Protein AF-0000000080325899 (afdb_homodimer)

Nearest PDB structures (foldseek):
  5c8d-assembly2_E  TM=5.849E-01  e=6.378E-15  Thermus thermophilus HB27
  8jbt-assembly1_A  TM=7.729E-01  e=2.783E-10  Chloracidobacterium thermophilum
  8c36-assembly1_C  TM=8.184E-01  e=1.290E-09  Thermus thermophilus HB27
  8j2w-assembly1_B  TM=7.536E-01  e=4.574E-07  Saccharothrix syringae
  2i2x-assembly4_P  TM=4.315E-01  e=1.506E-07  Methanosarcina barkeri

Sequence (584 aa):
MKRFSISDIEGLIGIKAHTIRAWEARYNLVPPKRTPTNIRYYEEEDLKHLLNIVTLNEKGYKISRIARMSKTQINDLVIQLQSDFKNDTVQVLRLSDATLKYDEIAFAEILSGCIEEMGLIKTMDLVLFPFMKKVGMLWQTGAIDPSQEHFASNLIRDRMIVEIDRVPKPDRKDPKRFLLFLPEAEMHETGLLFARYLLKRCGMDTLYLGQEIPYSDLKKVILHYQPDYAFIVLTSLNLGKDINKILTKVLDHMDVPLLVAGSLISEFDILLDDRLTPLKKVCEIVEFLDDLMKRFSISDIEGLIGIKAHTIRAWEARYNLVPPKRTPTNIRYYEEEDLKHLLNIVTLNEKGYKISRIARMSKTQINDLVIQLQSDFKNDTVQVLRLSDATLKYDEIAFAEILSGCIEEMGLIKTMDLVLFPFMKKVGMLWQTGAIDPSQEHFASNLIRDRMIVEIDRVPKPDRKDPKRFLLFLPEAEMHETGLLFARYLLKRCGMDTLYLGQEIPYSDLKKVILHYQPDYAFIVLTSLNLGKDINKILTKVLDHMDVPLLVAGSLISEFDILLDDRLTPLKKVCEIVEFLDDL

pLDDT: mean 87.86, std 10.42, range [42.91, 98.62]

Foldseek 3Di:
DDKAALVLLCLLLVDDSVVVVVLCVVQVQLFFDQDPVGGTIHDPVSSVLVNLLSLVVVVPDDSNRVSVDDSVRSVVVLVVCLVVLVRQSSLLNQCSNCLQVLPLPSNVVSLVSNCVVPNDVCCVVRHVVVSLVSVVSSCVVVVDDPVSNVSSLVSLVVVLVVLLVPQAADDDPDAFEEEQEEAAPAQRFNLSSVLSSLSRNPNHHYDHDHYHDYLQCALVCCVVRVGQEYEYEDEDPPPPDDPQVRVVSNVVSDPHQYEYEYCVLCVDDHDDDPSYDYDDGSNCVNVVVVVD/DDKAALLLLCLQQVDDSVVVVVLCVVLVQLFFDQDPVGGTIHDPVSSVLVNLLSLVVVVPDDSNRVSPDDSVRSVVVLVVCLVVLPRQSSLLNQCVNCLQVLPLVSNVVSLVVNCVVPNDVCCVVRHVVVSLSSVVSSCVVVVDDPVSNVSSLVSLVVVLVVLLVPQAADDDPDAFEEEQEEAAPAQRFNLSSVLSSLSRNPNHHYDHDHYHDYLQCALVCCVVRVGQEYEYEDEDPPPDDDPQVRVVSNVVSDPHQYEYEYCVLCVDDHDDDPSYDYDDGSNCVNVVVVVD

Solvent-accessible surface area (backbone atoms only — not comparable to full-atom values): 31489 Å² total; per-residue (Å²): 130,72,73,32,41,58,69,40,45,19,47,72,67,70,50,56,53,69,56,51,51,47,39,23,73,77,53,58,45,79,67,66,45,65,45,97,86,66,46,66,29,33,40,64,68,48,51,52,50,48,44,47,51,49,42,44,39,74,72,65,45,50,65,75,59,56,54,71,46,50,73,65,55,47,50,51,51,41,54,63,46,58,70,35,62,81,41,36,70,47,50,29,51,50,43,51,52,21,33,77,61,68,33,61,66,60,36,51,50,53,52,50,47,26,31,74,71,62,31,60,70,52,31,40,66,54,25,49,49,56,34,50,53,37,52,52,51,23,42,75,72,59,70,36,52,71,54,37,53,32,34,48,49,49,52,52,46,45,51,50,46,40,50,45,71,65,50,64,59,50,89,51,96,77,51,55,31,34,37,35,39,18,52,68,86,32,71,73,48,62,60,47,53,50,43,52,35,54,39,30,55,72,19,35,43,72,47,68,38,48,53,45,37,58,61,84,46,41,46,58,49,41,70,70,67,56,44,62,29,34,40,35,42,44,69,68,64,64,94,74,66,55,67,51,56,53,51,49,52,52,52,74,34,43,95,51,38,33,38,38,20,24,68,47,53,67,73,43,86,70,74,90,48,95,48,54,44,82,29,69,42,61,74,47,53,58,58,53,59,73,72,104,130,71,73,34,41,58,67,40,46,20,44,72,67,70,48,56,54,69,57,51,50,45,39,24,73,77,52,58,44,78,66,68,45,63,44,99,87,66,46,67,30,34,41,64,67,46,52,52,51,49,44,46,50,50,42,43,39,74,72,65,44,50,65,74,58,56,55,70,46,50,73,66,54,48,50,52,54,41,52,63,46,59,71,35,63,81,40,36,68,46,51,30,49,50,42,50,53,21,32,77,59,69,33,61,66,59,36,50,50,53,52,50,48,27,31,72,72,62,30,60,69,51,31,40,66,53,26,48,50,55,34,49,53,36,50,52,50,22,40,76,72,60,69,35,52,70,54,36,53,30,34,48,51,49,54,52,46,46,52,50,46,41,51,45,72,65,50,64,60,50,89,51,96,78,52,55,31,32,37,35,41,18,53,69,86,33,71,72,49,61,61,48,53,51,42,51,36,53,38,30,55,71,20,35,43,72,47,67,39,46,53,45,38,58,62,83,46,43,48,58,49,40,70,70,66,58,44,61,29,34,38,37,44,44,69,68,68,62,94,77,65,56,68,51,57,53,51,49,54,53,52,72,36,43,94,51,38,33,37,38,21,24,66,49,52,67,73,45,86,70,73,91,47,96,48,55,43,82,29,68,42,60,73,48,52,59,60,53,56,72,71,105

Organism: NCBI:txid1503925

Secondary structure (DSSP, 8-state):
---B-HHHHHHHH---HHHHHHHHHHH--SPPEE-TT--EEB-HHHHHHHHHHHHHHHTT--HHHHTTS-HHHHHHHHHHHHT-TT-HHHHHHHHHHHHHTT-HHHHHHHHHHHHHHH-HHHHIIIIIHHHHHHHHHHHHHTSS-HHHHHHHHHHHHHHHHHHHHHS-----SSPPEEEEE--TT----HHHHHHHHHHHHTT-EEEEEES---HHHHHHHHHHH--SEEEEE-----TT--HHHHHHHHHHT--S-EEEESHHHHHSPPP--TTEEE-SSTTHHHHHHHT-/---B-HHHHHHHH---HHHHHHHHHHH--SPPEE-TT--EEB-HHHHHHHHHHHHHHHTT--HHHHTTS-HHHHHHHHHHHHT-TT-HHHHHHHHHHHHHTT-HHHHHHHHHHHHHHH-HHHHIIIIIHHHHHHHHHHHHHTSS-HHHHHHHHHHHHHHHHHHHHHS-----SSPPEEEEE--TT----HHHHHHHHHHHHTT-EEEEEES---GGGHHHHHHHH--SEEEEE-----TT--HHHHHHHHHHT--S-EEEESHHHHHSPPP--TTEEE-SSTTHHHHHHHT-

Radius of gyration: 26.81 Å; Cα contacts (8 Å, |Δi|>4): 875; chains: 2; bounding box: 64×88×63 Å

Structure (mmCIF, N/CA/C/O backbone):
data_AF-0000000080325899-model_v1
#
loop_
_entity.id
_entity.type
_entity.pdbx_description
1 polymer 'Contig58, whole genome shotgun sequence'
#
loop_
_atom_site.group_PDB
_atom_site.id
_atom_site.type_symbol
_atom_site.label_atom_id
_atom_site.label_alt_id
_atom_site.label_comp_id
_atom_site.label_asym_id
_atom_site.label_entity_id
_atom_site.label_seq_id
_atom_site.pdbx_PDB_ins_code
_atom_site.Cartn_x
_atom_site.Cartn_y
_atom_site.Cartn_z
_atom_site.occupancy
_atom_site.B_iso_or_equiv
_atom_site.auth_seq_id
_atom_site.auth_comp_id
_atom_site.auth_asym_id
_atom_site.auth_atom_id
_atom_site.pdbx_PDB_model_num
ATOM 1 N N . MET A 1 1 ? 12.727 28.703 2.545 1 54.66 1 MET A N 1
ATOM 2 C CA . MET A 1 1 ? 11.688 28.406 3.527 1 54.66 1 MET A CA 1
ATOM 3 C C . MET A 1 1 ? 10.305 28.5 2.9 1 54.66 1 MET A C 1
ATOM 5 O O . MET A 1 1 ? 10.062 29.359 2.047 1 54.66 1 MET A O 1
ATOM 9 N N . LYS A 1 2 ? 9.453 27.453 3.16 1 63.88 2 LYS A N 1
ATOM 10 C CA . LYS A 1 2 ? 8.148 27.438 2.514 1 63.88 2 LYS A CA 1
ATOM 11 C C . LYS A 1 2 ? 7.277 28.594 3.002 1 63.88 2 LYS A C 1
ATOM 13 O O . LYS A 1 2 ? 7.219 28.875 4.203 1 63.88 2 LYS A O 1
ATOM 18 N N . ARG A 1 3 ? 6.82 29.484 2.033 1 80.12 3 ARG A N 1
ATOM 19 C CA . ARG A 1 3 ? 5.902 30.578 2.318 1 80.12 3 ARG A CA 1
ATOM 20 C C . ARG A 1 3 ? 4.457 30.156 2.094 1 80.12 3 ARG A C 1
ATOM 22 O O . ARG A 1 3 ? 4.156 29.422 1.149 1 80.12 3 ARG A O 1
ATOM 29 N N . PHE A 1 4 ? 3.645 30.484 3.076 1 82.81 4 PHE A N 1
ATOM 30 C CA . PHE A 1 4 ? 2.223 30.156 3.018 1 82.81 4 PHE A CA 1
ATOM 31 C C . PHE A 1 4 ? 1.392 31.422 2.811 1 82.81 4 PHE A C 1
ATOM 33 O O . PHE A 1 4 ? 1.646 32.438 3.441 1 82.81 4 PHE A O 1
ATOM 40 N N . SER A 1 5 ? 0.462 31.328 1.89 1 86.06 5 SER A N 1
ATOM 41 C CA . SER A 1 5 ? -0.534 32.375 1.759 1 86.06 5 SER A CA 1
ATOM 42 C C . SER A 1 5 ? -1.622 32.25 2.82 1 86.06 5 SER A C 1
ATOM 44 O O . SER A 1 5 ? -1.672 31.266 3.547 1 86.06 5 SER A O 1
ATOM 46 N N . ILE A 1 6 ? -2.363 33.25 2.922 1 85.94 6 ILE A N 1
ATOM 47 C CA . ILE A 1 6 ? -3.455 33.219 3.889 1 85.94 6 ILE A CA 1
ATOM 48 C C . ILE A 1 6 ? -4.426 32.094 3.52 1 85.94 6 ILE A C 1
ATOM 50 O O . ILE A 1 6 ? -5.02 31.469 4.398 1 85.94 6 ILE A O 1
ATOM 54 N N . SER A 1 7 ? -4.562 31.844 2.227 1 80.38 7 SER A N 1
ATOM 55 C CA . SER A 1 7 ? -5.422 30.75 1.771 1 80.38 7 SER A CA 1
ATOM 56 C C . SER A 1 7 ? -4.855 29.391 2.184 1 80.38 7 SER A C 1
ATOM 58 O O . SER A 1 7 ? -5.605 28.5 2.59 1 80.38 7 SER A O 1
ATOM 60 N N . ASP A 1 8 ? -3.559 29.391 2.117 1 75.69 8 ASP A N 1
ATOM 61 C CA . ASP A 1 8 ? -2.896 28.172 2.58 1 75.69 8 ASP A CA 1
ATOM 62 C C . ASP A 1 8 ? -3.16 27.938 4.066 1 75.69 8 ASP A C 1
ATOM 64 O O . ASP A 1 8 ? -3.48 26.828 4.477 1 75.69 8 ASP A O 1
ATOM 68 N N . ILE A 1 9 ? -2.975 28.984 4.73 1 80.44 9 ILE A N 1
ATOM 69 C CA . ILE A 1 9 ? -3.127 28.922 6.18 1 80.44 9 ILE A CA 1
ATOM 70 C C . ILE A 1 9 ? -4.551 28.484 6.531 1 80.44 9 ILE A C 1
ATOM 72 O O . ILE A 1 9 ? -4.75 27.625 7.391 1 80.44 9 ILE A O 1
ATOM 76 N N . GLU A 1 10 ? -5.484 29.047 5.895 1 80.44 10 GLU A N 1
ATOM 77 C CA . GLU A 1 10 ? -6.883 28.672 6.109 1 80.44 10 GLU A CA 1
ATOM 78 C C . GLU A 1 10 ? -7.098 27.172 5.906 1 80.44 10 GLU A C 1
ATOM 80 O O . GLU A 1 10 ? -7.754 26.531 6.723 1 80.44 10 GLU A O 1
ATOM 85 N N . GLY A 1 11 ? -6.547 26.719 4.965 1 70 11 GLY A N 1
ATOM 86 C CA . GLY A 1 11 ? -6.672 25.312 4.66 1 70 11 GLY A CA 1
ATOM 87 C C . GLY A 1 11 ? -6.004 24.406 5.684 1 70 11 GLY A C 1
ATOM 88 O O . GLY A 1 11 ? -6.523 23.344 6.016 1 70 11 GLY A O 1
ATOM 89 N N . LEU A 1 12 ? -4.926 24.906 6.184 1 72 12 LEU A N 1
ATOM 90 C CA . LEU A 1 12 ? -4.121 24.078 7.086 1 72 12 LEU A CA 1
ATOM 91 C C . LEU A 1 12 ? -4.699 24.094 8.5 1 72 12 LEU A C 1
ATOM 93 O O . LEU A 1 12 ? -4.707 23.062 9.18 1 72 12 LEU A O 1
ATOM 97 N N . ILE A 1 13 ? -5.242 25.234 8.922 1 73.31 13 ILE A N 1
ATOM 98 C CA . ILE A 1 13 ? -5.609 25.328 10.328 1 73.31 13 ILE A CA 1
ATOM 99 C C . ILE A 1 13 ? -7.129 25.328 10.469 1 73.31 13 ILE A C 1
ATOM 101 O O . ILE A 1 13 ? -7.656 25.156 11.57 1 73.31 13 ILE A O 1
ATOM 105 N N . GLY A 1 14 ? -7.859 25.531 9.258 1 71.5 14 GLY A N 1
ATOM 106 C CA . GLY A 1 14 ? -9.312 25.438 9.258 1 71.5 14 GLY A CA 1
ATOM 107 C C . GLY A 1 14 ? -9.977 26.703 9.797 1 71.5 14 GLY A C 1
ATOM 108 O O . GLY A 1 14 ? -11.117 26.641 10.258 1 71.5 14 GLY A O 1
ATOM 109 N N . ILE A 1 15 ? -9.242 27.781 9.93 1 78.75 15 ILE A N 1
ATOM 110 C CA . ILE A 1 15 ? -9.781 29.078 10.336 1 78.75 15 ILE A CA 1
ATOM 111 C C . ILE A 1 15 ? -9.867 30 9.117 1 78.75 15 ILE A C 1
ATOM 113 O O . ILE A 1 15 ? -8.93 30.078 8.32 1 78.75 15 ILE A O 1
ATOM 117 N N . LYS A 1 16 ? -11.008 30.578 8.945 1 85.25 16 LYS A N 1
ATOM 118 C CA . LYS A 1 16 ? -11.242 31.438 7.793 1 85.25 16 LYS A CA 1
ATOM 119 C C . LYS A 1 16 ? -10.242 32.594 7.762 1 85.25 16 LYS A C 1
ATOM 121 O O . LYS A 1 16 ? -9.883 33.156 8.812 1 85.25 16 LYS A O 1
ATOM 126 N N . ALA A 1 17 ? -9.93 33 6.512 1 88.19 17 ALA A N 1
ATOM 127 C CA . ALA A 1 17 ? -8.953 34.062 6.297 1 88.19 17 ALA A CA 1
ATOM 128 C C . ALA A 1 17 ? -9.383 35.344 7 1 88.19 17 ALA A C 1
ATOM 130 O O . ALA A 1 17 ? -8.555 36.031 7.625 1 88.19 17 ALA A O 1
ATOM 131 N N . HIS A 1 18 ? -10.648 35.625 6.883 1 90.81 18 HIS A N 1
ATOM 132 C CA . HIS A 1 18 ? -11.141 36.844 7.477 1 90.81 18 HIS A CA 1
ATOM 133 C C . HIS A 1 18 ? -10.969 36.844 8.992 1 90.81 18 HIS A C 1
ATOM 135 O O . HIS A 1 18 ? -10.672 37.875 9.594 1 90.81 18 HIS A O 1
ATOM 141 N N . THR A 1 19 ? -11.141 35.719 9.586 1 90.81 19 THR A N 1
ATOM 142 C CA . THR A 1 19 ? -10.953 35.594 11.031 1 90.81 19 THR A CA 1
ATOM 143 C C . THR A 1 19 ? -9.492 35.781 11.406 1 90.81 19 THR A C 1
ATOM 145 O O . THR A 1 19 ? -9.188 36.469 12.391 1 90.81 19 THR A O 1
ATOM 148 N N . ILE A 1 20 ? -8.602 35.25 10.617 1 90.06 20 ILE A N 1
ATOM 149 C CA . ILE A 1 20 ? -7.172 35.375 10.859 1 90.06 20 ILE A CA 1
ATOM 150 C C . ILE A 1 20 ? -6.758 36.844 10.75 1 90.06 20 ILE A C 1
ATOM 152 O O . ILE A 1 20 ? -5.992 37.344 11.578 1 90.06 20 ILE A O 1
ATOM 156 N N . ARG A 1 21 ? -7.34 37.5 9.797 1 90.19 21 ARG A N 1
ATOM 157 C CA . ARG A 1 21 ? -7.059 38.938 9.609 1 90.19 21 ARG A CA 1
ATOM 158 C C . ARG A 1 21 ? -7.594 39.75 10.773 1 90.19 21 ARG A C 1
ATOM 160 O O . ARG A 1 21 ? -6.953 40.719 11.211 1 90.19 21 ARG A O 1
ATOM 167 N N . ALA A 1 22 ? -8.734 39.344 11.203 1 92.44 22 ALA A N 1
ATOM 168 C CA . ALA A 1 22 ? -9.312 40.031 12.352 1 92.44 22 ALA A CA 1
ATOM 169 C C . ALA A 1 22 ? -8.445 39.875 13.594 1 92.44 22 ALA A C 1
ATOM 171 O O . ALA A 1 22 ? -8.25 40.812 14.359 1 92.44 22 ALA A O 1
ATOM 172 N N . TRP A 1 23 ? -7.945 38.656 13.742 1 92.12 23 TRP A N 1
ATOM 173 C CA . TRP A 1 23 ? -7.055 38.375 14.867 1 92.12 23 TRP A CA 1
ATOM 174 C C . TRP A 1 23 ? -5.805 39.25 14.789 1 92.12 23 TRP A C 1
ATOM 176 O O . TRP A 1 23 ? -5.332 39.75 15.805 1 92.12 23 TRP A O 1
ATOM 186 N N . GLU A 1 24 ? -5.293 39.375 13.609 1 91.19 24 GLU A N 1
ATOM 187 C CA . GLU A 1 24 ? -4.145 40.25 13.383 1 91.19 24 GLU A CA 1
ATOM 188 C C . GLU A 1 24 ? -4.469 41.688 13.719 1 91.19 24 GLU A C 1
ATOM 190 O O . GLU A 1 24 ? -3.727 42.344 14.453 1 91.19 24 GLU A O 1
ATOM 195 N N . ALA A 1 25 ? -5.539 42.188 13.18 1 91.94 25 ALA A N 1
ATOM 196 C CA . ALA A 1 25 ? -5.926 43.594 13.32 1 91.94 25 ALA A CA 1
ATOM 197 C C . ALA A 1 25 ? -6.227 43.938 14.781 1 91.94 25 ALA A C 1
ATOM 199 O O . ALA A 1 25 ? -5.805 44.969 15.281 1 91.94 25 ALA A O 1
ATOM 200 N N . ARG A 1 26 ? -6.922 43.031 15.461 1 92.38 26 ARG A N 1
ATOM 201 C CA . ARG A 1 26 ? -7.422 43.312 16.797 1 92.38 26 ARG A CA 1
ATOM 202 C C . ARG A 1 26 ? -6.348 43.062 17.859 1 92.38 26 ARG A C 1
ATOM 204 O O . ARG A 1 26 ? -6.27 43.75 18.859 1 92.38 26 ARG A O 1
ATOM 211 N N . TYR A 1 27 ? -5.555 41.969 17.594 1 92.56 27 TYR A N 1
ATOM 212 C CA . TYR A 1 27 ? -4.688 41.5 18.656 1 92.56 27 TYR A CA 1
ATOM 213 C C . TYR A 1 27 ? -3.242 41.406 18.188 1 92.56 27 TYR A C 1
ATOM 215 O O . TYR A 1 27 ? -2.361 41 18.953 1 92.56 27 TYR A O 1
ATOM 223 N N . ASN A 1 28 ? -2.953 41.719 17 1 90.38 28 ASN A N 1
ATOM 224 C CA . ASN A 1 28 ? -1.639 41.531 16.391 1 90.38 28 ASN A CA 1
ATOM 225 C C . ASN A 1 28 ? -1.158 40.094 16.516 1 90.38 28 ASN A C 1
ATOM 227 O O . ASN A 1 28 ? 0.025 39.844 16.75 1 90.38 28 ASN A O 1
ATOM 231 N N . LEU A 1 29 ? -2.104 39.219 16.406 1 89.12 29 LEU A N 1
ATOM 232 C CA . LEU A 1 29 ? -1.786 37.781 16.484 1 89.12 29 LEU A CA 1
ATOM 233 C C . LEU A 1 29 ? -1.192 37.281 15.18 1 89.12 29 LEU A C 1
ATOM 235 O O . LEU A 1 29 ? -1.834 37.375 14.125 1 89.12 29 LEU A O 1
ATOM 239 N N . VAL A 1 30 ? 0.023 36.812 15.156 1 86.75 30 VAL A N 1
ATOM 240 C CA . VAL A 1 30 ? 0.798 36.25 14.062 1 86.75 30 VAL A CA 1
ATOM 241 C C . VAL A 1 30 ? 0.736 37.156 12.844 1 86.75 30 VAL A C 1
ATOM 243 O O . VAL A 1 30 ? 0.238 36.781 11.789 1 86.75 30 VAL A O 1
ATOM 246 N N . PRO A 1 31 ? 1.287 38.344 12.953 1 90.62 31 PRO A N 1
ATOM 247 C CA . PRO A 1 31 ? 1.305 39.25 11.805 1 90.62 31 PRO A CA 1
ATOM 248 C C . PRO A 1 31 ? 2.045 38.688 10.602 1 90.62 31 PRO A C 1
ATOM 250 O O . PRO A 1 31 ? 3.113 38.094 10.758 1 90.62 31 PRO A O 1
ATOM 253 N N . PRO A 1 32 ? 1.424 38.781 9.43 1 90.75 32 PRO A N 1
ATOM 254 C CA . PRO A 1 32 ? 2.061 38.25 8.227 1 90.75 32 PRO A CA 1
ATOM 255 C C . PRO A 1 32 ? 3.334 39 7.848 1 90.75 32 PRO A C 1
ATOM 257 O O . PRO A 1 32 ? 3.521 40.156 8.25 1 90.75 32 PRO A O 1
ATOM 260 N N . LYS A 1 33 ? 4.211 38.312 7.199 1 90.69 33 LYS A N 1
ATOM 261 C CA . LYS A 1 33 ? 5.336 38.938 6.512 1 90.69 33 LYS A CA 1
ATOM 262 C C . LYS A 1 33 ? 4.926 39.438 5.129 1 90.69 33 LYS A C 1
ATOM 264 O O . LYS A 1 33 ? 3.836 39.125 4.648 1 90.69 33 LYS A O 1
ATOM 269 N N . ARG A 1 34 ? 5.746 40.375 4.523 1 90.38 34 ARG A N 1
ATOM 270 C CA . ARG A 1 34 ? 5.383 40.938 3.225 1 90.38 34 ARG A CA 1
ATOM 271 C C . ARG A 1 34 ? 6.551 40.844 2.248 1 90.38 34 ARG A C 1
ATOM 273 O O . ARG A 1 34 ? 7.707 41.031 2.633 1 90.38 34 ARG A O 1
ATOM 280 N N . THR A 1 35 ? 6.223 40.438 1.034 1 88.44 35 THR A N 1
ATOM 281 C CA . THR A 1 35 ? 7.215 40.5 -0.035 1 88.44 35 THR A CA 1
ATOM 282 C C . THR A 1 35 ? 7.516 41.969 -0.416 1 88.44 35 THR A C 1
ATOM 284 O O . THR A 1 35 ? 6.812 42.875 0.01 1 88.44 35 THR A O 1
ATOM 287 N N . PRO A 1 36 ? 8.625 42.125 -1.195 1 88.81 36 PRO A N 1
ATOM 288 C CA . PRO A 1 36 ? 8.906 43.469 -1.659 1 88.81 36 PRO A CA 1
ATOM 289 C C . PRO A 1 36 ? 7.734 44.094 -2.416 1 88.81 36 PRO A C 1
ATOM 291 O O . PRO A 1 36 ? 7.578 45.312 -2.432 1 88.81 36 PRO A O 1
ATOM 294 N N . THR A 1 37 ? 6.93 43.25 -3.039 1 90.62 37 THR A N 1
ATOM 295 C CA . THR A 1 37 ? 5.758 43.719 -3.771 1 90.62 37 THR A CA 1
ATOM 296 C C . THR A 1 37 ? 4.551 43.844 -2.846 1 90.62 37 THR A C 1
ATOM 298 O O . THR A 1 37 ? 3.414 43.969 -3.309 1 90.62 37 THR A O 1
ATOM 301 N N . ASN A 1 38 ? 4.715 43.688 -1.576 1 88.62 38 ASN A N 1
ATOM 302 C CA . ASN A 1 38 ? 3.738 43.906 -0.515 1 88.62 38 ASN A CA 1
ATOM 303 C C . ASN A 1 38 ? 2.709 42.781 -0.444 1 88.62 38 ASN A C 1
ATOM 305 O O . ASN A 1 38 ? 1.559 43 -0.069 1 88.62 38 ASN A O 1
ATOM 309 N N . ILE A 1 39 ? 3.078 41.594 -0.79 1 88.56 39 ILE A N 1
ATOM 310 C CA . ILE A 1 39 ? 2.189 40.438 -0.694 1 88.56 39 ILE A CA 1
ATOM 311 C C . ILE A 1 39 ? 2.389 39.75 0.652 1 88.56 39 ILE A C 1
ATOM 313 O O . ILE A 1 39 ? 3.516 39.406 1.028 1 88.56 39 ILE A O 1
ATOM 317 N N . ARG A 1 40 ? 1.267 39.562 1.372 1 88.62 40 ARG A N 1
ATOM 318 C CA . ARG A 1 40 ? 1.319 38.906 2.68 1 88.62 40 ARG A CA 1
ATOM 319 C C . ARG A 1 40 ? 1.696 37.438 2.547 1 88.62 40 ARG A C 1
ATOM 321 O O . ARG A 1 40 ? 1.261 36.75 1.611 1 88.62 40 ARG A O 1
ATOM 328 N N . TYR A 1 41 ? 2.623 36.969 3.389 1 90.69 41 TYR A N 1
ATOM 329 C CA . TYR A 1 41 ? 2.924 35.562 3.451 1 90.69 41 TYR A CA 1
ATOM 330 C C . TYR A 1 41 ? 3.281 35.125 4.871 1 90.69 41 TYR A C 1
ATOM 332 O O . TYR A 1 41 ? 3.535 35.969 5.73 1 90.69 41 TYR A O 1
ATOM 340 N N . TYR A 1 42 ? 3.17 33.844 5.184 1 88.12 42 TYR A N 1
ATOM 341 C CA . TYR A 1 42 ? 3.48 33.219 6.469 1 88.12 42 TYR A CA 1
ATOM 342 C C . TYR A 1 42 ? 4.566 32.156 6.316 1 88.12 42 TYR A C 1
ATOM 344 O O . TYR A 1 42 ? 4.711 31.562 5.246 1 88.12 42 TYR A O 1
ATOM 352 N N . GLU A 1 43 ? 5.293 32.062 7.32 1 84.56 43 GLU A N 1
ATOM 353 C CA . GLU A 1 43 ? 6.324 31.016 7.32 1 84.56 43 GLU A CA 1
ATOM 354 C C . GLU A 1 43 ? 5.949 29.859 8.234 1 84.56 43 GLU A C 1
ATOM 356 O O . GLU A 1 43 ? 4.887 29.875 8.859 1 84.56 43 GLU A O 1
ATOM 361 N N . GLU A 1 44 ? 6.762 28.844 8.203 1 74.62 44 GLU A N 1
ATOM 362 C CA . GLU A 1 44 ? 6.5 27.625 8.961 1 74.62 44 GLU A CA 1
ATOM 363 C C . GLU A 1 44 ? 6.289 27.938 10.445 1 74.62 44 GLU A C 1
ATOM 365 O O . GLU A 1 44 ? 5.414 27.344 11.086 1 74.62 44 GLU A O 1
ATOM 370 N N . GLU A 1 45 ? 7.082 28.828 10.891 1 78.56 45 GLU A N 1
ATOM 371 C CA . GLU A 1 45 ? 6.961 29.172 12.305 1 78.56 45 GLU A CA 1
ATOM 372 C C . GLU A 1 45 ? 5.625 29.859 12.586 1 78.56 45 GLU A C 1
ATOM 374 O O . GLU A 1 45 ? 5.039 29.672 13.656 1 78.56 45 GLU A O 1
ATOM 379 N N . ASP A 1 46 ? 5.172 30.641 11.609 1 84.88 46 ASP A N 1
ATOM 380 C CA . ASP A 1 46 ? 3.877 31.297 11.742 1 84.88 46 ASP A CA 1
ATOM 381 C C . ASP A 1 46 ? 2.74 30.281 11.75 1 84.88 46 ASP A C 1
ATOM 383 O O . ASP A 1 46 ? 1.813 30.375 12.555 1 84.88 46 ASP A O 1
ATOM 387 N N . LEU A 1 47 ? 2.902 29.328 10.883 1 80.25 47 LEU A N 1
ATOM 388 C CA . LEU A 1 47 ? 1.91 28.25 10.82 1 80.25 47 LEU A CA 1
ATOM 389 C C . LEU A 1 47 ? 1.836 27.5 12.141 1 80.25 47 LEU A C 1
ATOM 391 O O . LEU A 1 47 ? 0.744 27.234 12.648 1 80.25 47 LEU A O 1
ATOM 395 N N . LYS A 1 48 ? 2.984 27.188 12.625 1 76.31 48 LYS A N 1
ATOM 396 C CA . LYS A 1 48 ? 3.043 26.469 13.891 1 76.31 48 LYS A CA 1
ATOM 397 C C . L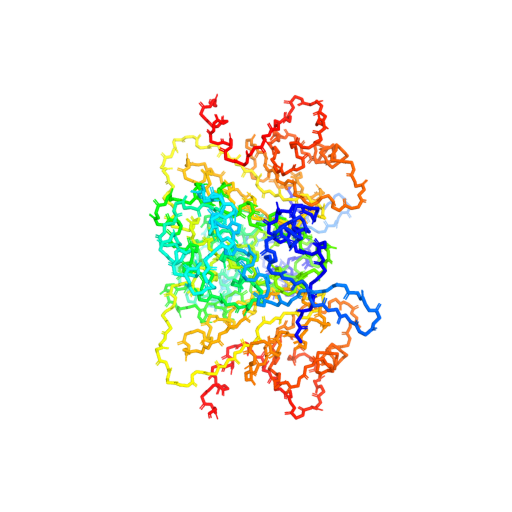YS A 1 48 ? 2.381 27.266 15.008 1 76.31 48 LYS A C 1
ATOM 399 O O . LYS A 1 48 ? 1.622 26.719 15.812 1 76.31 48 LYS A O 1
ATOM 404 N N . HIS A 1 49 ? 2.74 28.531 14.984 1 85.12 49 HIS A N 1
ATOM 405 C CA . HIS A 1 49 ? 2.186 29.406 16 1 85.12 49 HIS A CA 1
ATOM 406 C C . HIS A 1 49 ? 0.67 29.531 15.875 1 85.12 49 HIS A C 1
ATOM 408 O O . HIS A 1 49 ? -0.051 29.453 16.875 1 85.12 49 HIS A O 1
ATOM 414 N N . LEU A 1 50 ? 0.198 29.641 14.695 1 85.19 50 LEU A N 1
ATOM 415 C CA . LEU A 1 50 ? -1.236 29.719 14.438 1 85.19 50 LEU A CA 1
ATOM 416 C C . LEU A 1 50 ? -1.935 28.422 14.859 1 85.19 50 LEU A C 1
ATOM 418 O O . LEU A 1 50 ? -3.029 28.469 15.43 1 85.19 50 LEU A O 1
ATOM 422 N N . LEU A 1 51 ? -1.274 27.406 14.602 1 78.56 51 LEU A N 1
ATOM 423 C CA . LEU A 1 51 ? -1.814 26.094 14.984 1 78.56 51 LEU A CA 1
ATOM 424 C C . LEU A 1 51 ? -1.971 25.984 16.5 1 78.56 51 LEU A C 1
ATOM 426 O O . LEU A 1 51 ? -2.975 25.469 16.984 1 78.56 51 LEU A O 1
ATOM 430 N N . ASN A 1 52 ? -1.013 26.469 17.188 1 81.31 52 ASN A N 1
ATOM 431 C CA . ASN A 1 52 ? -1.071 26.469 18.656 1 81.31 52 ASN A CA 1
ATOM 432 C C . ASN A 1 52 ? -2.219 27.328 19.172 1 81.31 52 ASN A C 1
ATOM 434 O O . ASN A 1 52 ? -2.922 26.938 20.094 1 81.31 52 ASN A O 1
ATOM 438 N N . ILE A 1 53 ? -2.389 28.422 18.516 1 86.88 53 ILE A N 1
ATOM 439 C CA . ILE A 1 53 ? -3.447 29.359 18.891 1 86.88 53 ILE A CA 1
ATOM 440 C C . ILE A 1 53 ? -4.812 28.703 18.656 1 86.88 53 ILE A C 1
ATOM 442 O O . ILE A 1 53 ? -5.676 28.734 19.547 1 86.88 53 ILE A O 1
ATOM 446 N N . VAL A 1 54 ? -4.949 28.062 17.516 1 82.38 54 VAL A N 1
ATOM 447 C CA . VAL A 1 54 ? -6.215 27.422 17.172 1 82.38 54 VAL A CA 1
ATOM 448 C C . VAL A 1 54 ? -6.5 26.281 18.141 1 82.38 54 VAL A C 1
ATOM 450 O O . VAL A 1 54 ? -7.648 26.078 18.547 1 82.38 54 VAL A O 1
ATOM 453 N N . THR A 1 55 ? -5.504 25.609 18.438 1 76.31 55 THR A N 1
ATOM 454 C CA . THR A 1 55 ? -5.637 24.5 19.375 1 76.31 55 THR A CA 1
ATOM 455 C C . THR A 1 55 ? -6.18 25 20.719 1 76.31 55 THR A C 1
ATOM 457 O O . THR A 1 55 ? -7.117 24.422 21.266 1 76.31 55 THR A O 1
ATOM 460 N N . LEU A 1 56 ? -5.594 26.047 21.188 1 82.75 56 LEU A N 1
ATOM 461 C CA . LEU A 1 56 ? -6.043 26.609 22.469 1 82.75 56 LEU A CA 1
ATOM 462 C C . LEU A 1 56 ? -7.465 27.156 22.344 1 82.75 56 LEU A C 1
ATOM 464 O O . LEU A 1 56 ? -8.289 26.953 23.25 1 82.75 56 LEU A O 1
ATOM 468 N N . ASN A 1 57 ? -7.746 27.781 21.25 1 85.12 57 ASN A N 1
ATOM 469 C CA . ASN A 1 57 ? -9.078 28.344 21.031 1 85.12 57 ASN A CA 1
ATOM 470 C C . ASN A 1 57 ? -10.141 27.25 20.984 1 85.12 57 ASN A C 1
ATOM 472 O O . ASN A 1 57 ? -11.234 27.422 21.531 1 85.12 57 ASN A O 1
ATOM 476 N N . GLU A 1 58 ? -9.828 26.188 20.391 1 74.88 58 GLU A N 1
ATOM 477 C CA . GLU A 1 58 ? -10.75 25.047 20.281 1 74.88 58 GLU A CA 1
ATOM 478 C C . GLU A 1 58 ? -10.984 24.422 21.656 1 74.88 58 GLU A C 1
ATOM 480 O O . GLU A 1 58 ? -12.023 23.797 21.875 1 74.88 58 GLU A O 1
ATOM 485 N N . LYS A 1 59 ? -10.016 24.594 22.5 1 76 59 LYS A N 1
ATOM 486 C CA . LYS A 1 59 ? -10.141 24.031 23.859 1 76 59 LYS A CA 1
ATOM 487 C C . LYS A 1 59 ? -10.844 25.016 24.781 1 76 59 LYS A C 1
ATOM 489 O O . LYS A 1 59 ? -10.883 24.812 26 1 76 59 LYS A O 1
ATOM 494 N N . GLY A 1 60 ? -11.242 26.125 24.203 1 83.12 60 GLY A N 1
ATOM 495 C CA . GLY A 1 60 ? -12.102 27.016 24.969 1 83.12 60 GLY A CA 1
ATOM 496 C C . GLY A 1 60 ? -11.414 28.297 25.391 1 83.12 60 GLY A C 1
ATOM 497 O O . GLY A 1 60 ? -12.031 29.156 26.016 1 83.12 60 GLY A O 1
ATOM 498 N N . TYR A 1 61 ? -10.195 28.406 25.109 1 88 61 TYR A N 1
ATOM 499 C CA . TYR A 1 61 ? -9.516 29.656 25.438 1 88 61 TYR A CA 1
ATOM 500 C C . TYR A 1 61 ? -9.969 30.781 24.516 1 88 61 TYR A C 1
ATOM 502 O O . TYR A 1 61 ? -9.969 30.625 23.297 1 88 61 TYR A O 1
ATOM 510 N N . LYS A 1 62 ? -10.375 31.844 25.094 1 91.69 62 LYS A N 1
ATOM 511 C CA . LYS A 1 62 ? -10.758 33 24.297 1 91.69 62 LYS A CA 1
ATOM 512 C C . LYS A 1 62 ? -9.555 33.594 23.562 1 91.69 62 LYS A C 1
ATOM 514 O O . LYS A 1 62 ? -8.461 33.656 24.125 1 91.69 62 LYS A O 1
ATOM 519 N N . ILE A 1 63 ? -9.766 34.031 22.375 1 92.75 63 ILE A N 1
ATOM 520 C CA . ILE A 1 63 ? -8.695 34.562 21.547 1 92.75 63 ILE A CA 1
ATOM 521 C C . ILE A 1 63 ? -8.055 35.781 22.234 1 92.75 63 ILE A C 1
ATOM 523 O O . ILE A 1 63 ? -6.844 35.969 22.141 1 92.75 63 ILE A O 1
ATOM 527 N N . SER A 1 64 ? -8.852 36.562 22.891 1 92.69 64 SER A N 1
ATOM 528 C CA . SER A 1 64 ? -8.359 37.719 23.594 1 92.69 64 SER A CA 1
ATOM 529 C C . SER A 1 64 ? -7.375 37.344 24.703 1 92.69 64 SER A C 1
ATOM 531 O O . SER A 1 64 ? -6.398 38.062 24.953 1 92.69 64 SER A O 1
ATOM 533 N N . ARG A 1 65 ? -7.664 36.219 25.297 1 93.06 65 ARG A N 1
ATOM 534 C CA . ARG A 1 65 ? -6.77 35.688 26.312 1 93.06 65 ARG A CA 1
ATOM 535 C C . ARG A 1 65 ? -5.48 35.156 25.703 1 93.06 65 ARG A C 1
ATOM 537 O O . ARG A 1 65 ? -4.391 35.406 26.219 1 93.06 65 ARG A O 1
ATOM 544 N N . ILE A 1 66 ? -5.609 34.375 24.641 1 94.31 66 ILE A N 1
ATOM 545 C CA . ILE A 1 66 ? -4.461 33.812 23.953 1 94.31 66 ILE A CA 1
ATOM 546 C C . ILE A 1 66 ? -3.52 34.906 23.484 1 94.31 66 ILE A C 1
ATOM 548 O O . ILE A 1 66 ? -2.297 34.781 23.562 1 94.31 66 ILE A O 1
ATOM 552 N N . ALA A 1 67 ? -4.129 36 23.062 1 92.62 67 ALA A N 1
ATOM 553 C CA . ALA A 1 67 ? -3.363 37.125 22.5 1 92.62 67 ALA A CA 1
ATOM 554 C C . ALA A 1 67 ? -2.471 37.781 23.547 1 92.62 67 ALA A C 1
ATOM 556 O O . ALA A 1 67 ? -1.483 38.438 23.203 1 92.62 67 ALA A O 1
ATOM 557 N N . ARG A 1 68 ? -2.818 37.531 24.75 1 92.75 68 ARG A N 1
ATOM 558 C CA . ARG A 1 68 ? -2.062 38.156 25.844 1 92.75 68 ARG A CA 1
ATOM 559 C C . ARG A 1 68 ? -0.938 37.219 26.297 1 92.75 68 ARG A C 1
ATOM 561 O O . ARG A 1 68 ? -0.06 37.625 27.062 1 92.75 68 ARG A O 1
ATOM 568 N N . MET A 1 69 ? -0.941 36.031 25.812 1 92.81 69 MET A N 1
ATOM 569 C CA . MET A 1 69 ? 0.072 35.031 26.203 1 92.81 69 MET A CA 1
ATOM 570 C C . MET A 1 69 ? 1.312 35.156 25.312 1 92.81 69 MET A C 1
ATOM 572 O O . MET A 1 69 ? 1.215 35.562 24.156 1 92.81 69 MET A O 1
ATOM 576 N N . SER A 1 70 ? 2.441 34.844 25.953 1 91.12 70 SER A N 1
ATOM 577 C CA . SER A 1 70 ? 3.662 34.75 25.156 1 91.12 70 SER A CA 1
ATOM 578 C C . SER A 1 70 ? 3.68 33.5 24.312 1 91.12 70 SER A C 1
ATOM 580 O O . SER A 1 70 ? 2.943 32.531 24.594 1 91.12 70 SER A O 1
ATOM 582 N N . LYS A 1 71 ? 4.504 33.5 23.25 1 87.88 71 LYS A N 1
ATOM 583 C CA . LYS A 1 71 ? 4.66 32.312 22.422 1 87.88 71 LYS A CA 1
ATOM 584 C C . LYS A 1 71 ? 5.039 31.094 23.266 1 87.88 71 LYS A C 1
ATOM 586 O O . LYS A 1 71 ? 4.559 29.984 23.016 1 87.88 71 LYS A O 1
ATOM 591 N N . THR A 1 72 ? 5.848 31.344 24.25 1 86.69 72 THR A N 1
ATOM 592 C CA . THR A 1 72 ? 6.301 30.266 25.125 1 86.69 72 THR A CA 1
ATOM 593 C C . THR A 1 72 ? 5.145 29.734 25.969 1 86.69 72 THR A C 1
ATOM 595 O O . THR A 1 72 ? 5.004 28.531 26.156 1 86.69 72 THR A O 1
ATOM 598 N N . GLN A 1 73 ? 4.359 30.656 26.469 1 89.19 73 GLN A N 1
ATOM 599 C CA . GLN A 1 73 ? 3.205 30.266 27.266 1 89.19 73 GLN A CA 1
ATOM 600 C C . GLN A 1 73 ? 2.219 29.438 26.438 1 89.19 73 GLN A C 1
ATOM 602 O O . GLN A 1 73 ? 1.697 28.422 26.922 1 89.19 73 GLN A O 1
ATOM 607 N N . ILE A 1 74 ? 2.023 29.891 25.234 1 87.94 74 ILE A N 1
ATOM 608 C CA . ILE A 1 74 ? 1.117 29.188 24.328 1 87.94 74 ILE A CA 1
ATOM 609 C C . ILE A 1 74 ? 1.641 27.781 24.078 1 87.94 74 ILE A C 1
ATOM 611 O O . ILE A 1 74 ? 0.899 26.797 24.188 1 87.94 74 ILE A O 1
ATOM 615 N N . ASN A 1 75 ? 2.895 27.719 23.75 1 79.94 75 ASN A N 1
ATOM 616 C CA . ASN A 1 75 ? 3.514 26.422 23.484 1 79.94 75 ASN A CA 1
ATOM 617 C C . ASN A 1 75 ? 3.414 25.484 24.688 1 79.94 75 ASN A C 1
ATOM 619 O O . ASN A 1 75 ? 3.104 24.312 24.531 1 79.94 75 ASN A O 1
ATOM 623 N N . ASP A 1 76 ? 3.646 26.031 25.812 1 81.25 76 ASP A N 1
ATOM 624 C CA . ASP A 1 76 ? 3.607 25.234 27.031 1 81.25 76 ASP A CA 1
ATOM 625 C C . ASP A 1 76 ? 2.203 24.703 27.297 1 81.25 76 ASP A C 1
ATOM 627 O O . ASP A 1 76 ? 2.037 23.547 27.688 1 81.25 76 ASP A O 1
ATOM 631 N N . LEU A 1 77 ? 1.238 25.531 27.125 1 81.62 77 LEU A N 1
ATOM 632 C CA . LEU A 1 77 ? -0.146 25.125 27.344 1 81.62 77 LEU A CA 1
ATOM 633 C C . LEU A 1 77 ? -0.567 24.062 26.344 1 81.62 77 LEU A C 1
ATOM 635 O O . LEU A 1 77 ? -1.268 23.109 26.703 1 81.62 77 LEU A O 1
ATOM 639 N N . VAL A 1 78 ? -0.122 24.25 25.125 1 78.56 78 VAL A N 1
ATOM 640 C CA . VAL A 1 78 ? -0.454 23.281 24.078 1 78.56 78 VAL A CA 1
ATOM 641 C C . VAL A 1 78 ? 0.185 21.922 24.406 1 78.56 78 VAL A C 1
ATOM 643 O O . VAL A 1 78 ? -0.442 20.875 24.234 1 78.56 78 VAL A O 1
ATOM 646 N N . ILE A 1 79 ? 1.423 21.969 24.797 1 72.12 79 ILE A N 1
ATOM 647 C CA . ILE A 1 79 ? 2.131 20.75 25.172 1 72.12 79 ILE A CA 1
ATOM 648 C C . ILE A 1 79 ? 1.368 20.047 26.281 1 72.12 79 ILE A C 1
ATOM 650 O O . ILE A 1 79 ? 1.222 18.812 26.266 1 72.12 79 ILE A O 1
ATOM 654 N N . GLN A 1 80 ? 0.855 20.812 27.172 1 72 80 GLN A N 1
ATOM 655 C CA . GLN A 1 80 ? 0.078 20.266 28.266 1 72 80 GLN A CA 1
ATOM 656 C C . GLN A 1 80 ? -1.21 19.609 27.766 1 72 80 GLN A C 1
ATOM 658 O O . GLN A 1 80 ? -1.625 18.562 28.266 1 72 80 GLN A O 1
ATOM 663 N N . LEU A 1 81 ? -1.687 20.281 26.75 1 69.25 81 LEU A N 1
ATOM 664 C CA . LEU A 1 81 ? -2.932 19.781 26.188 1 69.25 81 LEU A CA 1
ATOM 665 C C . LEU A 1 81 ? -2.67 18.594 25.266 1 69.25 81 LEU A C 1
ATOM 667 O O . LEU A 1 81 ? -3.512 17.688 25.141 1 69.25 81 LEU A O 1
ATOM 671 N N . GLN A 1 82 ? -1.565 18.688 24.438 1 61.19 82 GLN A N 1
ATOM 672 C CA . GLN A 1 82 ? -1.187 17.656 23.484 1 61.19 82 GLN A CA 1
ATOM 673 C C . GLN A 1 82 ? -0.985 16.297 24.172 1 61.19 82 GLN A C 1
ATOM 675 O O . GLN A 1 82 ? -1.131 15.25 23.531 1 61.19 82 GLN A O 1
ATOM 680 N N . SER A 1 83 ? -0.67 16.453 25.375 1 60.41 83 SER A N 1
ATOM 681 C CA . SER A 1 83 ? -0.542 15.195 26.109 1 60.41 83 SER A CA 1
ATOM 682 C C . SER A 1 83 ? -1.894 14.5 26.266 1 60.41 83 SER A C 1
ATOM 684 O O . SER A 1 83 ? -1.956 13.305 26.531 1 60.41 83 SER A O 1
ATOM 686 N N . ASP A 1 84 ? -2.875 15.344 25.828 1 64.69 84 ASP A N 1
ATOM 687 C CA . ASP A 1 84 ? -4.219 14.773 25.844 1 64.69 84 ASP A CA 1
ATOM 688 C C . ASP A 1 84 ? -4.574 14.164 24.5 1 64.69 84 ASP A C 1
ATOM 690 O O . ASP A 1 84 ? -5.105 14.852 23.625 1 64.69 84 ASP A O 1
ATOM 694 N N . PHE A 1 85 ? -4.316 12.961 24.266 1 62.34 85 PHE A N 1
ATOM 695 C CA . PHE A 1 85 ? -4.562 12.25 23.016 1 62.34 85 PHE A CA 1
ATOM 696 C C . PHE A 1 85 ? -6.047 12.25 22.672 1 62.34 85 PHE A C 1
ATOM 698 O O . PHE A 1 85 ? -6.434 11.898 21.562 1 62.34 85 PHE A O 1
ATOM 705 N N . LYS A 1 86 ? -6.816 12.844 23.578 1 68.5 86 LYS A N 1
ATOM 706 C CA . LYS A 1 86 ? -8.266 12.875 23.375 1 68.5 86 LYS A CA 1
ATOM 707 C C . LYS A 1 86 ? -8.688 14.164 22.656 1 68.5 86 LYS A C 1
ATOM 709 O O . LYS A 1 86 ? -9.836 14.289 22.234 1 68.5 86 LYS A O 1
ATOM 714 N N . ASN A 1 87 ? -7.66 14.914 22.5 1 72.62 87 ASN A N 1
ATOM 715 C CA . ASN A 1 87 ? -7.969 16.156 21.781 1 72.62 87 ASN A CA 1
ATOM 716 C C . ASN A 1 87 ? -7.758 16 20.281 1 72.62 87 ASN A C 1
ATOM 718 O O . ASN A 1 87 ? -6.629 16.109 19.797 1 72.62 87 ASN A O 1
ATOM 722 N N . ASP A 1 88 ? -8.742 15.844 19.5 1 77.94 88 ASP A N 1
ATOM 723 C CA . ASP A 1 88 ? -8.695 15.461 18.094 1 77.94 88 ASP A CA 1
ATOM 724 C C . ASP A 1 88 ? -8.125 16.594 17.234 1 77.94 88 ASP A C 1
ATOM 726 O O . ASP A 1 88 ? -7.324 16.344 16.328 1 77.94 88 ASP A O 1
ATOM 730 N N . THR A 1 89 ? -8.477 17.781 17.594 1 75.56 89 THR A N 1
ATOM 731 C CA . THR A 1 89 ? -8 18.922 16.812 1 75.56 89 THR A CA 1
ATOM 732 C C . THR A 1 89 ? -6.488 19.062 16.922 1 75.56 89 THR A C 1
ATOM 734 O O . THR A 1 89 ? -5.801 19.297 15.93 1 75.56 89 THR A O 1
ATOM 737 N N . VAL A 1 90 ? -6.016 18.891 18.109 1 78.31 90 VAL A N 1
ATOM 738 C CA . VAL A 1 90 ? -4.586 19.031 18.359 1 78.31 90 VAL A CA 1
ATOM 739 C C . VAL A 1 90 ? -3.818 17.922 17.641 1 78.31 90 VAL A C 1
ATOM 741 O O . VAL A 1 90 ? -2.764 18.188 17.047 1 78.31 90 VAL A O 1
ATOM 744 N N . GLN A 1 91 ? -4.324 16.734 17.688 1 86.75 91 GLN A N 1
ATOM 745 C CA . GLN A 1 91 ? -3.643 15.609 17.047 1 86.75 91 GLN A CA 1
ATOM 746 C C . GLN A 1 91 ? -3.594 15.781 15.539 1 86.75 91 GLN A C 1
ATOM 748 O O . GLN A 1 91 ? -2.592 15.453 14.898 1 86.75 91 GLN A O 1
ATOM 753 N N . VAL A 1 92 ? -4.684 16.297 14.953 1 86.06 92 VAL A N 1
ATOM 754 C CA . VAL A 1 92 ? -4.719 16.562 13.523 1 86.06 92 VAL A CA 1
ATOM 755 C C . VAL A 1 92 ? -3.637 17.578 13.164 1 86.06 92 VAL A C 1
ATOM 757 O O . VAL A 1 92 ? -2.936 17.422 12.164 1 86.06 92 VAL A O 1
ATOM 760 N N . LEU A 1 93 ? -3.455 18.547 13.969 1 80.81 93 LEU A N 1
ATOM 761 C CA . LEU A 1 93 ? -2.455 19.594 13.727 1 80.81 93 LEU A CA 1
ATOM 762 C C . LEU A 1 93 ? -1.045 19.031 13.883 1 80.81 93 LEU A C 1
ATOM 764 O O . LEU A 1 93 ? -0.151 19.359 13.102 1 80.81 93 LEU A O 1
ATOM 768 N N . ARG A 1 94 ? -0.876 18.234 14.891 1 86.56 94 ARG A N 1
ATOM 769 C CA . ARG A 1 94 ? 0.427 17.625 15.117 1 86.56 94 ARG A CA 1
ATOM 770 C C . ARG A 1 94 ? 0.807 16.703 13.961 1 86.56 94 ARG A C 1
ATOM 772 O O . ARG A 1 94 ? 1.958 16.703 13.523 1 86.56 94 ARG A O 1
ATOM 779 N N . LEU A 1 95 ? -0.159 15.953 13.469 1 92.44 95 LEU A N 1
ATOM 780 C CA . LEU A 1 95 ? 0.08 15.109 12.305 1 92.44 95 LEU A CA 1
ATOM 781 C C . LEU A 1 95 ? 0.436 15.953 11.086 1 92.44 95 LEU A C 1
ATOM 783 O O . LEU A 1 95 ? 1.309 15.578 10.297 1 92.44 95 LEU A O 1
ATOM 787 N N . SER A 1 96 ? -0.273 17.078 10.922 1 86.06 96 SER A N 1
ATOM 788 C CA . SER A 1 96 ? 0.014 17.984 9.812 1 86.06 96 SER A CA 1
ATOM 789 C C . SER A 1 96 ? 1.441 18.516 9.891 1 86.06 96 SER A C 1
ATOM 791 O O . SER A 1 96 ? 2.146 18.562 8.883 1 86.06 96 SER A O 1
ATOM 793 N N . ASP A 1 97 ? 1.826 18.891 11.055 1 84.44 97 ASP A N 1
ATOM 794 C CA . ASP A 1 97 ? 3.182 19.391 11.266 1 84.44 97 ASP A CA 1
ATOM 795 C C . ASP A 1 97 ? 4.219 18.312 10.961 1 84.44 97 ASP A C 1
ATOM 797 O O . ASP A 1 97 ? 5.219 18.578 10.289 1 84.44 97 ASP A O 1
ATOM 801 N N . ALA A 1 98 ? 3.982 17.125 11.508 1 92.06 98 ALA A N 1
ATOM 802 C CA . ALA A 1 98 ? 4.879 16 11.242 1 92.06 98 ALA A CA 1
ATOM 803 C C . ALA A 1 98 ? 4.98 15.727 9.742 1 92.06 98 ALA A C 1
ATOM 805 O O . ALA A 1 98 ? 6.055 15.391 9.234 1 92.06 98 ALA A O 1
ATOM 806 N N . THR A 1 99 ? 3.873 15.867 9.016 1 92.5 99 THR A N 1
ATOM 807 C CA . THR A 1 99 ? 3.818 15.648 7.574 1 92.5 99 THR A CA 1
ATOM 808 C C . THR A 1 99 ? 4.645 16.688 6.836 1 92.5 99 THR A C 1
ATOM 810 O O . THR A 1 99 ? 5.43 16.359 5.949 1 92.5 99 THR A O 1
ATOM 813 N N . LEU A 1 100 ? 4.512 17.938 7.223 1 84.25 100 LEU A N 1
ATOM 814 C CA . LEU A 1 100 ? 5.23 19.047 6.586 1 84.25 100 LEU A CA 1
ATOM 815 C C . LEU A 1 100 ? 6.738 18.875 6.746 1 84.25 100 LEU A C 1
ATOM 817 O O . LEU A 1 100 ? 7.508 19.25 5.859 1 84.25 100 LEU A O 1
ATOM 821 N N . LYS A 1 101 ? 7.133 18.25 7.789 1 89.62 101 LYS A N 1
ATOM 822 C CA . LYS A 1 101 ? 8.555 18.141 8.125 1 89.62 101 LYS A CA 1
ATOM 823 C C . LYS A 1 101 ? 9.094 16.75 7.754 1 89.62 101 LYS A C 1
ATOM 825 O O . LYS A 1 101 ? 10.25 16.438 8.055 1 89.62 101 LYS A O 1
ATOM 830 N N . TYR A 1 102 ? 8.297 15.914 7.215 1 94.56 102 TYR A N 1
ATOM 831 C CA . TYR A 1 102 ? 8.664 14.531 6.93 1 94.56 102 TYR A CA 1
ATOM 832 C C . TYR A 1 102 ? 9.172 13.828 8.188 1 94.56 102 TYR A C 1
ATOM 834 O O . TYR A 1 102 ? 10.172 13.109 8.141 1 94.56 102 TYR A O 1
ATOM 842 N N . ASP A 1 103 ? 8.508 14.125 9.312 1 94.56 103 ASP A N 1
ATOM 843 C CA . ASP A 1 103 ? 8.938 13.562 10.594 1 94.56 103 ASP A CA 1
ATOM 844 C C . ASP A 1 103 ? 8.195 12.266 10.898 1 94.56 103 ASP A C 1
ATOM 846 O O . ASP A 1 103 ? 7.145 12.281 11.539 1 94.56 103 ASP A O 1
ATOM 850 N N . GLU A 1 104 ? 8.773 11.164 10.516 1 95.62 104 GLU A N 1
ATOM 851 C CA . GLU A 1 104 ? 8.141 9.859 10.648 1 95.62 104 GLU A CA 1
ATOM 852 C C . GLU A 1 104 ? 7.977 9.477 12.117 1 95.62 104 GLU A C 1
ATOM 854 O O . GLU A 1 104 ? 6.949 8.914 12.508 1 95.62 104 GLU A O 1
ATOM 859 N N . ILE A 1 105 ? 8.977 9.742 12.867 1 94.38 105 ILE A N 1
ATOM 860 C CA . ILE A 1 105 ? 8.961 9.367 14.281 1 94.38 105 ILE A CA 1
ATOM 861 C C . ILE A 1 105 ? 7.812 10.07 14.992 1 94.38 105 ILE A C 1
ATOM 863 O O . ILE A 1 105 ? 7.004 9.43 15.672 1 94.38 105 ILE A O 1
ATOM 867 N N . ALA A 1 106 ? 7.727 11.359 14.836 1 94.56 106 ALA A N 1
ATOM 868 C CA . ALA A 1 106 ? 6.645 12.125 15.453 1 94.56 106 ALA A CA 1
ATOM 869 C C . ALA A 1 106 ? 5.281 11.625 14.977 1 94.56 106 ALA A C 1
ATOM 871 O O . ALA A 1 106 ? 4.367 11.43 15.781 1 94.56 106 ALA A O 1
ATOM 872 N N . PHE A 1 107 ? 5.148 11.398 13.68 1 96.44 107 PHE A N 1
ATOM 873 C CA . PHE A 1 107 ? 3.893 10.93 13.109 1 96.44 107 PHE A CA 1
ATOM 874 C C . PHE A 1 107 ? 3.465 9.617 13.75 1 96.44 107 PHE A C 1
ATOM 876 O O . PHE A 1 107 ? 2.324 9.477 14.195 1 96.44 107 PHE A O 1
ATOM 883 N N . ALA A 1 108 ? 4.402 8.711 13.805 1 95.69 108 ALA A N 1
ATOM 884 C CA . ALA A 1 108 ? 4.133 7.383 14.344 1 95.69 108 ALA A CA 1
ATOM 885 C C . ALA A 1 108 ? 3.756 7.453 15.82 1 95.69 108 ALA A C 1
ATOM 887 O O . ALA A 1 108 ? 2.863 6.73 16.281 1 95.69 108 ALA A O 1
ATOM 888 N N . GLU A 1 109 ? 4.434 8.289 16.516 1 95.06 109 GLU A N 1
ATOM 889 C CA . GLU A 1 109 ? 4.172 8.43 17.938 1 95.06 109 GLU A CA 1
ATOM 890 C C . GLU A 1 109 ? 2.77 8.977 18.203 1 95.06 109 GLU A C 1
ATOM 892 O O . GLU A 1 109 ? 2.057 8.492 19.078 1 95.06 109 GLU A O 1
ATOM 897 N N . ILE A 1 110 ? 2.428 9.969 17.453 1 94.44 110 ILE A N 1
ATOM 898 C CA . ILE A 1 110 ? 1.104 10.562 17.578 1 94.44 110 ILE A CA 1
ATOM 899 C C . ILE A 1 110 ? 0.035 9.516 17.266 1 94.44 110 ILE A C 1
ATOM 901 O O . ILE A 1 110 ? -0.903 9.328 18.047 1 94.44 110 ILE A O 1
ATOM 905 N N . LEU A 1 111 ? 0.191 8.828 16.172 1 95.94 111 LEU A N 1
ATOM 906 C CA . LEU A 1 111 ? -0.774 7.828 15.727 1 95.94 111 LEU A CA 1
ATOM 907 C C . LEU A 1 111 ? -0.886 6.699 16.75 1 95.94 111 LEU A C 1
ATOM 909 O O . LEU A 1 111 ? -1.991 6.312 17.141 1 95.94 111 LEU A O 1
ATOM 913 N N . SER A 1 112 ? 0.225 6.211 17.203 1 95.31 112 SER A N 1
ATOM 914 C CA . SER A 1 112 ? 0.238 5.148 18.203 1 95.31 112 SER A CA 1
ATOM 915 C C . SER A 1 112 ? -0.427 5.598 19.5 1 95.31 112 SER A C 1
ATOM 917 O O . SER A 1 112 ? -1.188 4.844 20.109 1 95.31 112 SER A O 1
ATOM 919 N N . GLY A 1 113 ? -0.074 6.781 19.906 1 94.31 113 GLY A N 1
ATOM 920 C CA . GLY A 1 113 ? -0.682 7.324 21.109 1 94.31 113 GLY A CA 1
ATOM 921 C C . GLY A 1 113 ? -2.193 7.426 21.016 1 94.31 113 GLY A C 1
ATOM 922 O O . GLY A 1 113 ? -2.9 7.07 21.953 1 94.31 113 GLY A O 1
ATOM 923 N N . CYS A 1 114 ? -2.699 7.867 19.859 1 95 114 CYS A N 1
ATOM 924 C CA . CYS A 1 114 ? -4.137 7.965 19.656 1 95 114 CYS A CA 1
ATOM 925 C C . CYS A 1 114 ? -4.793 6.59 19.719 1 95 114 CYS A C 1
ATOM 927 O O . CYS A 1 114 ? -5.809 6.41 20.391 1 95 114 CYS A O 1
ATOM 929 N N . ILE A 1 115 ? -4.242 5.641 19.078 1 95.88 115 ILE A N 1
ATOM 930 C CA . ILE A 1 115 ? -4.812 4.301 19.016 1 95.88 115 ILE A CA 1
ATOM 931 C C . ILE A 1 115 ? -4.797 3.652 20.391 1 95.88 115 ILE A C 1
ATOM 933 O O . ILE A 1 115 ? -5.762 2.99 20.781 1 95.88 115 ILE A O 1
ATOM 937 N N . GLU A 1 116 ? -3.713 3.826 21.109 1 94.81 116 GLU A N 1
ATOM 938 C CA . GLU A 1 116 ? -3.602 3.26 22.453 1 94.81 116 GLU A CA 1
ATOM 939 C C . GLU A 1 116 ? -4.641 3.863 23.391 1 94.81 116 GLU A C 1
ATOM 941 O O . GLU A 1 116 ? -5.207 3.158 24.234 1 94.81 116 GLU A O 1
ATOM 946 N N . GLU A 1 117 ? -4.891 5.078 23.234 1 92.69 117 GLU A N 1
ATOM 947 C CA . GLU A 1 117 ? -5.758 5.805 24.156 1 92.69 117 GLU A CA 1
ATOM 948 C C . GLU A 1 117 ? -7.23 5.602 23.812 1 92.69 117 GLU A C 1
ATOM 950 O O . GLU A 1 117 ? -8.062 5.406 24.688 1 92.69 117 GLU A O 1
ATOM 955 N N . MET A 1 118 ? -7.586 5.645 22.562 1 92.88 118 MET A N 1
ATOM 956 C CA . MET A 1 118 ? -9.016 5.691 22.25 1 92.88 118 MET A CA 1
ATOM 957 C C . MET A 1 118 ? -9.414 4.543 21.328 1 92.88 118 MET A C 1
ATOM 959 O O . MET A 1 118 ? -10.594 4.367 21.031 1 92.88 118 MET A O 1
ATOM 963 N N . GLY A 1 119 ? -8.453 3.756 20.906 1 94.69 119 GLY A N 1
ATOM 964 C CA . GLY A 1 119 ? -8.727 2.682 19.953 1 94.69 119 GLY A CA 1
ATOM 965 C C . GLY A 1 119 ? -8.68 3.127 18.516 1 94.69 119 GLY A C 1
ATOM 966 O O . GLY A 1 119 ? -8.758 4.32 18.219 1 94.69 119 GLY A O 1
ATOM 967 N N . LEU A 1 120 ? -8.578 2.174 17.594 1 96.38 120 LEU A N 1
ATOM 968 C CA . LEU A 1 120 ? -8.383 2.48 16.188 1 96.38 120 LEU A CA 1
ATOM 969 C C . LEU A 1 120 ? -9.625 3.131 15.594 1 96.38 120 LEU A C 1
ATOM 971 O O . LEU A 1 120 ? -9.523 4.078 14.812 1 96.38 120 LEU A O 1
ATOM 975 N N . ILE A 1 121 ? -10.82 2.66 15.922 1 95.44 121 ILE A N 1
ATOM 976 C CA . ILE A 1 121 ? -12.062 3.127 15.32 1 95.44 121 ILE A CA 1
ATOM 977 C C . ILE A 1 121 ? -12.25 4.617 15.609 1 95.44 121 ILE A C 1
ATOM 979 O O . ILE A 1 121 ? -12.484 5.406 14.695 1 95.44 121 ILE A O 1
ATOM 983 N N . LYS A 1 122 ? -12.102 5.031 16.812 1 94.69 122 LYS A N 1
ATOM 984 C CA . LYS A 1 122 ? -12.234 6.441 17.172 1 94.69 122 LYS A CA 1
ATOM 985 C C . LYS A 1 122 ? -11.102 7.27 16.578 1 94.69 122 LYS A C 1
ATOM 987 O O . LYS A 1 122 ? -11.305 8.406 16.156 1 94.69 122 LYS A O 1
ATOM 992 N N . THR A 1 123 ? -9.906 6.691 16.578 1 96.38 123 THR A N 1
ATOM 993 C CA . THR A 1 123 ? -8.773 7.375 15.961 1 96.38 123 THR A CA 1
ATOM 994 C C . THR A 1 123 ? -9.055 7.676 14.492 1 96.38 123 THR A C 1
ATOM 996 O O . THR A 1 123 ? -8.758 8.773 14.016 1 96.38 123 THR A O 1
ATOM 999 N N . MET A 1 124 ? -9.625 6.668 13.805 1 95.31 124 MET A N 1
ATOM 1000 C CA . MET A 1 124 ? -9.961 6.867 12.398 1 95.31 124 MET A CA 1
ATOM 1001 C C . MET A 1 124 ? -10.969 8 12.234 1 95.31 124 MET A C 1
ATOM 1003 O O . MET A 1 124 ? -10.75 8.922 11.453 1 95.31 124 MET A O 1
ATOM 1007 N N . ASP A 1 125 ? -11.953 7.996 12.977 1 90.75 125 ASP A N 1
ATOM 1008 C CA . ASP A 1 125 ? -13.078 8.914 12.844 1 90.75 125 ASP A CA 1
ATOM 1009 C C . ASP A 1 125 ? -12.695 10.328 13.273 1 90.75 125 ASP A C 1
ATOM 1011 O O . ASP A 1 125 ? -13.008 11.297 12.57 1 90.75 125 ASP A O 1
ATOM 1015 N N . LEU A 1 126 ? -11.945 10.445 14.352 1 90.06 126 LEU A N 1
ATOM 1016 C CA . LEU A 1 126 ? -11.758 11.742 14.984 1 90.06 126 LEU A CA 1
ATOM 1017 C C . LEU A 1 126 ? -10.438 12.367 14.555 1 90.06 126 LEU A C 1
ATOM 1019 O O . LEU A 1 126 ? -10.258 13.586 14.641 1 90.06 126 LEU A O 1
ATOM 1023 N N . VAL A 1 127 ? -9.547 11.531 14.086 1 93.69 127 VAL A N 1
ATOM 1024 C CA . VAL A 1 127 ? -8.211 12.078 13.859 1 93.69 127 VAL A CA 1
ATOM 1025 C C . VAL A 1 127 ? -7.801 11.836 12.406 1 93.69 127 VAL A C 1
ATOM 1027 O O . VAL A 1 127 ? -7.59 12.789 11.648 1 93.69 127 VAL A O 1
ATOM 1030 N N . LEU A 1 128 ? -7.848 10.625 11.953 1 94.75 128 LEU A N 1
ATOM 1031 C CA . LEU A 1 128 ? -7.211 10.281 10.68 1 94.75 128 LEU A CA 1
ATOM 1032 C C . LEU A 1 128 ? -8.055 10.773 9.508 1 94.75 128 LEU A C 1
ATOM 1034 O O . LEU A 1 128 ? -7.52 11.336 8.547 1 94.75 128 LEU A O 1
ATOM 1038 N N . PHE A 1 129 ? -9.352 10.555 9.57 1 89.69 129 PHE A N 1
ATOM 1039 C CA . PHE A 1 129 ? -10.164 11 8.453 1 89.69 129 PHE A CA 1
ATOM 1040 C C . PHE A 1 129 ? -10.156 12.523 8.352 1 89.69 129 PHE A C 1
ATOM 1042 O O . PHE A 1 129 ? -9.922 13.078 7.273 1 89.69 129 PHE A O 1
ATOM 1049 N N . PRO A 1 130 ? -10.336 13.242 9.43 1 86.25 130 PRO A N 1
ATOM 1050 C CA . PRO A 1 130 ? -10.195 14.695 9.359 1 86.25 130 PRO A CA 1
ATOM 1051 C C . PRO A 1 130 ? -8.812 15.141 8.883 1 86.25 130 PRO A C 1
ATOM 1053 O O . PRO A 1 130 ? -8.703 16.078 8.094 1 86.25 130 PRO A O 1
ATOM 1056 N N . PHE A 1 131 ? -7.793 14.492 9.32 1 91.31 131 PHE A N 1
ATOM 1057 C CA . PHE A 1 131 ? -6.426 14.789 8.906 1 91.31 131 PHE A CA 1
ATOM 1058 C C . PHE A 1 131 ? -6.254 14.586 7.406 1 91.31 131 PHE A C 1
ATOM 1060 O O . PHE A 1 131 ? -5.703 15.453 6.719 1 91.31 131 PHE A O 1
ATOM 1067 N N . MET A 1 132 ? -6.75 13.461 6.922 1 88 132 MET A N 1
ATOM 1068 C CA . MET A 1 132 ? -6.609 13.148 5.504 1 88 132 MET A CA 1
ATOM 1069 C C . MET A 1 132 ? -7.383 14.141 4.645 1 88 132 MET A C 1
ATOM 1071 O O . MET A 1 132 ? -6.934 14.516 3.559 1 88 132 MET A O 1
ATOM 1075 N N . LYS A 1 133 ? -8.539 14.492 5.074 1 79.94 133 LYS A N 1
ATOM 1076 C CA . LYS A 1 133 ? -9.297 15.539 4.387 1 79.94 133 LYS A CA 1
ATOM 1077 C C . LYS A 1 133 ? -8.5 16.844 4.324 1 79.94 133 LYS A C 1
ATOM 1079 O O . LYS A 1 133 ? -8.445 17.484 3.275 1 79.94 133 LYS A O 1
ATOM 1084 N N . LYS A 1 134 ? -7.914 17.141 5.344 1 78.62 134 LYS A N 1
ATOM 1085 C CA . LYS A 1 134 ? -7.098 18.344 5.414 1 78.62 134 LYS A CA 1
ATOM 1086 C C . LYS A 1 134 ? -5.902 18.266 4.469 1 78.62 134 LYS A C 1
ATOM 1088 O O . LYS A 1 134 ? -5.613 19.219 3.738 1 78.62 134 LYS A O 1
ATOM 1093 N N . VAL A 1 135 ? -5.199 17.156 4.516 1 81.75 135 VAL A N 1
ATOM 1094 C CA . VAL A 1 135 ? -4.051 16.922 3.645 1 81.75 135 VAL A CA 1
ATOM 1095 C C . VAL A 1 135 ? -4.48 17.047 2.184 1 81.75 135 VAL A C 1
ATOM 1097 O O . VAL A 1 135 ? -3.773 17.641 1.367 1 81.75 135 VAL A O 1
ATOM 1100 N N . GLY A 1 136 ? -5.633 16.453 1.892 1 74.06 136 GLY A N 1
ATOM 1101 C CA . GLY A 1 136 ? -6.164 16.562 0.542 1 74.06 136 GLY A CA 1
ATOM 1102 C C . GLY A 1 136 ? -6.414 18 0.112 1 74.06 136 GLY A C 1
ATOM 1103 O O . GLY A 1 136 ? -6.082 18.375 -1.011 1 74.06 136 GLY A O 1
ATOM 1104 N N . MET A 1 137 ? -6.969 18.781 0.962 1 68.62 137 MET A N 1
ATOM 1105 C CA . MET A 1 137 ? -7.234 20.188 0.684 1 68.62 137 MET A CA 1
ATOM 1106 C C . MET A 1 137 ? -5.934 20.953 0.494 1 68.62 137 MET A C 1
ATOM 1108 O O . MET A 1 137 ? -5.816 21.766 -0.432 1 68.62 137 MET A O 1
ATOM 1112 N N . LEU A 1 138 ? -4.957 20.672 1.282 1 69.94 138 LEU A N 1
ATOM 1113 C CA . LEU A 1 138 ? -3.664 21.344 1.226 1 69.94 138 LEU A CA 1
ATOM 1114 C C . LEU A 1 138 ? -2.914 20.969 -0.049 1 69.94 138 LEU A C 1
ATOM 1116 O O . LEU A 1 138 ? -2.223 21.812 -0.634 1 69.94 138 LEU A O 1
ATOM 1120 N N . TRP A 1 139 ? -3.061 19.719 -0.396 1 70.25 139 TRP A N 1
ATOM 1121 C CA . TRP A 1 139 ? -2.457 19.25 -1.643 1 70.25 139 TRP A CA 1
ATOM 1122 C C . TRP A 1 139 ? -3.057 19.984 -2.84 1 70.25 139 TRP A C 1
ATOM 1124 O O . TRP A 1 139 ? -2.33 20.422 -3.738 1 70.25 139 TRP A O 1
ATOM 1134 N N . GLN A 1 140 ? -4.414 20.266 -2.855 1 61.28 140 GLN A N 1
ATOM 1135 C CA . GLN A 1 140 ? -5.117 20.938 -3.943 1 61.28 140 GLN A CA 1
ATOM 1136 C C . GLN A 1 140 ? -4.715 22.406 -4.031 1 61.28 140 GLN A C 1
ATOM 1138 O O . GLN A 1 140 ? -4.637 22.969 -5.125 1 61.28 140 GLN A O 1
ATOM 1143 N N . THR A 1 141 ? -4.379 23 -2.852 1 59.94 141 THR A N 1
ATOM 1144 C CA . THR A 1 141 ? -4.016 24.406 -2.812 1 59.94 141 THR A CA 1
ATOM 1145 C C . THR A 1 141 ? -2.52 24.594 -3.059 1 59.94 141 THR A C 1
ATOM 1147 O O . THR A 1 141 ? -2.041 25.719 -3.217 1 59.94 141 THR A O 1
ATOM 1150 N N . GLY A 1 142 ? -1.826 23.453 -3.057 1 67.25 142 GLY A N 1
ATOM 1151 C CA . GLY A 1 142 ? -0.391 23.516 -3.283 1 67.25 142 GLY A CA 1
ATOM 1152 C C . GLY A 1 142 ? 0.405 23.766 -2.018 1 67.25 142 GLY A C 1
ATOM 1153 O O . GLY A 1 142 ? 1.626 23.922 -2.066 1 67.25 142 GLY A O 1
ATOM 1154 N N . ALA A 1 143 ? -0.237 23.828 -0.896 1 66.94 143 ALA A N 1
ATOM 1155 C CA . ALA A 1 143 ? 0.429 24.047 0.386 1 66.94 143 ALA A CA 1
ATOM 1156 C C . ALA A 1 143 ? 1.238 22.812 0.8 1 66.94 143 ALA A C 1
ATOM 1158 O O . ALA A 1 143 ? 2.215 22.938 1.544 1 66.94 143 ALA A O 1
ATOM 1159 N N . ILE A 1 144 ? 0.851 21.672 0.378 1 79.12 144 ILE A N 1
ATOM 1160 C CA . ILE A 1 144 ? 1.61 20.453 0.58 1 79.12 144 ILE A CA 1
ATOM 1161 C C . ILE A 1 144 ? 1.958 19.828 -0.772 1 79.12 144 ILE A C 1
ATOM 1163 O O . ILE A 1 144 ? 1.149 19.859 -1.703 1 79.12 144 ILE A O 1
ATOM 1167 N N . ASP A 1 145 ? 3.127 19.344 -0.845 1 86.19 145 ASP A N 1
ATOM 1168 C CA . ASP A 1 145 ? 3.58 18.688 -2.062 1 86.19 145 ASP A CA 1
ATOM 1169 C C . ASP A 1 145 ? 3.088 17.234 -2.111 1 86.19 145 ASP A C 1
ATOM 1171 O O . ASP A 1 145 ? 2.773 16.641 -1.076 1 86.19 145 ASP A O 1
ATOM 1175 N N . PRO A 1 146 ? 3.043 16.688 -3.311 1 89.44 146 PRO A N 1
ATOM 1176 C CA . PRO A 1 146 ? 2.67 15.273 -3.451 1 89.44 146 PRO A CA 1
ATOM 1177 C C . PRO A 1 146 ? 3.521 14.352 -2.586 1 89.44 146 PRO A C 1
ATOM 1179 O O . PRO A 1 146 ? 3.008 13.383 -2.018 1 89.44 146 PRO A O 1
ATOM 1182 N N . SER A 1 147 ? 4.777 14.648 -2.414 1 94.5 147 SER A N 1
ATOM 1183 C CA . SER A 1 147 ? 5.656 13.805 -1.612 1 94.5 147 SER A CA 1
ATOM 1184 C C . SER A 1 147 ? 5.234 13.797 -0.147 1 94.5 147 SER A C 1
ATOM 1186 O O . SER A 1 147 ? 5.34 12.773 0.531 1 94.5 147 SER A O 1
ATOM 1188 N N . GLN A 1 148 ? 4.746 14.906 0.322 1 93 148 GLN A N 1
ATOM 1189 C CA . GLN A 1 148 ? 4.258 14.992 1.695 1 93 148 GLN A CA 1
ATOM 1190 C C . GLN A 1 148 ? 2.959 14.203 1.866 1 93 148 GLN A C 1
ATOM 1192 O O . GLN A 1 148 ? 2.762 13.531 2.881 1 93 148 GLN A O 1
ATOM 1197 N N . GLU A 1 149 ? 2.121 14.352 0.878 1 90.25 149 GLU A N 1
ATOM 1198 C CA . GLU A 1 149 ? 0.901 13.547 0.886 1 90.25 149 GLU A CA 1
ATOM 1199 C C . GLU A 1 149 ? 1.223 12.055 0.892 1 90.25 149 GLU A C 1
ATOM 1201 O O . GLU A 1 149 ? 0.625 11.289 1.651 1 90.25 149 GLU A O 1
ATOM 1206 N N . HIS A 1 150 ? 2.146 11.672 0.063 1 94.06 150 HIS A N 1
ATOM 1207 C CA . HIS A 1 150 ? 2.586 10.281 0.013 1 94.06 150 HIS A CA 1
ATOM 1208 C C . HIS A 1 150 ? 3.16 9.836 1.354 1 94.06 150 HIS A C 1
ATOM 1210 O O . HIS A 1 150 ? 2.855 8.742 1.831 1 94.06 150 HIS A O 1
ATOM 1216 N N . PHE A 1 151 ? 3.939 10.719 1.909 1 96.5 151 PHE A N 1
ATOM 1217 C CA . PHE A 1 151 ? 4.535 10.438 3.211 1 96.5 151 PHE A CA 1
ATOM 1218 C C . PHE A 1 151 ? 3.465 10.062 4.227 1 96.5 151 PHE A C 1
ATOM 1220 O O . PHE A 1 151 ? 3.527 8.992 4.832 1 96.5 151 PHE A O 1
ATOM 1227 N N . ALA A 1 152 ? 2.508 10.867 4.371 1 95.25 152 ALA A N 1
ATOM 1228 C CA . ALA A 1 152 ? 1.439 10.664 5.344 1 95.25 152 ALA A CA 1
ATOM 1229 C C . ALA A 1 152 ? 0.594 9.445 4.984 1 95.25 152 ALA A C 1
ATOM 1231 O O . ALA A 1 152 ? 0.308 8.609 5.844 1 95.25 152 ALA A O 1
ATOM 1232 N N . SER A 1 153 ? 0.213 9.289 3.725 1 94.12 153 SER A N 1
ATOM 1233 C CA . SER A 1 153 ? -0.654 8.211 3.26 1 94.12 153 SER A CA 1
ATOM 1234 C C . SER A 1 153 ? 0 6.848 3.461 1 94.12 153 SER A C 1
ATOM 1236 O O . SER A 1 153 ? -0.658 5.895 3.877 1 94.12 153 SER A O 1
ATOM 1238 N N . ASN A 1 154 ? 1.275 6.801 3.189 1 96.56 154 ASN A N 1
ATOM 1239 C CA . ASN A 1 154 ? 1.995 5.543 3.361 1 96.56 154 ASN A CA 1
ATOM 1240 C C . ASN A 1 154 ? 2.059 5.129 4.828 1 96.56 154 ASN A C 1
ATOM 1242 O O . ASN A 1 154 ? 1.905 3.949 5.152 1 96.56 154 ASN A O 1
ATOM 1246 N N . LEU A 1 155 ? 2.295 6.086 5.707 1 97.56 155 LEU A N 1
ATOM 1247 C CA . LEU A 1 155 ? 2.391 5.777 7.129 1 97.56 155 LEU A CA 1
ATOM 1248 C C . LEU A 1 155 ? 1.046 5.312 7.676 1 97.56 155 LEU A C 1
ATOM 1250 O O . LEU A 1 155 ? 0.986 4.375 8.477 1 97.56 155 LEU A O 1
ATOM 1254 N N . ILE A 1 156 ? 0.023 5.961 7.242 1 97.69 156 ILE A N 1
ATOM 1255 C CA . ILE A 1 156 ? -1.316 5.574 7.672 1 97.69 156 ILE A CA 1
ATOM 1256 C C . ILE A 1 156 ? -1.639 4.176 7.152 1 97.69 156 ILE A C 1
ATOM 1258 O O . ILE A 1 156 ? -2.111 3.32 7.906 1 97.69 156 ILE A O 1
ATOM 1262 N N . ARG A 1 157 ? -1.397 3.975 5.879 1 97.38 157 ARG A N 1
ATOM 1263 C CA . ARG A 1 157 ? -1.613 2.666 5.27 1 97.38 157 ARG A CA 1
ATOM 1264 C C . ARG A 1 157 ? -0.856 1.58 6.027 1 97.38 157 ARG A C 1
ATOM 1266 O O . ARG A 1 157 ? -1.423 0.536 6.359 1 97.38 157 ARG A O 1
ATOM 1273 N N . ASP A 1 158 ? 0.431 1.849 6.281 1 98.06 158 ASP A N 1
ATOM 1274 C CA . ASP A 1 158 ? 1.261 0.87 6.977 1 98.06 158 ASP A CA 1
ATOM 1275 C C . ASP A 1 158 ? 0.679 0.533 8.352 1 98.06 158 ASP A C 1
ATOM 1277 O O . ASP A 1 158 ? 0.603 -0.638 8.727 1 98.06 158 ASP A O 1
ATOM 1281 N N . ARG A 1 159 ? 0.263 1.533 9.047 1 97.75 159 ARG A N 1
ATOM 1282 C CA . ARG A 1 159 ? -0.295 1.313 10.383 1 97.75 159 ARG A CA 1
ATOM 1283 C C . ARG A 1 159 ? -1.591 0.513 10.305 1 97.75 159 ARG A C 1
ATOM 1285 O O . ARG A 1 159 ? -1.817 -0.389 11.117 1 97.75 159 ARG A O 1
ATOM 1292 N N . MET A 1 160 ? -2.443 0.815 9.344 1 97.81 160 MET A N 1
ATOM 1293 C CA . MET A 1 160 ? -3.689 0.078 9.156 1 97.81 160 MET A CA 1
ATOM 1294 C C . MET A 1 160 ? -3.414 -1.4 8.906 1 97.81 160 MET A C 1
ATOM 1296 O O . MET A 1 160 ? -4.078 -2.266 9.477 1 97.81 160 MET A O 1
ATOM 1300 N N . ILE A 1 161 ? -2.496 -1.633 8.078 1 98.25 161 ILE A N 1
ATOM 1301 C CA . ILE A 1 161 ? -2.158 -3.002 7.707 1 98.25 161 ILE A CA 1
ATOM 1302 C C . ILE A 1 161 ? -1.666 -3.764 8.938 1 98.25 161 ILE A C 1
ATOM 1304 O O . ILE A 1 161 ? -2.047 -4.918 9.148 1 98.25 161 ILE A O 1
ATOM 1308 N N . VAL A 1 162 ? -0.856 -3.137 9.75 1 98.12 162 VAL A N 1
ATOM 1309 C CA . VAL A 1 162 ? -0.361 -3.74 10.984 1 98.12 162 VAL A CA 1
ATOM 1310 C C . VAL A 1 162 ? -1.529 -4.031 11.922 1 98.12 162 VAL A C 1
ATOM 1312 O O . VAL A 1 162 ? -1.598 -5.105 12.523 1 98.12 162 VAL A O 1
ATOM 1315 N N . GLU A 1 163 ? -2.465 -3.088 12.055 1 97.81 163 GLU A N 1
ATOM 1316 C CA . GLU A 1 163 ? -3.621 -3.271 12.922 1 97.81 163 GLU A CA 1
ATOM 1317 C C . GLU A 1 163 ? -4.531 -4.383 12.406 1 97.81 163 GLU A C 1
ATOM 1319 O O . GLU A 1 163 ? -5.121 -5.125 13.195 1 97.81 163 GLU A O 1
ATOM 1324 N N . ILE A 1 164 ? -4.684 -4.5 11.109 1 97.81 164 ILE A N 1
ATOM 1325 C CA . ILE A 1 164 ? -5.488 -5.559 10.508 1 97.81 164 ILE A CA 1
ATOM 1326 C C . ILE A 1 164 ? -4.863 -6.918 10.812 1 97.81 164 ILE A C 1
ATOM 1328 O O . ILE A 1 164 ? -5.57 -7.879 11.109 1 97.81 164 ILE A O 1
ATOM 1332 N N . ASP A 1 165 ? -3.547 -6.957 10.727 1 96.69 165 ASP A N 1
ATOM 1333 C CA . ASP A 1 165 ? -2.84 -8.203 11 1 96.69 165 ASP A CA 1
ATOM 1334 C C . ASP A 1 165 ? -3.021 -8.633 12.453 1 96.69 165 ASP A C 1
ATOM 1336 O O . ASP A 1 165 ? -3.092 -9.828 12.75 1 96.69 165 ASP A O 1
ATOM 1340 N N . ARG A 1 166 ? -3.16 -7.699 13.336 1 95.69 166 ARG A N 1
ATOM 1341 C CA . ARG A 1 166 ? -3.16 -7.961 14.766 1 95.69 166 ARG A CA 1
ATOM 1342 C C . ARG A 1 166 ? -4.566 -8.258 15.273 1 95.69 166 ARG A C 1
ATOM 1344 O O . ARG A 1 166 ? -4.738 -8.953 16.281 1 95.69 166 ARG A O 1
ATOM 1351 N N . VAL A 1 167 ? -5.543 -7.73 14.602 1 95.25 167 VAL A N 1
ATOM 1352 C CA . VAL A 1 167 ? -6.902 -7.812 15.117 1 95.25 167 VAL A CA 1
ATOM 1353 C C . VAL A 1 167 ? -7.379 -9.266 15.094 1 95.25 167 VAL A C 1
ATOM 1355 O O . VAL A 1 167 ? -7.23 -9.961 14.086 1 95.25 167 VAL A O 1
ATOM 1358 N N . PRO A 1 168 ? -7.867 -9.742 16.203 1 94.06 168 PRO A N 1
ATOM 1359 C CA . PRO A 1 168 ? -8.398 -11.109 16.203 1 94.06 168 PRO A CA 1
ATOM 1360 C C . PRO A 1 168 ? -9.641 -11.266 15.344 1 94.06 168 PRO A C 1
ATOM 1362 O O . PRO A 1 168 ? -10.477 -10.359 15.281 1 94.06 168 PRO A O 1
ATOM 1365 N N . LYS A 1 169 ? -9.734 -12.25 14.68 1 94.5 169 LYS A N 1
ATOM 1366 C CA . LYS A 1 169 ? -10.938 -12.617 13.938 1 94.5 169 LYS A CA 1
ATOM 1367 C C . LYS A 1 169 ? -11.727 -13.695 14.672 1 94.5 169 LYS A C 1
ATOM 1369 O O . LYS A 1 169 ? -11.312 -14.859 14.711 1 94.5 169 LYS A O 1
ATOM 1374 N N . PRO A 1 170 ? -12.82 -13.336 15.227 1 94.69 170 PRO A N 1
ATOM 1375 C CA . PRO A 1 170 ? -13.641 -14.344 15.914 1 94.69 170 PRO A CA 1
ATOM 1376 C C . PRO A 1 170 ? -14.172 -15.414 14.961 1 94.69 170 PRO A C 1
ATOM 1378 O O . PRO A 1 170 ? -14.445 -15.125 13.789 1 94.69 170 PRO A O 1
ATOM 1381 N N . ASP A 1 171 ? -14.281 -16.562 15.547 1 93.25 171 ASP A N 1
ATOM 1382 C CA . ASP A 1 171 ? -14.883 -17.641 14.773 1 93.25 171 ASP A CA 1
ATOM 1383 C C . ASP A 1 171 ? -16.391 -17.453 14.648 1 93.25 171 ASP A C 1
ATOM 1385 O O . ASP A 1 171 ? -17.078 -17.203 15.648 1 93.25 171 ASP A O 1
ATOM 1389 N N . ARG A 1 172 ? -16.766 -17.453 13.438 1 92.31 172 ARG A N 1
ATOM 1390 C CA . ARG A 1 172 ? -18.188 -17.391 13.141 1 92.31 172 ARG A CA 1
ATOM 1391 C C . ARG A 1 172 ? -18.641 -18.625 12.367 1 92.31 172 ARG A C 1
ATOM 1393 O O . ARG A 1 172 ? -17.922 -19.109 11.484 1 92.31 172 ARG A O 1
ATOM 1400 N N . LYS A 1 173 ? -19.781 -19.156 12.688 1 90.25 173 LYS A N 1
ATOM 1401 C CA . LYS A 1 173 ? -20.281 -20.359 12.047 1 90.25 173 LYS A CA 1
ATOM 1402 C C . LYS A 1 173 ? -20.547 -20.125 10.562 1 90.25 173 LYS A C 1
ATOM 1404 O O . LYS A 1 173 ? -20.219 -20.969 9.727 1 90.25 173 LYS A O 1
ATOM 1409 N N . ASP A 1 174 ? -21.172 -18.969 10.242 1 92.38 174 ASP A N 1
ATOM 1410 C CA . ASP A 1 174 ? -21.5 -18.641 8.859 1 92.38 174 ASP A CA 1
ATOM 1411 C C . ASP A 1 174 ? -21.125 -17.188 8.539 1 92.38 174 ASP A C 1
ATOM 1413 O O . ASP A 1 174 ? -22.016 -16.359 8.289 1 92.38 174 ASP A O 1
ATOM 1417 N N . PRO A 1 175 ? -19.797 -17.016 8.477 1 95.75 175 PRO A N 1
ATOM 1418 C CA . PRO A 1 175 ? -19.422 -15.625 8.18 1 95.75 175 PRO A CA 1
ATOM 1419 C C . PRO A 1 175 ? -19.812 -15.195 6.766 1 95.75 175 PRO A C 1
ATOM 1421 O O . PRO A 1 175 ? -19.703 -15.984 5.824 1 95.75 175 PRO A O 1
ATOM 1424 N N . LYS A 1 176 ? -20.281 -13.992 6.652 1 97.44 176 LYS A N 1
ATOM 1425 C CA . LYS A 1 176 ? -20.531 -13.43 5.328 1 97.44 176 LYS A CA 1
ATOM 1426 C C . LYS A 1 176 ? -19.234 -13.086 4.613 1 97.44 176 LYS A C 1
ATOM 1428 O O . LYS A 1 176 ? -18.219 -12.812 5.258 1 97.44 176 LYS A O 1
ATOM 1433 N N . ARG A 1 177 ? -19.297 -13.203 3.334 1 97.75 177 ARG A N 1
ATOM 1434 C CA . ARG A 1 177 ? -18.141 -12.938 2.494 1 97.75 177 ARG A CA 1
ATOM 1435 C C . ARG A 1 177 ? -18.25 -11.57 1.825 1 97.75 177 ARG A C 1
ATOM 1437 O O . ARG A 1 177 ? -19.25 -11.273 1.168 1 97.75 177 ARG A O 1
ATOM 1444 N N . PHE A 1 178 ? -17.25 -10.75 2.002 1 98.5 178 PHE A N 1
ATOM 1445 C CA . PHE A 1 178 ? -17.25 -9.398 1.454 1 98.5 178 PHE A CA 1
ATOM 1446 C C . PHE A 1 178 ? -16.125 -9.234 0.437 1 98.5 178 PHE A C 1
ATOM 1448 O O . PHE A 1 178 ? -14.961 -9.516 0.737 1 98.5 178 PHE A O 1
ATOM 1455 N N . LEU A 1 179 ? -16.469 -8.82 -0.752 1 98.56 179 LEU A N 1
ATOM 1456 C CA . LEU A 1 179 ? -15.477 -8.398 -1.744 1 98.56 179 LEU A CA 1
ATOM 1457 C C . LEU A 1 179 ? -15.141 -6.922 -1.582 1 98.56 179 LEU A C 1
ATOM 1459 O O . LEU A 1 179 ? -16.016 -6.062 -1.683 1 98.56 179 LEU A O 1
ATOM 1463 N N . LEU A 1 180 ? -13.883 -6.609 -1.303 1 98.62 180 LEU A N 1
ATOM 1464 C CA . LEU A 1 180 ? -13.43 -5.242 -1.078 1 98.62 180 LEU A CA 1
ATOM 1465 C C . LEU A 1 180 ? -12.57 -4.758 -2.24 1 98.62 180 LEU A C 1
ATOM 1467 O O . LEU A 1 180 ? -11.508 -5.32 -2.512 1 98.62 180 LEU A O 1
ATOM 1471 N N . PHE A 1 181 ? -13.023 -3.697 -2.945 1 97.81 181 PHE A N 1
ATOM 1472 C CA . PHE A 1 181 ? -12.242 -3.158 -4.055 1 97.81 181 PHE A CA 1
ATOM 1473 C C . PHE A 1 181 ? -12.609 -1.699 -4.312 1 97.81 181 PHE A C 1
ATOM 1475 O O . PHE A 1 181 ? -13.633 -1.215 -3.83 1 97.81 181 PHE A O 1
ATOM 1482 N N . LEU A 1 182 ? -11.711 -1 -4.961 1 95.88 182 LEU A N 1
ATOM 1483 C CA . LEU A 1 182 ? -12 0.333 -5.48 1 95.88 182 LEU A CA 1
ATOM 1484 C C . LEU A 1 182 ? -12.125 0.31 -7 1 95.88 182 LEU A C 1
ATOM 1486 O O . LEU A 1 182 ? -11.336 -0.351 -7.68 1 95.88 182 LEU A O 1
ATOM 1490 N N . PRO A 1 183 ? -13.164 0.954 -7.477 1 92.88 183 PRO A N 1
ATOM 1491 C CA . PRO A 1 183 ? -13.336 0.975 -8.93 1 92.88 183 PRO A CA 1
ATOM 1492 C C . PRO A 1 183 ? -12.227 1.73 -9.648 1 92.88 183 PRO A C 1
ATOM 1494 O O . PRO A 1 183 ? -11.344 2.307 -9 1 92.88 183 PRO A O 1
ATOM 1497 N N . GLU A 1 184 ? -12.273 1.694 -10.945 1 89.75 184 GLU A N 1
ATOM 1498 C CA . GLU A 1 184 ? -11.273 2.334 -11.789 1 89.75 184 GLU A CA 1
ATOM 1499 C C . GLU A 1 184 ? -11.117 3.811 -11.445 1 89.75 184 GLU A C 1
ATOM 1501 O O . GLU A 1 184 ? -12.109 4.5 -11.18 1 89.75 184 GLU A O 1
ATOM 1506 N N . ALA A 1 185 ? -9.867 4.301 -11.273 1 82.81 185 ALA A N 1
ATOM 1507 C CA . ALA A 1 185 ? -9.477 5.691 -11.055 1 82.81 185 ALA A CA 1
ATOM 1508 C C . ALA A 1 185 ? -9.641 6.082 -9.594 1 82.81 185 ALA A C 1
ATOM 1510 O O . ALA A 1 185 ? -9.523 7.258 -9.242 1 82.81 185 ALA A O 1
ATOM 1511 N N . GLU A 1 186 ? -10.055 5.211 -8.727 1 87.81 186 GLU A N 1
ATOM 1512 C CA . GLU A 1 186 ? -10.062 5.461 -7.293 1 87.81 186 GLU A CA 1
ATOM 1513 C C . GLU A 1 186 ? -8.844 4.832 -6.617 1 87.81 186 GLU A C 1
ATOM 1515 O O . GLU A 1 186 ? -8.695 3.607 -6.609 1 87.81 186 GLU A O 1
ATOM 1520 N N . MET A 1 187 ? -8.039 5.691 -6 1 87.12 187 MET A N 1
ATOM 1521 C CA . MET A 1 187 ? -6.754 5.211 -5.504 1 87.12 187 MET A CA 1
ATOM 1522 C C . MET A 1 187 ? -6.672 5.344 -3.988 1 87.12 187 MET A C 1
ATOM 1524 O O . MET A 1 187 ? -5.742 4.828 -3.363 1 87.12 187 MET A O 1
ATOM 1528 N N . HIS A 1 188 ? -7.594 5.992 -3.42 1 88.81 188 HIS A N 1
ATOM 1529 C CA . HIS A 1 188 ? -7.551 6.219 -1.98 1 88.81 188 HIS A CA 1
ATOM 1530 C C . HIS A 1 188 ? -7.965 4.965 -1.214 1 88.81 188 HIS A C 1
ATOM 1532 O O . HIS A 1 188 ? -9.156 4.723 -1.012 1 88.81 188 HIS A O 1
ATOM 1538 N N . GLU A 1 189 ? -7.074 4.309 -0.668 1 94.12 189 GLU A N 1
ATOM 1539 C CA . GLU A 1 189 ? -7.309 2.951 -0.183 1 94.12 189 GLU A CA 1
ATOM 1540 C C . GLU A 1 189 ? -7.551 2.938 1.323 1 94.12 189 GLU A C 1
ATOM 1542 O O . GLU A 1 189 ? -7.969 1.92 1.881 1 94.12 189 GLU A O 1
ATOM 1547 N N . THR A 1 190 ? -7.332 4.016 2.039 1 94.44 190 THR A N 1
ATOM 1548 C CA . THR A 1 190 ? -7.387 4.035 3.496 1 94.44 190 THR A CA 1
ATOM 1549 C C . THR A 1 190 ? -8.758 3.592 3.992 1 94.44 190 THR A C 1
ATOM 1551 O O . THR A 1 190 ? -8.859 2.758 4.895 1 94.44 190 THR A O 1
ATOM 1554 N N . GLY A 1 191 ? -9.797 4.152 3.391 1 95.06 191 GLY A N 1
ATOM 1555 C CA . GLY A 1 191 ? -11.148 3.762 3.781 1 95.06 191 GLY A CA 1
ATOM 1556 C C . GLY A 1 191 ? -11.422 2.287 3.566 1 95.06 191 GLY A C 1
ATOM 1557 O O . GLY A 1 191 ? -12.102 1.652 4.375 1 95.06 191 GLY A O 1
ATOM 1558 N N . LEU A 1 192 ? -10.938 1.785 2.523 1 97.19 192 LEU A N 1
ATOM 1559 C CA . LEU A 1 192 ? -11.141 0.377 2.199 1 97.19 192 LEU A CA 1
ATOM 1560 C C . LEU A 1 192 ? -10.414 -0.518 3.199 1 97.19 192 LEU A C 1
ATOM 1562 O O . LEU A 1 192 ? -10.961 -1.532 3.639 1 97.19 192 LEU A O 1
ATOM 1566 N N . LEU A 1 193 ? -9.188 -0.134 3.564 1 98.19 193 LEU A N 1
ATOM 1567 C CA . LEU A 1 193 ? -8.438 -0.869 4.574 1 98.19 193 LEU A CA 1
ATOM 1568 C C . LEU A 1 193 ? -9.148 -0.831 5.922 1 98.19 193 LEU A C 1
ATOM 1570 O O . LEU A 1 193 ? -9.18 -1.832 6.641 1 98.19 193 LEU A O 1
ATOM 1574 N N . PHE A 1 194 ? -9.703 0.308 6.242 1 97.94 194 PHE A N 1
ATOM 1575 C CA . PHE A 1 194 ? -10.461 0.444 7.48 1 97.94 194 PHE A CA 1
ATOM 1576 C C . PHE A 1 194 ? -11.664 -0.495 7.488 1 97.94 194 PHE A C 1
ATOM 1578 O O . PHE A 1 194 ? -11.938 -1.151 8.492 1 97.94 194 PHE A O 1
ATOM 1585 N N . ALA A 1 195 ? -12.352 -0.612 6.355 1 98 195 ALA A N 1
ATOM 1586 C CA . ALA A 1 195 ? -13.461 -1.555 6.227 1 98 195 ALA A CA 1
ATOM 1587 C C . ALA A 1 195 ? -12.984 -2.988 6.449 1 98 195 ALA A C 1
ATOM 1589 O O . ALA A 1 195 ? -13.664 -3.773 7.117 1 98 195 ALA A O 1
ATOM 1590 N N . ARG A 1 196 ? -11.859 -3.324 5.867 1 98.25 196 ARG A N 1
ATOM 1591 C CA . ARG A 1 196 ? -11.281 -4.652 6.043 1 98.25 196 ARG A CA 1
ATOM 1592 C C . ARG A 1 196 ? -11.039 -4.953 7.52 1 98.25 196 ARG A C 1
ATOM 1594 O O . ARG A 1 196 ? -11.344 -6.051 7.992 1 98.25 196 ARG A O 1
ATOM 1601 N N . TYR A 1 197 ? -10.516 -3.961 8.234 1 98.38 197 TYR A N 1
ATOM 1602 C CA . TYR A 1 197 ? -10.289 -4.082 9.672 1 98.38 197 TYR A CA 1
ATOM 1603 C C . TYR A 1 197 ? -11.586 -4.363 10.414 1 98.38 197 TYR A C 1
ATOM 1605 O O . TYR A 1 197 ? -11.656 -5.289 11.227 1 98.38 197 TYR A O 1
ATOM 1613 N N . LEU A 1 198 ? -12.609 -3.57 10.133 1 98.12 198 LEU A N 1
ATOM 1614 C CA . LEU A 1 198 ? -13.891 -3.691 10.82 1 98.12 198 LEU A CA 1
ATOM 1615 C C . LEU A 1 198 ? -14.531 -5.047 10.539 1 98.12 198 LEU A C 1
ATOM 1617 O O . LEU A 1 198 ? -15.047 -5.695 11.453 1 98.12 198 LEU A O 1
ATOM 1621 N N . LEU A 1 199 ? -14.492 -5.453 9.297 1 98.12 199 LEU A N 1
ATOM 1622 C CA . LEU A 1 199 ? -15.102 -6.723 8.898 1 98.12 199 LEU A CA 1
ATOM 1623 C C . LEU A 1 199 ? -14.383 -7.895 9.562 1 98.12 199 LEU A C 1
ATOM 1625 O O . LEU A 1 199 ? -15.031 -8.82 10.055 1 98.12 199 LEU A O 1
ATOM 1629 N N . LYS A 1 200 ? -13.062 -7.824 9.562 1 97.25 200 LYS A N 1
ATOM 1630 C CA . LYS A 1 200 ? -12.289 -8.867 10.227 1 97.25 200 LYS A CA 1
ATOM 1631 C C . LYS A 1 200 ? -12.602 -8.922 11.719 1 97.25 200 LYS A C 1
ATOM 1633 O O . LYS A 1 200 ? -12.797 -10 12.281 1 97.25 200 LYS A O 1
ATOM 1638 N N . ARG A 1 201 ? -12.633 -7.77 12.32 1 96.88 201 ARG A N 1
ATOM 1639 C CA . ARG A 1 201 ? -12.938 -7.652 13.742 1 96.88 201 ARG A CA 1
ATOM 1640 C C . ARG A 1 201 ? -14.289 -8.273 14.07 1 96.88 201 ARG A C 1
ATOM 1642 O O . ARG A 1 201 ? -14.492 -8.805 15.164 1 96.88 201 ARG A O 1
ATOM 1649 N N . CYS A 1 202 ? -15.195 -8.219 13.094 1 97 202 CYS A N 1
ATOM 1650 C CA . CYS A 1 202 ? -16.547 -8.742 13.289 1 97 202 CYS A CA 1
ATOM 1651 C C . CYS A 1 202 ? -16.625 -10.203 12.852 1 97 202 CYS A C 1
ATOM 1653 O O . CYS A 1 202 ? -17.703 -10.797 12.859 1 97 202 CYS A O 1
ATOM 1655 N N . GLY A 1 203 ? -15.516 -10.773 12.406 1 97 203 GLY A N 1
ATOM 1656 C CA . GLY A 1 203 ? -15.438 -12.195 12.094 1 97 203 GLY A CA 1
ATOM 1657 C C . GLY A 1 203 ? -15.898 -12.516 10.68 1 97 203 GLY A C 1
ATOM 1658 O O . GLY A 1 203 ? -16.203 -13.664 10.375 1 97 203 GLY A O 1
ATOM 1659 N N . MET A 1 204 ? -15.938 -11.555 9.789 1 97.56 204 MET A N 1
ATOM 1660 C CA . MET A 1 204 ? -16.375 -11.758 8.414 1 97.56 204 MET A CA 1
ATOM 1661 C C . MET A 1 204 ? -15.219 -12.18 7.523 1 97.56 204 MET A C 1
ATOM 1663 O O . MET A 1 204 ? -14.055 -12.008 7.895 1 97.56 204 MET A O 1
ATOM 1667 N N . ASP A 1 205 ? -15.547 -12.789 6.441 1 96.56 205 ASP A N 1
ATOM 1668 C CA . ASP A 1 205 ? -14.547 -13.117 5.43 1 96.56 205 ASP A CA 1
ATOM 1669 C C . ASP A 1 205 ? -14.414 -11.992 4.402 1 96.56 205 ASP A C 1
ATOM 1671 O O . ASP A 1 205 ? -15.414 -11.406 3.99 1 96.56 205 ASP A O 1
ATOM 1675 N N . THR A 1 206 ? -13.211 -11.711 4.078 1 97.69 206 THR A N 1
ATOM 1676 C CA . THR A 1 206 ? -13 -10.625 3.133 1 97.69 206 THR A CA 1
ATOM 1677 C C . THR A 1 206 ? -12.047 -11.055 2.02 1 97.69 206 THR A C 1
ATOM 1679 O O . THR A 1 206 ? -11.094 -11.797 2.264 1 97.69 206 THR A O 1
ATOM 1682 N N . LEU A 1 207 ? -12.305 -10.711 0.857 1 98.19 207 LEU A N 1
ATOM 1683 C CA . LEU A 1 207 ? -11.359 -10.688 -0.248 1 98.19 207 LEU A CA 1
ATOM 1684 C C . LEU A 1 207 ? -10.992 -9.25 -0.615 1 98.19 207 LEU A C 1
ATOM 1686 O O . LEU A 1 207 ? -11.828 -8.5 -1.109 1 98.19 207 LEU A O 1
ATOM 1690 N N . TYR A 1 208 ? -9.773 -8.906 -0.379 1 98.38 208 TYR A N 1
ATOM 1691 C CA . TYR A 1 208 ? -9.289 -7.551 -0.592 1 98.38 208 TYR A CA 1
ATOM 1692 C C . TYR A 1 208 ? -8.547 -7.434 -1.916 1 98.38 208 TYR A C 1
ATOM 1694 O O . TYR A 1 208 ? -7.508 -8.07 -2.107 1 98.38 208 TYR A O 1
ATOM 1702 N N . LEU A 1 209 ? -9.016 -6.566 -2.834 1 97.62 209 LEU A N 1
ATOM 1703 C CA . LEU A 1 209 ? -8.375 -6.422 -4.137 1 97.62 209 LEU A CA 1
ATOM 1704 C C . LEU A 1 209 ? -7.727 -5.047 -4.277 1 97.62 209 LEU A C 1
ATOM 1706 O O . LEU A 1 209 ? -6.902 -4.832 -5.168 1 97.62 209 LEU A O 1
ATOM 1710 N N . GLY A 1 210 ? -8.117 -4.117 -3.484 1 96.31 210 GLY A N 1
ATOM 1711 C CA . GLY A 1 210 ? -7.422 -2.838 -3.445 1 96.31 210 GLY A CA 1
ATOM 1712 C C . GLY A 1 210 ? -7.887 -1.874 -4.52 1 96.31 210 GLY A C 1
ATOM 1713 O O . GLY A 1 210 ? -9.078 -1.802 -4.824 1 96.31 210 GLY A O 1
ATOM 1714 N N . GLN A 1 211 ? -6.941 -1.17 -5.043 1 93.75 211 GLN A N 1
ATOM 1715 C CA . GLN A 1 211 ? -7.227 0.019 -5.836 1 93.75 211 GLN A CA 1
ATOM 1716 C C . GLN A 1 211 ? -7.449 -0.34 -7.305 1 93.75 211 GLN A C 1
ATOM 1718 O O . GLN A 1 211 ? -6.91 -1.336 -7.793 1 93.75 211 GLN A O 1
ATOM 1723 N N . GLU A 1 212 ? -8.242 0.375 -8 1 92.25 212 GLU A N 1
ATOM 1724 C CA . GLU A 1 212 ? -8.367 0.475 -9.453 1 92.25 212 GLU A CA 1
ATOM 1725 C C . GLU A 1 212 ? -8.57 -0.898 -10.086 1 92.25 212 GLU A C 1
ATOM 1727 O O . GLU A 1 212 ? -7.879 -1.257 -11.039 1 92.25 212 GLU A O 1
ATOM 1732 N N . ILE A 1 213 ? -9.547 -1.56 -9.625 1 95.12 213 ILE A N 1
ATOM 1733 C CA . ILE A 1 213 ? -9.844 -2.867 -10.203 1 95.12 213 ILE A CA 1
ATOM 1734 C C . ILE A 1 213 ? -10.688 -2.695 -11.461 1 95.12 213 ILE A C 1
ATOM 1736 O O . ILE A 1 213 ? -11.727 -2.041 -11.438 1 95.12 213 ILE A O 1
ATOM 1740 N N . PRO A 1 214 ? -10.258 -3.268 -12.539 1 93.19 214 PRO A N 1
ATOM 1741 C CA . PRO A 1 214 ? -11.062 -3.174 -13.766 1 93.19 214 PRO A CA 1
ATOM 1742 C C . PRO A 1 214 ? -12.453 -3.775 -13.602 1 93.19 214 PRO A C 1
ATOM 1744 O O . PRO A 1 214 ? -12.602 -4.863 -13.039 1 93.19 214 PRO A O 1
ATOM 1747 N N . TYR A 1 215 ? -13.406 -3.143 -14.203 1 94.25 215 TYR A N 1
ATOM 1748 C CA . TYR A 1 215 ? -14.789 -3.607 -14.117 1 94.25 215 TYR A CA 1
ATOM 1749 C C . TYR A 1 215 ? -14.93 -4.996 -14.727 1 94.25 215 TYR A C 1
ATOM 1751 O O . TYR A 1 215 ? -15.695 -5.824 -14.227 1 94.25 215 TYR A O 1
ATOM 1759 N N . SER A 1 216 ? -14.211 -5.246 -15.711 1 91.56 216 SER A N 1
ATOM 1760 C CA . SER A 1 216 ? -14.305 -6.496 -16.469 1 91.56 216 SER A CA 1
ATOM 1761 C C . SER A 1 216 ? -13.883 -7.688 -15.609 1 91.56 216 SER A C 1
ATOM 1763 O O . SER A 1 216 ? -14.234 -8.828 -15.906 1 91.56 216 SER A O 1
ATOM 1765 N N . ASP A 1 217 ? -13.156 -7.41 -14.562 1 94.38 217 ASP A N 1
ATOM 1766 C CA . ASP A 1 217 ? -12.656 -8.5 -13.727 1 94.38 217 ASP A CA 1
ATOM 1767 C C . ASP A 1 217 ? -13.703 -8.922 -12.703 1 94.38 217 ASP A C 1
ATOM 1769 O O . ASP A 1 217 ? -13.609 -10 -12.117 1 94.38 217 ASP A O 1
ATOM 1773 N N . LEU A 1 218 ? -14.648 -8.148 -12.43 1 95.56 218 LEU A N 1
ATOM 1774 C CA . LEU A 1 218 ? -15.555 -8.32 -11.297 1 95.56 218 LEU A CA 1
ATOM 1775 C C . LEU A 1 218 ? -16.391 -9.594 -11.445 1 95.56 218 LEU A C 1
ATOM 1777 O O . LEU A 1 218 ? -16.594 -10.328 -10.477 1 95.56 218 LEU A O 1
ATOM 1781 N N . LYS A 1 219 ? -16.844 -9.867 -12.617 1 93.12 219 LYS A N 1
ATOM 1782 C CA . LYS A 1 219 ? -17.656 -11.055 -12.852 1 93.12 219 LYS A CA 1
ATOM 1783 C C . LYS A 1 219 ? -16.891 -12.328 -12.484 1 93.12 219 LYS A C 1
ATOM 1785 O O . LYS A 1 219 ? -17.422 -13.203 -11.805 1 93.12 219 LYS A O 1
ATOM 1790 N N . LYS A 1 220 ? -15.727 -12.312 -12.93 1 88.88 220 LYS A N 1
ATOM 1791 C CA . LYS A 1 220 ? -14.891 -13.477 -12.672 1 88.88 220 LYS A CA 1
ATOM 1792 C C . LYS A 1 220 ? -14.594 -13.625 -11.18 1 88.88 220 LYS A C 1
ATOM 1794 O O . LYS A 1 220 ? -14.625 -14.727 -10.641 1 88.88 220 LYS A O 1
ATOM 1799 N N . VAL A 1 221 ? -14.297 -12.555 -10.547 1 94.94 221 VAL A N 1
ATOM 1800 C CA . VAL A 1 221 ? -14.008 -12.555 -9.117 1 94.94 221 VAL A CA 1
ATOM 1801 C C . VAL A 1 221 ? -15.219 -13.086 -8.352 1 94.94 221 VAL A C 1
ATOM 1803 O O . VAL A 1 221 ? -15.078 -13.914 -7.449 1 94.94 221 VAL A O 1
ATOM 1806 N N . ILE A 1 222 ? -16.359 -12.656 -8.734 1 95.81 222 ILE A N 1
ATOM 1807 C CA . ILE A 1 222 ? -17.594 -13.031 -8.062 1 95.81 222 ILE A CA 1
ATOM 1808 C C . ILE A 1 222 ? -17.859 -14.523 -8.258 1 95.81 222 ILE A C 1
ATOM 1810 O O . ILE A 1 222 ? -18.281 -15.211 -7.324 1 95.81 222 ILE A O 1
ATOM 1814 N N . LEU A 1 223 ? -17.625 -14.961 -9.422 1 91.56 223 LEU A N 1
ATOM 1815 C CA . LEU A 1 223 ? -17.844 -16.375 -9.734 1 91.56 223 LEU A CA 1
ATOM 1816 C C . LEU A 1 223 ? -16.953 -17.266 -8.875 1 91.56 223 LEU A C 1
ATOM 1818 O O . LEU A 1 223 ? -17.391 -18.312 -8.391 1 91.56 223 LEU A O 1
ATOM 1822 N N . HIS A 1 224 ? -15.75 -16.812 -8.648 1 90.25 224 HIS A N 1
ATOM 1823 C CA . HIS A 1 224 ? -14.781 -17.641 -7.938 1 90.25 224 HIS A CA 1
ATOM 1824 C C . HIS A 1 224 ? -14.938 -17.484 -6.426 1 90.25 224 HIS A C 1
ATOM 1826 O O . HIS A 1 224 ? -14.914 -18.469 -5.691 1 90.25 224 HIS A O 1
ATOM 1832 N N . TYR A 1 225 ? -15.133 -16.281 -5.965 1 94.75 225 TYR A N 1
ATOM 1833 C CA . TYR A 1 225 ? -15.141 -16 -4.535 1 94.75 225 TYR A CA 1
ATOM 1834 C C . TYR A 1 225 ? -16.547 -16.109 -3.957 1 94.75 225 TYR A C 1
ATOM 1836 O O . TYR A 1 225 ? -16.703 -16.406 -2.77 1 94.75 225 TYR A O 1
ATOM 1844 N N . GLN A 1 226 ? -17.562 -15.852 -4.758 1 96.06 226 GLN A N 1
ATOM 1845 C CA . GLN A 1 226 ? -18.969 -15.922 -4.375 1 96.06 226 GLN A CA 1
ATOM 1846 C C . GLN A 1 226 ? -19.234 -15.086 -3.129 1 96.06 226 GLN A C 1
ATOM 1848 O O . GLN A 1 226 ? -19.75 -15.602 -2.133 1 96.06 226 GLN A O 1
ATOM 1853 N N . PRO A 1 227 ? -18.984 -13.82 -3.205 1 97.88 227 PRO A N 1
ATOM 1854 C CA . PRO A 1 227 ? -19.25 -12.945 -2.062 1 97.88 227 PRO A CA 1
ATOM 1855 C C . PRO A 1 227 ? -20.75 -12.742 -1.812 1 97.88 227 PRO A C 1
ATOM 1857 O O . PRO A 1 227 ? -21.547 -12.812 -2.746 1 97.88 227 PRO A O 1
ATOM 1860 N N . ASP A 1 228 ? -21.062 -12.5 -0.546 1 98.06 228 ASP A N 1
ATOM 1861 C CA . ASP A 1 228 ? -22.422 -12.086 -0.194 1 98.06 228 ASP A CA 1
ATOM 1862 C C . ASP A 1 228 ? -22.625 -10.602 -0.479 1 98.06 228 ASP A C 1
ATOM 1864 O O . ASP A 1 228 ? -23.734 -10.188 -0.853 1 98.06 228 ASP A O 1
ATOM 1868 N N . TYR A 1 229 ? -21.594 -9.828 -0.282 1 98.25 229 TYR A N 1
ATOM 1869 C CA . TYR A 1 229 ? -21.641 -8.383 -0.485 1 98.25 229 TYR A CA 1
ATOM 1870 C C . TYR A 1 229 ? -20.344 -7.891 -1.135 1 98.25 229 TYR A C 1
ATOM 1872 O O . TYR A 1 229 ? -19.297 -8.531 -1.014 1 98.25 229 TYR A O 1
ATOM 1880 N N . ALA A 1 230 ? -20.438 -6.836 -1.86 1 98.31 230 ALA A N 1
ATOM 1881 C CA . ALA A 1 230 ? -19.281 -6.039 -2.266 1 98.31 230 ALA A CA 1
ATOM 1882 C C . ALA A 1 230 ? -19.25 -4.715 -1.51 1 98.31 230 ALA A C 1
ATOM 1884 O O . ALA A 1 230 ? -20.281 -4.203 -1.077 1 98.31 230 ALA A O 1
ATOM 1885 N N . PHE A 1 231 ? -18.062 -4.223 -1.317 1 98.06 231 PHE A N 1
ATOM 1886 C CA . PHE A 1 231 ? -17.875 -2.973 -0.594 1 98.06 231 PHE A CA 1
ATOM 1887 C C . PHE A 1 231 ? -16.859 -2.088 -1.3 1 98.06 231 PHE A C 1
ATOM 1889 O O . PHE A 1 231 ? -15.742 -2.525 -1.585 1 98.06 231 PHE A O 1
ATOM 1896 N N . ILE A 1 232 ? -17.234 -0.857 -1.59 1 95.94 232 ILE A N 1
ATOM 1897 C CA . ILE A 1 232 ? -16.312 0.108 -2.18 1 95.94 232 ILE A CA 1
ATOM 1898 C C . ILE A 1 232 ? -16.344 1.409 -1.381 1 95.94 232 ILE A C 1
ATOM 1900 O O . ILE A 1 232 ? -17.312 1.677 -0.661 1 95.94 232 ILE A O 1
ATOM 1904 N N . VAL A 1 233 ? -15.266 2.127 -1.443 1 93.5 233 VAL A N 1
ATOM 1905 C CA . VAL A 1 233 ? -15.156 3.453 -0.842 1 93.5 233 VAL A CA 1
ATOM 1906 C C . VAL A 1 233 ? -14.805 4.48 -1.917 1 93.5 233 VAL A C 1
ATOM 1908 O O . VAL A 1 233 ? -13.836 4.305 -2.658 1 93.5 233 VAL A O 1
ATOM 1911 N N . LEU A 1 234 ? -15.586 5.5 -2.018 1 88.56 234 LEU A N 1
ATOM 1912 C CA . LEU A 1 234 ? -15.344 6.559 -2.99 1 88.56 234 LEU A CA 1
ATOM 1913 C C . LEU A 1 234 ? -14.945 7.855 -2.295 1 88.56 234 LEU A C 1
ATOM 1915 O O . LEU A 1 234 ? -15.734 8.438 -1.554 1 88.56 234 LEU A O 1
ATOM 1919 N N . THR A 1 235 ? -13.656 8.266 -2.502 1 78.12 235 THR A N 1
ATOM 1920 C CA . THR A 1 235 ? -13.094 9.43 -1.824 1 78.12 235 THR A CA 1
ATOM 1921 C C . THR A 1 235 ? -12.82 10.555 -2.818 1 78.12 235 THR A C 1
ATOM 1923 O O . THR A 1 235 ? -12.969 11.734 -2.488 1 78.12 235 THR A O 1
ATOM 1926 N N . SER A 1 236 ? -12.047 10.227 -3.963 1 64.12 236 SER A N 1
ATOM 1927 C CA . SER A 1 236 ? -11.578 11.258 -4.887 1 64.12 236 SER A CA 1
ATOM 1928 C C . SER A 1 236 ? -12.461 11.32 -6.129 1 64.12 236 SER A C 1
ATOM 1930 O O . SER A 1 236 ? -12.984 10.305 -6.582 1 64.12 236 SER A O 1
ATOM 1932 N N . LEU A 1 237 ? -13.336 12.305 -6.168 1 52.03 237 LEU A N 1
ATOM 1933 C CA . LEU A 1 237 ? -13.922 12.461 -7.492 1 52.03 237 LEU A CA 1
ATOM 1934 C C . LEU A 1 237 ? -12.922 13.07 -8.469 1 52.03 237 LEU A C 1
ATOM 1936 O O . LEU A 1 237 ? -12.375 14.141 -8.211 1 52.03 237 LEU A O 1
ATOM 1940 N N . ASN A 1 238 ? -11.891 12.367 -8.922 1 49.97 238 ASN A N 1
ATOM 1941 C CA . ASN A 1 238 ? -11.508 13.172 -10.07 1 49.97 238 ASN A CA 1
ATOM 1942 C C . ASN A 1 238 ? -12.664 14.039 -10.555 1 49.97 238 ASN A C 1
ATOM 1944 O O . ASN A 1 238 ? -13.828 13.633 -10.484 1 49.97 238 ASN A O 1
ATOM 1948 N N . LEU A 1 239 ? -12.469 15.383 -10.711 1 43.59 239 LEU A N 1
ATOM 1949 C CA . LEU A 1 239 ? -13.141 16.609 -11.133 1 43.59 239 LEU A CA 1
ATOM 1950 C C . LEU A 1 239 ? -14.148 16.328 -12.242 1 43.59 239 LEU A C 1
ATOM 1952 O O . LEU A 1 239 ? -13.766 16.125 -13.398 1 43.59 239 LEU A O 1
ATOM 1956 N N . GLY A 1 240 ? -14.938 15.391 -12.023 1 49.09 240 GLY A N 1
ATOM 1957 C CA . GLY A 1 240 ? -16.016 15.555 -12.977 1 49.09 240 GLY A CA 1
ATOM 1958 C C . GLY A 1 240 ? -16.875 14.32 -13.117 1 49.09 240 GLY A C 1
ATOM 1959 O O . GLY A 1 240 ? -17.828 14.305 -13.906 1 49.09 240 GLY A O 1
ATOM 1960 N N . LYS A 1 241 ? -16.453 13.289 -12.375 1 60.59 241 LYS A N 1
ATOM 1961 C CA . LYS A 1 241 ? -17.25 12.109 -12.734 1 60.59 241 LYS A CA 1
ATOM 1962 C C . LYS A 1 241 ? -18.469 11.977 -11.828 1 60.59 241 LYS A C 1
ATOM 1964 O O . LYS A 1 241 ? -18.422 12.32 -10.648 1 60.59 241 LYS A O 1
ATOM 1969 N N . ASP A 1 242 ? -19.562 11.758 -12.398 1 75.56 242 ASP A N 1
ATOM 1970 C CA . ASP A 1 242 ? -20.875 11.422 -11.859 1 75.56 242 ASP A CA 1
ATOM 1971 C C . ASP A 1 242 ? -20.828 10.133 -11.047 1 75.56 242 ASP A C 1
ATOM 1973 O O . ASP A 1 242 ? -20.594 9.055 -11.602 1 75.56 242 ASP A O 1
ATOM 1977 N N . ILE A 1 243 ? -20.797 10.297 -9.68 1 83.81 243 ILE A N 1
ATOM 1978 C CA . ILE A 1 243 ? -20.766 9.172 -8.75 1 83.81 243 ILE A CA 1
ATOM 1979 C C . ILE A 1 243 ? -21.766 8.109 -9.195 1 83.81 243 ILE A C 1
ATOM 1981 O O . ILE A 1 243 ? -21.484 6.91 -9.094 1 83.81 243 ILE A O 1
ATOM 1985 N N . ASN A 1 244 ? -22.828 8.492 -9.695 1 88.56 244 ASN A N 1
ATOM 1986 C CA . ASN A 1 244 ? -23.875 7.551 -10.109 1 88.56 244 ASN A CA 1
ATOM 1987 C C . ASN A 1 244 ? -23.453 6.773 -11.352 1 88.56 244 ASN A C 1
ATOM 1989 O O . ASN A 1 244 ? -23.828 5.609 -11.516 1 88.56 244 ASN A O 1
ATOM 1993 N N . LYS A 1 245 ? -22.688 7.391 -12.164 1 88.75 245 LYS A N 1
ATOM 1994 C CA . LYS A 1 245 ? -22.156 6.68 -13.32 1 88.75 245 LYS A CA 1
ATOM 1995 C C . LYS A 1 245 ? -21.203 5.562 -12.891 1 88.75 245 LYS A C 1
ATOM 1997 O O . LYS A 1 245 ? -21.25 4.465 -13.445 1 88.75 245 LYS A O 1
ATOM 2002 N N . ILE A 1 246 ? -20.406 5.875 -11.914 1 90.56 246 ILE A N 1
ATOM 2003 C CA . ILE A 1 246 ? -19.469 4.891 -11.391 1 90.56 246 ILE A CA 1
ATOM 2004 C C . ILE A 1 246 ? -20.234 3.73 -10.758 1 90.56 246 ILE A C 1
ATOM 2006 O O . ILE A 1 246 ? -19.953 2.562 -11.039 1 90.56 246 ILE A O 1
ATOM 2010 N N . LEU A 1 247 ? -21.188 4.051 -9.984 1 92.19 247 LEU A N 1
ATOM 2011 C CA . LEU A 1 247 ? -21.969 3.037 -9.297 1 92.19 247 LEU A CA 1
ATOM 2012 C C . LEU A 1 247 ? -22.734 2.17 -10.289 1 92.19 247 LEU A C 1
ATOM 2014 O O . LEU A 1 247 ? -22.797 0.948 -10.133 1 92.19 247 LEU A O 1
ATOM 2018 N N . THR A 1 248 ? -23.266 2.793 -11.305 1 92.69 248 THR A N 1
ATOM 2019 C CA . THR A 1 248 ? -23.969 2.057 -12.344 1 92.69 248 THR A CA 1
ATOM 2020 C C . THR A 1 248 ? -23.047 1.079 -13.055 1 92.69 248 THR A C 1
ATOM 2022 O O . THR A 1 248 ? -23.406 -0.075 -13.289 1 92.69 248 THR A O 1
ATOM 2025 N N . LYS A 1 249 ? -21.891 1.597 -13.32 1 93.12 249 LYS A N 1
ATOM 2026 C CA . LYS A 1 249 ? -20.922 0.747 -13.992 1 93.12 249 LYS A CA 1
ATOM 2027 C C . LYS A 1 249 ? -20.547 -0.453 -13.133 1 93.12 249 LYS A C 1
ATOM 2029 O O . LYS A 1 249 ? -20.422 -1.572 -13.633 1 93.12 249 LYS A O 1
ATOM 2034 N N . VAL A 1 250 ? -20.359 -0.194 -11.867 1 94.69 250 VAL A N 1
ATOM 2035 C CA . VAL A 1 250 ? -20.031 -1.278 -10.945 1 94.69 250 VAL A CA 1
ATOM 2036 C C . VAL A 1 250 ? -21.172 -2.291 -10.914 1 94.69 250 VAL A C 1
ATOM 2038 O O . VAL A 1 250 ? -20.953 -3.494 -11.078 1 94.69 250 VAL A O 1
ATOM 2041 N N . LEU A 1 251 ? -22.375 -1.855 -10.812 1 94.81 251 LEU A N 1
ATOM 2042 C CA . LEU A 1 251 ? -23.562 -2.707 -10.68 1 94.81 251 LEU A CA 1
ATOM 2043 C C . LEU A 1 251 ? -23.812 -3.469 -11.977 1 94.81 251 LEU A C 1
ATOM 2045 O O . LEU A 1 251 ? -24.328 -4.59 -11.945 1 94.81 251 LEU A O 1
ATOM 2049 N N . ASP A 1 252 ? -23.422 -2.895 -13.055 1 95.06 252 ASP A N 1
ATOM 2050 C CA . ASP A 1 252 ? -23.578 -3.547 -14.352 1 95.06 252 ASP A CA 1
ATOM 2051 C C . ASP A 1 252 ? -22.656 -4.762 -14.469 1 95.06 252 ASP A C 1
ATOM 2053 O O . ASP A 1 252 ? -22.922 -5.668 -15.266 1 95.06 252 ASP A O 1
ATOM 2057 N N . HIS A 1 253 ? -21.656 -4.742 -13.688 1 95 253 HIS A N 1
ATOM 2058 C CA . HIS A 1 253 ? -20.672 -5.809 -13.836 1 95 253 HIS A CA 1
ATOM 2059 C C . HIS A 1 253 ? -20.719 -6.77 -12.656 1 95 253 HIS A C 1
ATOM 2061 O O . HIS A 1 253 ? -19.875 -7.664 -12.547 1 95 253 HIS A O 1
ATOM 2067 N N . MET A 1 254 ? -21.625 -6.559 -11.797 1 92.56 254 MET A N 1
ATOM 2068 C CA . MET A 1 254 ? -21.734 -7.488 -10.68 1 92.56 254 MET A CA 1
ATOM 2069 C C . MET A 1 254 ? -23.188 -7.688 -10.273 1 92.56 254 MET A C 1
ATOM 2071 O O . MET A 1 254 ? -24 -6.773 -10.414 1 92.56 254 MET A O 1
ATOM 2075 N N . ASP A 1 255 ? -23.516 -8.898 -9.742 1 92.81 255 ASP A N 1
ATOM 2076 C CA . ASP A 1 255 ? -24.875 -9.234 -9.352 1 92.81 255 ASP A CA 1
ATOM 2077 C C . ASP A 1 255 ? -24.969 -9.469 -7.844 1 92.81 255 ASP A C 1
ATOM 2079 O O . ASP A 1 255 ? -25.812 -10.242 -7.383 1 92.81 255 ASP A O 1
ATOM 2083 N N . VAL A 1 256 ? -24.125 -8.891 -7.098 1 96.38 256 VAL A N 1
ATOM 2084 C CA . VAL A 1 256 ? -24.125 -9 -5.641 1 96.38 256 VAL A CA 1
ATOM 2085 C C . VAL A 1 256 ? -24.469 -7.645 -5.023 1 96.38 256 VAL A C 1
ATOM 2087 O O . VAL A 1 256 ? -24.172 -6.598 -5.605 1 96.38 256 VAL A O 1
ATOM 2090 N N . PRO A 1 257 ? -25.156 -7.664 -3.814 1 97.38 257 PRO A N 1
ATOM 2091 C CA . PRO A 1 257 ? -25.422 -6.391 -3.143 1 97.38 257 PRO A CA 1
ATOM 2092 C C . PRO A 1 257 ? -24.156 -5.582 -2.885 1 97.38 257 PRO A C 1
ATOM 2094 O O . PRO A 1 257 ? -23.125 -6.148 -2.537 1 97.38 257 PRO A O 1
ATOM 2097 N N . LEU A 1 258 ? -24.281 -4.27 -3.111 1 97.44 258 LEU A N 1
ATOM 2098 C CA . LEU A 1 258 ? -23.125 -3.371 -3.023 1 97.44 258 LEU A CA 1
ATOM 2099 C C . LEU A 1 258 ? -23.312 -2.379 -1.879 1 97.44 258 LEU A C 1
ATOM 2101 O O . LEU A 1 258 ? -24.312 -1.662 -1.818 1 97.44 258 LEU A O 1
ATOM 2105 N N . LEU A 1 259 ? -22.391 -2.416 -0.971 1 97.31 259 LEU A N 1
ATOM 2106 C CA . LEU A 1 259 ? -22.25 -1.352 0.017 1 97.31 259 LEU A CA 1
ATOM 2107 C C . LEU A 1 259 ? -21.25 -0.3 -0.453 1 97.31 259 LEU A C 1
ATOM 2109 O O . LEU A 1 259 ? -20.203 -0.638 -1.003 1 97.31 259 LEU A O 1
ATOM 2113 N N . VAL A 1 260 ? -21.609 0.967 -0.309 1 94.94 260 VAL A N 1
ATOM 2114 C CA . VAL A 1 260 ? -20.734 2.049 -0.727 1 94.94 260 VAL A CA 1
ATOM 2115 C C . VAL A 1 260 ? -20.609 3.08 0.392 1 94.94 260 VAL A C 1
ATOM 2117 O O . VAL A 1 260 ? -21.594 3.422 1.04 1 94.94 260 VAL A O 1
ATOM 2120 N N . ALA A 1 261 ? -19.375 3.432 0.708 1 92.31 261 ALA A N 1
ATOM 2121 C CA . ALA A 1 261 ? -19.094 4.488 1.675 1 92.31 261 ALA A CA 1
ATOM 2122 C C . ALA A 1 261 ? -18.094 5.496 1.109 1 92.31 261 ALA A C 1
ATOM 2124 O O . ALA A 1 261 ? -17.703 5.41 -0.06 1 92.31 261 ALA A O 1
ATOM 2125 N N . GLY A 1 262 ? -17.781 6.562 1.889 1 84.31 262 GLY A N 1
ATOM 2126 C CA . GLY A 1 262 ? -16.812 7.562 1.489 1 84.31 262 GLY A CA 1
ATOM 2127 C C . GLY A 1 262 ? -17.359 8.977 1.518 1 84.31 262 GLY A C 1
ATOM 2128 O O . GLY A 1 262 ? -18.562 9.172 1.613 1 84.31 262 GLY A O 1
ATOM 2129 N N . SER A 1 263 ? -16.484 9.898 1.435 1 74.56 263 SER A N 1
ATOM 2130 C CA . SER A 1 263 ? -16.844 11.312 1.588 1 74.56 263 SER A CA 1
ATOM 2131 C C . SER A 1 263 ? -17.812 11.758 0.501 1 74.56 263 SER A C 1
ATOM 2133 O O . SER A 1 263 ? -18.641 12.641 0.729 1 74.56 263 SER A O 1
ATOM 2135 N N . LEU A 1 264 ? -17.766 11.125 -0.619 1 69.31 264 LEU A N 1
ATOM 2136 C CA . LEU A 1 264 ? -18.609 11.531 -1.742 1 69.31 264 LEU A CA 1
ATOM 2137 C C . LEU A 1 264 ? -20.047 11.102 -1.525 1 69.31 264 LEU A C 1
ATOM 2139 O O . LEU A 1 264 ? -20.969 11.719 -2.064 1 69.31 264 LEU A O 1
ATOM 2143 N N . ILE A 1 265 ? -20.266 10.078 -0.809 1 76.94 265 ILE A N 1
ATOM 2144 C CA . ILE A 1 265 ? -21.594 9.516 -0.622 1 76.94 265 ILE A CA 1
ATOM 2145 C C . ILE A 1 265 ? -22.438 10.453 0.234 1 76.94 265 ILE A C 1
ATOM 2147 O O . ILE A 1 265 ? -23.656 10.578 0.026 1 76.94 265 ILE A O 1
ATOM 2151 N N . SER A 1 266 ? -21.797 11.109 1.083 1 68.75 266 SER A N 1
ATOM 2152 C CA . SER A 1 266 ? -22.516 12.039 1.948 1 68.75 266 SER A CA 1
ATOM 2153 C C . SER A 1 266 ? -22.766 13.367 1.241 1 68.75 266 SER A C 1
ATOM 2155 O O . SER A 1 266 ? -23.656 14.125 1.632 1 68.75 266 SER A O 1
ATOM 2157 N N . GLU A 1 267 ? -22.078 13.555 0.177 1 68.5 267 GLU A N 1
ATOM 2158 C CA . GLU A 1 267 ? -22.109 14.867 -0.47 1 68.5 267 GLU A CA 1
ATOM 2159 C C . GLU A 1 267 ? -23.047 14.867 -1.668 1 68.5 267 GLU A C 1
ATOM 2161 O O . GLU A 1 267 ? -23.484 15.922 -2.117 1 68.5 267 GLU A O 1
ATOM 2166 N N . PHE A 1 268 ? -23.328 13.656 -2.213 1 71.69 268 PHE A N 1
ATOM 2167 C CA . PHE A 1 268 ? -24.094 13.586 -3.447 1 71.69 268 PHE A CA 1
ATOM 2168 C C . PHE A 1 268 ? -25.328 12.711 -3.266 1 71.69 268 PHE A C 1
ATOM 2170 O O . PHE A 1 268 ? -25.375 11.875 -2.361 1 71.69 268 PHE A O 1
ATOM 2177 N N . ASP A 1 269 ? -26.266 13.008 -4.086 1 78 269 ASP A N 1
ATOM 2178 C CA . ASP A 1 269 ? -27.422 12.109 -4.156 1 78 269 ASP A CA 1
ATOM 2179 C C . ASP A 1 269 ? -27.047 10.789 -4.836 1 78 269 ASP A C 1
ATOM 2181 O O . ASP A 1 269 ? -26.484 10.789 -5.934 1 78 269 ASP A O 1
ATOM 2185 N N . ILE A 1 270 ? -27.344 9.805 -4.191 1 82.94 270 ILE A N 1
ATOM 2186 C CA . ILE A 1 270 ? -26.969 8.477 -4.684 1 82.94 270 ILE A CA 1
ATOM 2187 C C . ILE A 1 270 ? -28.172 7.832 -5.379 1 82.94 270 ILE A C 1
ATOM 2189 O O . ILE A 1 270 ? -29.297 7.926 -4.902 1 82.94 270 ILE A O 1
ATOM 2193 N N . LEU A 1 271 ? -27.891 7.281 -6.492 1 81.94 271 LEU A N 1
ATOM 2194 C CA . LEU A 1 271 ? -28.938 6.582 -7.238 1 81.94 271 LEU A CA 1
ATOM 2195 C C . LEU A 1 271 ? -29.625 5.543 -6.367 1 81.94 271 LEU A C 1
ATOM 2197 O O . LEU A 1 271 ? -29.016 4.961 -5.473 1 81.94 271 LEU A O 1
ATOM 2201 N N . LEU A 1 272 ? -30.875 5.383 -6.707 1 81.56 272 LEU A N 1
ATOM 2202 C CA . LEU A 1 272 ? -31.656 4.379 -5.992 1 81.56 272 LEU A CA 1
ATOM 2203 C C . LEU A 1 272 ? -31.625 3.043 -6.727 1 81.56 272 LEU A C 1
ATOM 2205 O O . LEU A 1 272 ? -32 2.965 -7.895 1 81.56 272 LEU A O 1
ATOM 2209 N N . ASP A 1 273 ? -31.062 2.094 -6.172 1 89.88 273 ASP A N 1
ATOM 2210 C CA . ASP A 1 273 ? -31 0.71 -6.629 1 89.88 273 ASP A CA 1
ATOM 2211 C C . ASP A 1 273 ? -31.141 -0.261 -5.461 1 89.88 273 ASP A C 1
ATOM 2213 O O . ASP A 1 273 ? -30.531 -0.064 -4.406 1 89.88 273 ASP A O 1
ATOM 2217 N N . ASP A 1 274 ? -31.938 -1.331 -5.609 1 92 274 ASP A N 1
ATOM 2218 C CA . ASP A 1 274 ? -32.219 -2.277 -4.539 1 92 274 ASP A CA 1
ATOM 2219 C C . ASP A 1 274 ? -30.969 -3.016 -4.094 1 92 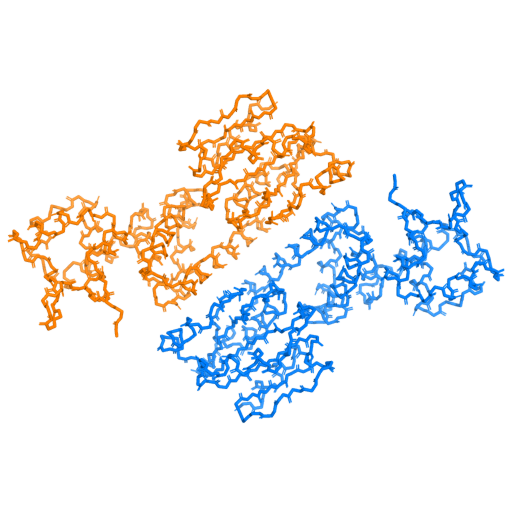274 ASP A C 1
ATOM 2221 O O . ASP A 1 274 ? -30.906 -3.51 -2.967 1 92 274 ASP A O 1
ATOM 2225 N N . ARG A 1 275 ? -30.078 -3.004 -4.898 1 94.44 275 ARG A N 1
ATOM 2226 C CA . ARG A 1 275 ? -28.859 -3.727 -4.59 1 94.44 275 ARG A CA 1
ATOM 2227 C C . ARG A 1 275 ? -27.844 -2.82 -3.887 1 94.44 275 ARG A C 1
ATOM 2229 O O . ARG A 1 275 ? -26.812 -3.285 -3.408 1 94.44 275 ARG A O 1
ATOM 2236 N N . LEU A 1 276 ? -28.094 -1.6 -3.861 1 95.25 276 LEU A N 1
ATOM 2237 C CA . LEU A 1 276 ? -27.125 -0.61 -3.383 1 95.25 276 LEU A CA 1
ATOM 2238 C C . LEU A 1 276 ? -27.5 -0.136 -1.979 1 95.25 276 LEU A C 1
ATOM 2240 O O . LEU A 1 276 ? -28.641 0.229 -1.72 1 95.25 276 LEU A O 1
ATOM 2244 N N . THR A 1 277 ? -26.547 -0.137 -1.072 1 95.38 277 THR A N 1
ATOM 2245 C CA . THR A 1 277 ? -26.703 0.387 0.281 1 95.38 277 THR A CA 1
ATOM 2246 C C . THR A 1 277 ? -25.625 1.438 0.574 1 95.38 277 THR A C 1
ATOM 2248 O O . THR A 1 277 ? -24.469 1.098 0.846 1 95.38 277 THR A O 1
ATOM 2251 N N . PRO A 1 278 ? -25.969 2.658 0.542 1 93.75 278 PRO A N 1
ATOM 2252 C CA . PRO A 1 278 ? -25.016 3.717 0.901 1 93.75 278 PRO A CA 1
ATOM 2253 C C . PRO A 1 278 ? -24.797 3.826 2.408 1 93.75 278 PRO A C 1
ATOM 2255 O O . PRO A 1 278 ? -25.75 3.693 3.184 1 93.75 278 PRO A O 1
ATOM 2258 N N . LEU A 1 279 ? -23.562 3.945 2.781 1 92.81 279 LEU A N 1
ATOM 2259 C CA . LEU A 1 279 ? -23.172 4.215 4.16 1 92.81 279 LEU A CA 1
ATOM 2260 C C . LEU A 1 279 ? -22.562 5.602 4.289 1 92.81 279 LEU A C 1
ATOM 2262 O O . LEU A 1 279 ? -21.688 5.98 3.498 1 92.81 279 LEU A O 1
ATOM 2266 N N . LYS A 1 280 ? -22.938 6.387 5.184 1 84.5 280 LYS A N 1
ATOM 2267 C CA . LYS A 1 280 ? -22.422 7.734 5.379 1 84.5 280 LYS A CA 1
ATOM 2268 C C . LYS A 1 280 ? -20.953 7.695 5.809 1 84.5 280 LYS A C 1
ATOM 2270 O O . LYS A 1 280 ? -20.141 8.508 5.352 1 84.5 280 LYS A O 1
ATOM 2275 N N . LYS A 1 281 ? -20.719 6.734 6.711 1 89.19 281 LYS A N 1
ATOM 2276 C CA . LYS A 1 281 ? -19.359 6.496 7.188 1 89.19 281 LYS A CA 1
ATOM 2277 C C . LYS A 1 281 ? -18.969 5.023 7.039 1 89.19 281 LYS A C 1
ATOM 2279 O O . LYS A 1 281 ? -19.828 4.145 7.078 1 89.19 281 LYS A O 1
ATOM 2284 N N . VAL A 1 282 ? -17.688 4.797 6.898 1 93.12 282 VAL A N 1
ATOM 2285 C CA . VAL A 1 282 ? -17.203 3.428 6.75 1 93.12 282 VAL A CA 1
ATOM 2286 C C . VAL A 1 282 ? -17.578 2.607 7.984 1 93.12 282 VAL A C 1
ATOM 2288 O O . VAL A 1 282 ? -17.953 1.44 7.867 1 93.12 282 VAL A O 1
ATOM 2291 N N . CYS A 1 283 ? -17.578 3.232 9.141 1 92.94 283 CYS A N 1
ATOM 2292 C CA . CYS A 1 283 ? -17.797 2.521 10.398 1 92.94 283 CYS A CA 1
ATOM 2293 C C . CYS A 1 283 ? -19.234 2.021 10.492 1 92.94 283 CYS A C 1
ATOM 2295 O O . CYS A 1 283 ? -19.547 1.15 11.305 1 92.94 283 CYS A O 1
ATOM 2297 N N . GLU A 1 284 ? -20.109 2.525 9.688 1 93.19 284 GLU A N 1
ATOM 2298 C CA . GLU A 1 284 ? -21.5 2.111 9.703 1 93.19 284 GLU A CA 1
ATOM 2299 C C . GLU A 1 284 ? -21.656 0.685 9.188 1 93.19 284 GLU A C 1
ATOM 2301 O O . GLU A 1 284 ? -22.734 0.092 9.305 1 93.19 284 GLU A O 1
ATOM 2306 N N . ILE A 1 285 ? -20.641 0.11 8.641 1 94.88 285 ILE A N 1
ATOM 2307 C CA . ILE A 1 285 ? -20.672 -1.282 8.203 1 94.88 285 ILE A CA 1
ATOM 2308 C C . ILE A 1 285 ? -20.938 -2.191 9.406 1 94.88 285 ILE A C 1
ATOM 2310 O O . ILE A 1 285 ? -21.562 -3.248 9.258 1 94.88 285 ILE A O 1
ATOM 2314 N N . VAL A 1 286 ? -20.484 -1.782 10.586 1 94.75 286 VAL A N 1
ATOM 2315 C CA . VAL A 1 286 ? -20.688 -2.584 11.781 1 94.75 286 VAL A CA 1
ATOM 2316 C C . VAL A 1 286 ? -22.188 -2.658 12.109 1 94.75 286 VAL A C 1
ATOM 2318 O O . VAL A 1 286 ? -22.703 -3.736 12.391 1 94.75 286 VAL A O 1
ATOM 2321 N N . GLU A 1 287 ? -22.812 -1.5 12.023 1 94 287 GLU A N 1
ATOM 2322 C CA . GLU A 1 287 ? -24.266 -1.467 12.227 1 94 287 GLU A CA 1
ATOM 2323 C C . GLU A 1 287 ? -24.984 -2.303 11.18 1 94 287 GLU A C 1
ATOM 2325 O O . GLU A 1 287 ? -25.969 -2.988 11.484 1 94 287 GLU A O 1
ATOM 2330 N N . PHE A 1 288 ? -24.547 -2.232 9.977 1 95.38 288 PHE A N 1
ATOM 2331 C CA . PHE A 1 288 ? -25.109 -3.027 8.891 1 95.38 288 PHE A CA 1
ATOM 2332 C C . PHE A 1 288 ? -25.031 -4.516 9.211 1 95.38 288 PHE A C 1
ATOM 2334 O O . PHE A 1 288 ? -25.984 -5.258 8.984 1 95.38 288 PHE A O 1
ATOM 2341 N N . LEU A 1 289 ? -23.906 -4.973 9.773 1 93.94 289 LEU A N 1
ATOM 2342 C CA . LEU A 1 289 ? -23.688 -6.379 10.102 1 93.94 289 LEU A CA 1
ATOM 2343 C C . LEU A 1 289 ? -24.609 -6.82 11.234 1 93.94 289 LEU A C 1
ATOM 2345 O O . LEU A 1 289 ? -25.078 -7.961 11.25 1 93.94 289 LEU A O 1
ATOM 2349 N N . ASP A 1 290 ? -24.875 -5.902 12.125 1 91.88 290 ASP A N 1
ATOM 2350 C CA . ASP A 1 290 ? -25.766 -6.195 13.242 1 91.88 290 ASP A CA 1
ATOM 2351 C C . ASP A 1 290 ? -27.203 -6.422 12.75 1 91.88 290 ASP A C 1
ATOM 2353 O O . ASP A 1 290 ? -27.969 -7.168 13.375 1 91.88 290 ASP A O 1
ATOM 2357 N N . ASP A 1 291 ? -27.484 -5.855 11.648 1 89.94 291 ASP A N 1
ATOM 2358 C CA . ASP A 1 291 ? -28.828 -5.926 11.102 1 89.94 291 ASP A CA 1
ATOM 2359 C C . ASP A 1 291 ? -29.016 -7.172 10.234 1 89.94 291 ASP A C 1
ATOM 2361 O O . ASP A 1 291 ? -30.125 -7.488 9.82 1 89.94 291 ASP A O 1
ATOM 2365 N N . LEU A 1 292 ? -27.953 -7.828 9.898 1 86.94 292 LEU A N 1
ATOM 2366 C CA . LEU A 1 292 ? -28.031 -9.039 9.086 1 86.94 292 LEU A CA 1
ATOM 2367 C C . LEU A 1 292 ? -28.5 -10.227 9.914 1 86.94 292 LEU A C 1
ATOM 2369 O O . LEU A 1 292 ? -29.203 -11.102 9.414 1 86.94 292 LEU A O 1
ATOM 2373 N N . MET B 1 1 ? -15.055 -22.047 -17.375 1 54.41 1 MET B N 1
ATOM 2374 C CA . MET B 1 1 ? -13.758 -22.469 -16.844 1 54.41 1 MET B CA 1
ATOM 2375 C C . MET B 1 1 ? -12.617 -21.844 -17.641 1 54.41 1 MET B C 1
ATOM 2377 O O . MET B 1 1 ? -12.719 -21.688 -18.859 1 54.41 1 MET B O 1
ATOM 2381 N N . LYS B 1 2 ? -11.609 -21.281 -16.906 1 63.31 2 LYS B N 1
ATOM 2382 C CA . LYS B 1 2 ? -10.539 -20.578 -17.609 1 63.31 2 LYS B CA 1
ATOM 2383 C C . LYS B 1 2 ? -9.711 -21.562 -18.453 1 63.31 2 LYS B C 1
ATOM 2385 O O . LYS B 1 2 ? -9.359 -22.641 -17.984 1 63.31 2 LYS B O 1
ATOM 2390 N N . ARG B 1 3 ? -9.648 -21.312 -19.797 1 79.81 3 ARG B N 1
ATOM 2391 C CA . ARG B 1 3 ? -8.828 -22.078 -20.734 1 79.81 3 ARG B CA 1
ATOM 2392 C C . ARG B 1 3 ? -7.453 -21.453 -20.906 1 79.81 3 ARG B C 1
ATOM 2394 O O . ARG B 1 3 ? -7.336 -20.219 -20.969 1 79.81 3 ARG B O 1
ATOM 2401 N N . PHE B 1 4 ? -6.445 -22.297 -20.812 1 82.38 4 PHE B N 1
ATOM 2402 C CA . PHE B 1 4 ? -5.066 -21.859 -20.984 1 82.38 4 PHE B CA 1
ATOM 2403 C C . PHE B 1 4 ? -4.488 -22.375 -22.297 1 82.38 4 PHE B C 1
ATOM 2405 O O . PHE B 1 4 ? -4.688 -23.547 -22.641 1 82.38 4 PHE B O 1
ATOM 2412 N N . SER B 1 5 ? -3.848 -21.469 -23 1 85.62 5 SER B N 1
ATOM 2413 C CA . SER B 1 5 ? -3.068 -21.906 -24.156 1 85.62 5 SER B CA 1
ATOM 2414 C C . SER B 1 5 ? -1.727 -22.484 -23.734 1 85.62 5 SER B C 1
ATOM 2416 O O . SER B 1 5 ? -1.354 -22.422 -22.562 1 85.62 5 SER B O 1
ATOM 2418 N N . ILE B 1 6 ? -1.116 -23.109 -24.656 1 85.69 6 ILE B N 1
ATOM 2419 C CA . ILE B 1 6 ? 0.194 -23.672 -24.344 1 85.69 6 ILE B CA 1
ATOM 2420 C C . ILE B 1 6 ? 1.163 -22.562 -23.969 1 85.69 6 ILE B C 1
ATOM 2422 O O . ILE B 1 6 ? 2.047 -22.75 -23.125 1 85.69 6 ILE B O 1
ATOM 2426 N N . SER B 1 7 ? 0.979 -21.375 -24.547 1 79.69 7 SER B N 1
ATOM 2427 C CA . SER B 1 7 ? 1.812 -20.234 -24.203 1 79.69 7 SER B CA 1
ATOM 2428 C C . SER B 1 7 ? 1.557 -19.766 -22.766 1 79.69 7 SER B C 1
ATOM 2430 O O . SER B 1 7 ? 2.494 -19.422 -22.047 1 79.69 7 SER B O 1
ATOM 2432 N N . ASP B 1 8 ? 0.294 -19.906 -22.469 1 75.31 8 ASP B N 1
ATOM 2433 C CA . ASP B 1 8 ? -0.057 -19.594 -21.094 1 75.31 8 ASP B CA 1
ATOM 2434 C C . ASP B 1 8 ? 0.628 -20.547 -20.109 1 75.31 8 ASP B C 1
ATOM 2436 O O . ASP B 1 8 ? 1.189 -20.109 -19.109 1 75.31 8 ASP B O 1
ATOM 2440 N N . ILE B 1 9 ? 0.503 -21.734 -20.469 1 80.19 9 ILE B N 1
ATOM 2441 C CA . ILE B 1 9 ? 1.051 -22.781 -19.625 1 80.19 9 ILE B CA 1
ATOM 2442 C C . ILE B 1 9 ? 2.559 -22.594 -19.469 1 80.19 9 ILE B C 1
ATOM 2444 O O . ILE B 1 9 ? 3.096 -22.688 -18.375 1 80.19 9 ILE B O 1
ATOM 2448 N N . GLU B 1 10 ? 3.221 -22.328 -20.531 1 79.88 10 GLU B N 1
ATOM 2449 C CA . GLU B 1 10 ? 4.656 -22.062 -20.5 1 79.88 10 GLU B CA 1
ATOM 2450 C C . GLU B 1 10 ? 5 -20.938 -19.531 1 79.88 10 GLU B C 1
ATOM 2452 O O . GLU B 1 10 ? 5.926 -21.062 -18.719 1 79.88 10 GLU B O 1
ATOM 2457 N N . GLY B 1 11 ? 4.281 -20 -19.578 1 69.25 11 GLY B N 1
ATOM 2458 C CA . GLY B 1 11 ? 4.5 -18.859 -18.703 1 69.25 11 GLY B CA 1
ATOM 2459 C C . GLY B 1 11 ? 4.258 -19.172 -17.25 1 69.25 11 GLY B C 1
ATOM 2460 O O . GLY B 1 11 ? 4.988 -18.688 -16.375 1 69.25 11 GLY B O 1
ATOM 2461 N N . LEU B 1 12 ? 3.299 -20.016 -17.031 1 70.88 12 LEU B N 1
ATOM 2462 C CA . LEU B 1 12 ? 2.877 -20.297 -15.664 1 70.88 12 LEU B CA 1
ATOM 2463 C C . LEU B 1 12 ? 3.816 -21.297 -15 1 70.88 12 LEU B C 1
ATOM 2465 O O . LEU B 1 12 ? 4.137 -21.172 -13.82 1 70.88 12 LEU B O 1
ATOM 2469 N N . ILE B 1 13 ? 4.297 -22.281 -15.781 1 72.75 13 ILE B N 1
ATOM 2470 C CA . ILE B 1 13 ? 5.02 -23.359 -15.125 1 72.75 13 ILE B CA 1
ATOM 2471 C C . ILE B 1 13 ? 6.508 -23.266 -15.453 1 72.75 13 ILE B C 1
ATOM 2473 O O . ILE B 1 13 ? 7.332 -23.922 -14.812 1 72.75 13 ILE B O 1
ATOM 2477 N N . GLY B 1 14 ? 6.852 -22.359 -16.5 1 70.69 14 GLY B N 1
ATOM 2478 C CA . GLY B 1 14 ? 8.25 -22.125 -16.828 1 70.69 14 GLY B CA 1
ATOM 2479 C C . GLY B 1 14 ? 8.875 -23.219 -17.656 1 70.69 14 GLY B C 1
ATOM 2480 O O . GLY B 1 14 ? 10.094 -23.391 -17.656 1 70.69 14 GLY B O 1
ATOM 2481 N N . ILE B 1 15 ? 8.062 -24.125 -18.203 1 78.25 15 ILE B N 1
ATOM 2482 C CA . ILE B 1 15 ? 8.523 -25.172 -19.109 1 78.25 15 ILE B CA 1
ATOM 2483 C C . ILE B 1 15 ? 8.156 -24.797 -20.547 1 78.25 15 ILE B C 1
ATOM 2485 O O . ILE B 1 15 ? 7.039 -24.359 -20.812 1 78.25 15 ILE B O 1
ATOM 2489 N N . LYS B 1 16 ? 9.141 -24.859 -21.391 1 84.81 16 LYS B N 1
ATOM 2490 C CA . LYS B 1 16 ? 8.938 -24.484 -22.797 1 84.81 16 LYS B CA 1
ATOM 2491 C C . LYS B 1 16 ? 7.832 -25.312 -23.422 1 84.81 16 LYS B C 1
ATOM 2493 O O . LYS B 1 16 ? 7.707 -26.516 -23.141 1 84.81 16 LYS B O 1
ATOM 2498 N N . ALA B 1 17 ? 7.125 -24.656 -24.375 1 88 17 ALA B N 1
ATOM 2499 C CA . ALA B 1 17 ? 6 -25.281 -25.062 1 88 17 ALA B CA 1
ATOM 2500 C C . ALA B 1 17 ? 6.43 -26.578 -25.75 1 88 17 ALA B C 1
ATOM 2502 O O . ALA B 1 17 ? 5.73 -27.578 -25.688 1 88 17 ALA B O 1
ATOM 2503 N N . HIS B 1 18 ? 7.57 -26.484 -26.375 1 90.69 18 HIS B N 1
ATOM 2504 C CA . HIS B 1 18 ? 8.047 -27.641 -27.125 1 90.69 18 HIS B CA 1
ATOM 2505 C C . HIS B 1 18 ? 8.297 -28.828 -26.188 1 90.69 18 HIS B C 1
ATOM 2507 O O . HIS B 1 18 ? 8.039 -29.984 -26.547 1 90.69 18 HIS B O 1
ATOM 2513 N N . THR B 1 19 ? 8.766 -28.547 -25 1 90.56 19 THR B N 1
ATOM 2514 C CA . THR B 1 19 ? 9 -29.594 -24.016 1 90.56 19 THR B CA 1
ATOM 2515 C C . THR B 1 19 ? 7.68 -30.219 -23.562 1 90.56 19 THR B C 1
ATOM 2517 O O . THR B 1 19 ? 7.57 -31.438 -23.438 1 90.56 19 THR B O 1
ATOM 2520 N N . ILE B 1 20 ? 6.695 -29.391 -23.359 1 89.94 20 ILE B N 1
ATOM 2521 C CA . ILE B 1 20 ? 5.379 -29.844 -22.938 1 89.94 20 ILE B CA 1
ATOM 2522 C C . ILE B 1 20 ? 4.77 -30.734 -24.016 1 89.94 20 ILE B C 1
ATOM 2524 O O . ILE B 1 20 ? 4.207 -31.797 -23.719 1 89.94 20 ILE B O 1
ATOM 2528 N N . ARG B 1 21 ? 4.965 -30.344 -25.266 1 90.06 21 ARG B N 1
ATOM 2529 C CA . ARG B 1 21 ? 4.465 -31.141 -26.375 1 90.06 21 ARG B CA 1
ATOM 2530 C C . ARG B 1 21 ? 5.191 -32.469 -26.484 1 90.06 21 ARG B C 1
ATOM 2532 O O . ARG B 1 21 ? 4.578 -33.5 -26.797 1 90.06 21 ARG B O 1
ATOM 2539 N N . ALA B 1 22 ? 6.453 -32.406 -26.234 1 92.31 22 ALA B N 1
ATOM 2540 C CA . ALA B 1 22 ? 7.234 -33.625 -26.234 1 92.31 22 ALA B CA 1
ATOM 2541 C C . ALA B 1 22 ? 6.762 -34.594 -25.156 1 92.31 22 ALA B C 1
ATOM 2543 O O . ALA B 1 22 ? 6.66 -35.812 -25.391 1 92.31 22 ALA B O 1
ATOM 2544 N N . TRP B 1 23 ? 6.48 -34 -23.984 1 92 23 TRP B N 1
ATOM 2545 C CA . TRP B 1 23 ? 5.977 -34.812 -22.891 1 92 23 TRP B CA 1
ATOM 2546 C C . TRP B 1 23 ? 4.648 -35.469 -23.266 1 92 23 TRP B C 1
ATOM 2548 O O . TRP B 1 23 ? 4.41 -36.656 -22.938 1 92 23 TRP B O 1
ATOM 2558 N N . GLU B 1 24 ? 3.814 -34.719 -23.938 1 91.12 24 GLU B N 1
ATOM 2559 C CA . GLU B 1 24 ? 2.543 -35.25 -24.422 1 91.12 24 GLU B CA 1
ATOM 2560 C C . GLU B 1 24 ? 2.76 -36.375 -25.422 1 91.12 24 GLU B C 1
ATOM 2562 O O . GLU B 1 24 ? 2.164 -37.438 -25.297 1 91.12 24 GLU B O 1
ATOM 2567 N N . ALA B 1 25 ? 3.57 -36.125 -26.406 1 91.81 25 ALA B N 1
ATOM 2568 C CA . ALA B 1 25 ? 3.801 -37.062 -27.5 1 91.81 25 ALA B CA 1
ATOM 2569 C C . ALA B 1 25 ? 4.438 -38.344 -26.984 1 91.81 25 ALA B C 1
ATOM 2571 O O . ALA B 1 25 ? 4.035 -39.438 -27.391 1 91.81 25 ALA B O 1
ATOM 2572 N N . ARG B 1 26 ? 5.402 -38.219 -26.094 1 92.44 26 ARG B N 1
ATOM 2573 C CA . ARG B 1 26 ? 6.203 -39.375 -25.656 1 92.44 26 ARG B CA 1
ATOM 2574 C C . ARG B 1 26 ? 5.504 -40.125 -24.547 1 92.44 26 ARG B C 1
ATOM 2576 O O . ARG B 1 26 ? 5.605 -41.375 -24.484 1 92.44 26 ARG B O 1
ATOM 2583 N N . TYR B 1 27 ? 4.812 -39.344 -23.656 1 92.56 27 TYR B N 1
ATOM 2584 C CA . TYR B 1 27 ? 4.332 -40 -22.438 1 92.56 27 TYR B CA 1
ATOM 2585 C C . TYR B 1 27 ? 2.84 -39.75 -22.234 1 92.56 27 TYR B C 1
ATOM 2587 O O . TYR B 1 27 ? 2.256 -40.188 -21.25 1 92.56 27 TYR B O 1
ATOM 2595 N N . ASN B 1 28 ? 2.207 -39.094 -23.109 1 90.38 28 ASN B N 1
ATOM 2596 C CA . ASN B 1 28 ? 0.81 -38.688 -22.984 1 90.38 28 ASN B CA 1
ATOM 2597 C C . ASN B 1 28 ? 0.567 -37.938 -21.672 1 90.38 28 ASN B C 1
ATOM 2599 O O . ASN B 1 28 ? -0.465 -38.125 -21.031 1 90.38 28 ASN B O 1
ATOM 2603 N N . LEU B 1 29 ? 1.562 -37.188 -21.312 1 89 29 LEU B N 1
ATOM 2604 C CA . LEU B 1 29 ? 1.467 -36.406 -20.078 1 89 29 LEU B CA 1
ATOM 2605 C C . LEU B 1 29 ? 0.61 -35.156 -20.297 1 89 29 LEU B C 1
ATOM 2607 O O . LEU B 1 29 ? 0.926 -34.312 -21.141 1 89 29 LEU B O 1
ATOM 2611 N N . VAL B 1 30 ? -0.505 -35 -19.625 1 86.69 30 VAL B N 1
ATOM 2612 C CA . VAL B 1 30 ? -1.468 -33.906 -19.609 1 86.69 30 VAL B CA 1
ATOM 2613 C C . VAL B 1 30 ? -1.862 -33.562 -21.047 1 86.69 30 VAL B C 1
ATOM 2615 O O . VAL B 1 30 ? -1.627 -32.438 -21.5 1 86.69 30 VAL B O 1
ATOM 2618 N N . PRO B 1 31 ? -2.502 -34.469 -21.734 1 90.44 31 PRO B N 1
ATOM 2619 C CA . PRO B 1 31 ? -2.949 -34.156 -23.094 1 90.44 31 PRO B CA 1
ATOM 2620 C C . PRO B 1 31 ? -3.912 -32.969 -23.156 1 90.44 31 PRO B C 1
ATOM 2622 O O . PRO B 1 31 ? -4.809 -32.875 -22.328 1 90.44 31 PRO B O 1
ATOM 2625 N N . PRO B 1 32 ? -3.645 -32.062 -24.094 1 90.62 32 PRO B N 1
ATOM 2626 C CA . PRO B 1 32 ? -4.512 -30.906 -24.203 1 90.62 32 PRO B CA 1
ATOM 2627 C C . PRO B 1 32 ? -5.922 -31.25 -24.656 1 90.62 32 PRO B C 1
ATOM 2629 O O . PRO B 1 32 ? -6.137 -32.312 -25.266 1 90.62 32 PRO B O 1
ATOM 2632 N N . LYS B 1 33 ? -6.855 -30.422 -24.266 1 90.5 33 LYS B N 1
ATOM 2633 C CA . LYS B 1 33 ? -8.188 -30.453 -24.859 1 90.5 33 LYS B CA 1
ATOM 2634 C C . LYS B 1 33 ? -8.234 -29.641 -26.156 1 90.5 33 LYS B C 1
ATOM 2636 O O . LYS B 1 33 ? -7.285 -28.922 -26.469 1 90.5 33 LYS B O 1
ATOM 2641 N N . ARG B 1 34 ? -9.297 -29.891 -27.031 1 90.19 34 ARG B N 1
ATOM 2642 C CA . ARG B 1 34 ? -9.367 -29.188 -28.297 1 90.19 34 ARG B CA 1
ATOM 2643 C C . ARG B 1 34 ? -10.734 -28.531 -28.484 1 90.19 34 ARG B C 1
ATOM 2645 O O . ARG B 1 34 ? -11.758 -29.109 -28.109 1 90.19 34 ARG B O 1
ATOM 2652 N N . THR B 1 35 ? -10.703 -27.297 -28.969 1 88.31 35 THR B N 1
ATOM 2653 C CA . THR B 1 35 ? -11.945 -26.641 -29.359 1 88.31 35 THR B CA 1
ATOM 2654 C C . THR B 1 35 ? -12.523 -27.312 -30.609 1 88.31 35 THR B C 1
ATOM 2656 O O . THR B 1 35 ? -11.859 -28.109 -31.266 1 88.31 35 THR B O 1
ATOM 2659 N N . PRO B 1 36 ? -13.812 -26.984 -30.891 1 88.69 36 PRO B N 1
ATOM 2660 C CA . PRO B 1 36 ? -14.375 -27.531 -32.125 1 88.69 36 PRO B CA 1
ATOM 2661 C C . PRO B 1 36 ? -13.547 -27.172 -33.375 1 88.69 36 PRO B C 1
ATOM 2663 O O . PRO B 1 36 ? -13.555 -27.922 -34.344 1 88.69 36 PRO B O 1
ATOM 2666 N N . THR B 1 37 ? -12.836 -26.062 -33.281 1 90.5 37 THR B N 1
ATOM 2667 C CA . THR B 1 37 ? -11.977 -25.641 -34.375 1 90.5 37 THR B CA 1
ATOM 2668 C C . THR B 1 37 ? -10.586 -26.25 -34.25 1 90.5 37 THR B C 1
ATOM 2670 O O . THR B 1 37 ? -9.641 -25.828 -34.906 1 90.5 37 THR B O 1
ATOM 2673 N N . ASN B 1 38 ? -10.375 -27.156 -33.344 1 88.56 38 ASN B N 1
ATOM 2674 C CA . ASN B 1 38 ? -9.188 -27.984 -33.156 1 88.56 38 ASN B CA 1
ATOM 2675 C C . ASN B 1 38 ? -8.039 -27.188 -32.531 1 88.56 38 ASN B C 1
ATOM 2677 O O . ASN B 1 38 ? -6.871 -27.469 -32.781 1 88.56 38 ASN B O 1
ATOM 2681 N N . ILE B 1 39 ? -8.328 -26.219 -31.719 1 88.44 39 ILE B N 1
ATOM 2682 C CA . ILE B 1 39 ? -7.309 -25.453 -31.016 1 88.44 39 ILE B CA 1
ATOM 2683 C C . ILE B 1 39 ? -7.055 -26.078 -29.641 1 88.44 39 ILE B C 1
ATOM 2685 O O . ILE B 1 39 ? -7.988 -26.297 -28.875 1 88.44 39 ILE B O 1
ATOM 2689 N N . ARG B 1 40 ? -5.762 -26.375 -29.391 1 88.25 40 ARG B N 1
ATOM 2690 C CA . ARG B 1 40 ? -5.383 -26.969 -28.109 1 88.25 40 ARG B CA 1
ATOM 2691 C C . ARG B 1 40 ? -5.594 -26 -26.969 1 88.25 40 ARG B C 1
ATOM 2693 O O . ARG B 1 40 ? -5.336 -24.797 -27.094 1 88.25 40 ARG B O 1
ATOM 2700 N N . TYR B 1 41 ? -6.211 -26.469 -25.875 1 90.56 41 TYR B N 1
ATOM 2701 C CA . TYR B 1 41 ? -6.301 -25.672 -24.672 1 90.56 41 TYR B CA 1
ATOM 2702 C C . TYR B 1 41 ? -6.203 -26.547 -23.422 1 90.56 41 TYR B C 1
ATOM 2704 O O . TYR B 1 41 ? -6.32 -27.766 -23.5 1 90.56 41 TYR B O 1
ATOM 2712 N N . TYR B 1 42 ? -5.836 -25.953 -22.281 1 88 42 TYR B N 1
ATOM 2713 C CA . TYR B 1 42 ? -5.703 -26.578 -20.969 1 88 42 TYR B CA 1
ATOM 2714 C C . TYR B 1 42 ? -6.645 -25.953 -19.953 1 88 42 TYR B C 1
ATOM 2716 O O . TYR B 1 42 ? -7 -24.781 -20.078 1 88 42 TYR B O 1
ATOM 2724 N N . GLU B 1 43 ? -7.059 -26.75 -19.109 1 84.38 43 GLU B N 1
ATOM 2725 C CA . GLU B 1 43 ? -7.914 -26.25 -18.031 1 84.38 43 GLU B CA 1
ATOM 2726 C C . GLU B 1 43 ? -7.152 -26.156 -16.719 1 84.38 43 GLU B C 1
ATOM 2728 O O . GLU B 1 43 ? -5.973 -26.5 -16.656 1 84.38 43 GLU B O 1
ATOM 2733 N N . GLU B 1 44 ? -7.801 -25.609 -15.75 1 74.44 44 GLU B N 1
ATOM 2734 C CA . GLU B 1 44 ? -7.188 -25.391 -14.438 1 74.44 44 GLU B CA 1
ATOM 2735 C C . GLU B 1 44 ? -6.621 -26.688 -13.867 1 74.44 44 GLU B C 1
ATOM 2737 O O . GLU B 1 44 ? -5.535 -26.688 -13.289 1 74.44 44 GLU B O 1
ATOM 2742 N N . GLU B 1 45 ? -7.371 -27.688 -14.078 1 78.12 45 GLU B N 1
ATOM 2743 C CA . GLU B 1 45 ? -6.914 -28.969 -13.562 1 78.12 45 GLU B CA 1
ATOM 2744 C C . GLU B 1 45 ? -5.652 -29.438 -14.281 1 78.12 45 GLU B C 1
ATOM 2746 O O . GLU B 1 45 ? -4.781 -30.062 -13.672 1 78.12 45 GLU B O 1
ATOM 2751 N N . ASP B 1 46 ? -5.594 -29.125 -15.57 1 84.62 46 ASP B N 1
ATOM 2752 C CA . ASP B 1 46 ? -4.402 -29.469 -16.344 1 84.62 46 ASP B CA 1
ATOM 2753 C C . ASP B 1 46 ? -3.188 -28.688 -15.859 1 84.62 46 ASP B C 1
ATOM 2755 O O . ASP B 1 46 ? -2.1 -29.234 -15.711 1 84.62 46 ASP B O 1
ATOM 2759 N N . LEU B 1 47 ? -3.457 -27.422 -15.586 1 79.94 47 LEU B N 1
ATOM 2760 C CA . LEU B 1 47 ? -2.393 -26.562 -15.078 1 79.94 47 LEU B CA 1
ATOM 2761 C C . LEU B 1 47 ? -1.865 -27.094 -13.742 1 79.94 47 LEU B C 1
ATOM 2763 O O . LEU B 1 47 ? -0.652 -27.172 -13.539 1 79.94 47 LEU B O 1
ATOM 2767 N N . LYS B 1 48 ? -2.777 -27.422 -12.914 1 75.62 48 LYS B N 1
ATOM 2768 C CA . LYS B 1 48 ? -2.395 -27.953 -11.609 1 75.62 48 LYS B CA 1
ATOM 2769 C C . LYS B 1 48 ? -1.56 -29.219 -11.75 1 75.62 48 LYS B C 1
ATOM 2771 O O . LYS B 1 48 ? -0.544 -29.375 -11.07 1 75.62 48 LYS B O 1
ATOM 2776 N N . HIS B 1 49 ? -2.066 -30.047 -12.641 1 84.88 49 HIS B N 1
ATOM 2777 C CA . HIS B 1 49 ? -1.37 -31.312 -12.859 1 84.88 49 HIS B CA 1
ATOM 2778 C C . HIS B 1 49 ? 0.024 -31.078 -13.438 1 84.88 49 HIS B C 1
ATOM 2780 O O . HIS B 1 49 ? 0.993 -31.688 -13 1 84.88 49 HIS B O 1
ATOM 2786 N N . LEU B 1 50 ? 0.14 -30.172 -14.344 1 84.94 50 LEU B N 1
ATOM 2787 C CA . LEU B 1 50 ? 1.427 -29.828 -14.938 1 84.94 50 LEU B CA 1
ATOM 2788 C C . LEU B 1 50 ? 2.375 -29.25 -13.891 1 84.94 50 LEU B C 1
ATOM 2790 O O . LEU B 1 50 ? 3.566 -29.562 -13.891 1 84.94 50 LEU B O 1
ATOM 2794 N N . LEU B 1 51 ? 1.81 -28.5 -13.07 1 77.88 51 LEU B N 1
ATOM 2795 C CA . LEU B 1 51 ? 2.598 -27.891 -12 1 77.88 51 LEU B CA 1
ATOM 2796 C C . LEU B 1 51 ? 3.172 -28.953 -11.078 1 77.88 51 LEU B C 1
ATOM 2798 O O . LEU B 1 51 ? 4.332 -28.875 -10.672 1 77.88 51 LEU B O 1
ATOM 2802 N N . ASN B 1 52 ? 2.383 -29.922 -10.781 1 80.88 52 ASN B N 1
ATOM 2803 C CA . ASN B 1 52 ? 2.834 -31.031 -9.945 1 80.88 52 ASN B CA 1
ATOM 2804 C C . ASN B 1 52 ? 3.959 -31.812 -10.617 1 80.88 52 ASN B C 1
ATOM 2806 O O . ASN B 1 52 ? 4.934 -32.188 -9.969 1 80.88 52 ASN B O 1
ATOM 2810 N N . ILE B 1 53 ? 3.799 -31.984 -11.883 1 86.56 53 ILE B N 1
ATOM 2811 C CA . ILE B 1 53 ? 4.793 -32.719 -12.656 1 86.56 53 ILE B CA 1
ATOM 2812 C C . ILE B 1 53 ? 6.113 -31.953 -12.656 1 86.56 53 ILE B C 1
ATOM 2814 O O . ILE B 1 53 ? 7.172 -32.531 -12.398 1 86.56 53 ILE B O 1
ATOM 2818 N N . VAL B 1 54 ? 6.02 -30.656 -12.875 1 82 54 VAL B N 1
ATOM 2819 C CA . VAL B 1 54 ? 7.207 -29.812 -12.93 1 82 54 VAL B CA 1
ATOM 2820 C C . VAL B 1 54 ? 7.891 -29.797 -11.57 1 82 54 VAL B C 1
ATOM 2822 O O . VAL B 1 54 ? 9.125 -29.828 -11.484 1 82 54 VAL B O 1
ATOM 2825 N N . THR B 1 55 ? 7.109 -29.734 -10.609 1 75.75 55 THR B N 1
ATOM 2826 C CA . THR B 1 55 ? 7.637 -29.75 -9.25 1 75.75 55 THR B CA 1
ATOM 2827 C C . THR B 1 55 ? 8.453 -31.016 -8.992 1 75.75 55 THR B C 1
ATOM 2829 O O . THR B 1 55 ? 9.57 -30.938 -8.477 1 75.75 55 THR B O 1
ATOM 2832 N N . LEU B 1 56 ? 7.898 -32.125 -9.359 1 82.56 56 LEU B N 1
ATOM 2833 C CA . LEU B 1 56 ? 8.594 -33.375 -9.18 1 82.56 56 LEU B CA 1
ATOM 2834 C C . LEU B 1 56 ? 9.852 -33.438 -10.039 1 82.56 56 LEU B C 1
ATOM 2836 O O . LEU B 1 56 ? 10.906 -33.875 -9.578 1 82.56 56 LEU B O 1
ATOM 2840 N N . ASN B 1 57 ? 9.727 -32.969 -11.242 1 85 57 ASN B N 1
ATOM 2841 C CA . ASN B 1 57 ? 10.867 -32.969 -12.156 1 85 57 ASN B CA 1
ATOM 2842 C C . ASN B 1 57 ? 12.008 -32.125 -11.633 1 85 57 ASN B C 1
ATOM 2844 O O . ASN B 1 57 ? 13.18 -32.5 -11.742 1 85 57 ASN B O 1
ATOM 2848 N N . GLU B 1 58 ? 11.695 -31.016 -11.07 1 74.69 58 GLU B N 1
ATOM 2849 C CA . GLU B 1 58 ? 12.688 -30.109 -10.508 1 74.69 58 GLU B CA 1
ATOM 2850 C C . GLU B 1 58 ? 13.367 -30.719 -9.289 1 74.69 58 GLU B C 1
ATOM 2852 O O . GLU B 1 58 ? 14.5 -30.375 -8.961 1 74.69 58 GLU B O 1
ATOM 2857 N N . LYS B 1 59 ? 12.648 -31.609 -8.672 1 75.81 59 LYS B N 1
ATOM 2858 C CA . LYS B 1 59 ? 13.195 -32.281 -7.496 1 75.81 59 LYS B CA 1
ATOM 2859 C C . LYS B 1 59 ? 14 -33.531 -7.895 1 75.81 59 LYS B C 1
ATOM 2861 O O . LYS B 1 59 ? 14.398 -34.312 -7.039 1 75.81 59 LYS B O 1
ATOM 2866 N N . GLY B 1 60 ? 14.078 -33.719 -9.188 1 83.06 60 GLY B N 1
ATOM 2867 C CA . GLY B 1 60 ? 15 -34.75 -9.648 1 83.06 60 GLY B CA 1
ATOM 2868 C C . GLY B 1 60 ? 14.289 -35.969 -10.203 1 83.06 60 GLY B C 1
ATOM 2869 O O . GLY B 1 60 ? 14.938 -36.906 -10.672 1 83.06 60 GLY B O 1
ATOM 2870 N N . TYR B 1 61 ? 13.031 -35.969 -10.133 1 87.81 61 TYR B N 1
ATOM 2871 C CA . TYR B 1 61 ? 12.32 -37.094 -10.719 1 87.81 61 TYR B CA 1
ATOM 2872 C C . TYR B 1 61 ? 12.359 -37.031 -12.242 1 87.81 61 TYR B C 1
ATOM 2874 O O . TYR B 1 61 ? 12.047 -36 -12.836 1 87.81 61 TYR B O 1
ATOM 2882 N N . LYS B 1 62 ? 12.766 -38.094 -12.836 1 91.69 62 LYS B N 1
ATOM 2883 C CA . LYS B 1 62 ? 12.766 -38.156 -14.297 1 91.69 62 LYS B CA 1
ATOM 2884 C C . LYS B 1 62 ? 11.344 -38.125 -14.844 1 91.69 62 LYS B C 1
ATOM 2886 O O . LYS B 1 62 ? 10.445 -38.75 -14.273 1 91.69 62 LYS B O 1
ATOM 2891 N N . ILE B 1 63 ? 11.156 -37.469 -15.93 1 92.75 63 ILE B N 1
ATOM 2892 C CA . ILE B 1 63 ? 9.836 -37.312 -16.531 1 92.75 63 ILE B CA 1
ATOM 2893 C C . ILE B 1 63 ? 9.258 -38.688 -16.875 1 92.75 63 ILE B C 1
ATOM 2895 O O . ILE B 1 63 ? 8.055 -38.906 -16.75 1 92.75 63 ILE B O 1
ATOM 2899 N N . SER B 1 64 ? 10.117 -39.562 -17.312 1 92.75 64 SER B N 1
ATOM 2900 C CA . SER B 1 64 ? 9.68 -40.906 -17.672 1 92.75 64 SER B CA 1
ATOM 2901 C C . SER B 1 64 ? 9.102 -41.656 -16.469 1 92.75 64 SER B C 1
ATOM 2903 O O . SER B 1 64 ? 8.141 -42.406 -16.609 1 92.75 64 SER B O 1
ATOM 2905 N N . ARG B 1 65 ? 9.672 -41.344 -15.328 1 93.12 65 ARG B N 1
ATOM 2906 C CA . ARG B 1 65 ? 9.164 -41.938 -14.094 1 93.12 65 ARG B CA 1
ATOM 2907 C C . ARG B 1 65 ? 7.84 -41.281 -13.688 1 93.12 65 ARG B C 1
ATOM 2909 O O . ARG B 1 65 ? 6.91 -42 -13.289 1 93.12 65 ARG B O 1
ATOM 2916 N N . ILE B 1 66 ? 7.762 -39.969 -13.75 1 94.38 66 ILE B N 1
ATOM 2917 C CA . ILE B 1 66 ? 6.559 -39.25 -13.383 1 94.38 66 ILE B CA 1
ATOM 2918 C C . ILE B 1 66 ? 5.391 -39.688 -14.258 1 94.38 66 ILE B C 1
ATOM 2920 O O . ILE B 1 66 ? 4.27 -39.844 -13.773 1 94.38 66 ILE B O 1
ATOM 2924 N N . ALA B 1 67 ? 5.715 -40 -15.523 1 92.62 67 ALA B N 1
ATOM 2925 C CA . ALA B 1 67 ? 4.688 -40.344 -16.5 1 92.62 67 ALA B CA 1
ATOM 2926 C C . ALA B 1 67 ? 4.039 -41.688 -16.156 1 92.62 67 ALA B C 1
ATOM 2928 O O . ALA B 1 67 ? 2.922 -41.969 -16.578 1 92.62 67 ALA B O 1
ATOM 2929 N N . ARG B 1 68 ? 4.727 -42.406 -15.367 1 92.69 68 ARG B N 1
ATOM 2930 C CA . ARG B 1 68 ? 4.223 -43.719 -14.992 1 92.69 68 ARG B CA 1
ATOM 2931 C C . ARG B 1 68 ? 3.396 -43.656 -13.711 1 92.69 68 ARG B C 1
ATOM 2933 O O . ARG B 1 68 ? 2.715 -44.625 -13.352 1 92.69 68 ARG B O 1
ATOM 2940 N N . MET B 1 69 ? 3.426 -42.531 -13.062 1 92.81 69 MET B N 1
ATOM 2941 C CA . MET B 1 69 ? 2.689 -42.344 -11.82 1 92.81 69 MET B CA 1
ATOM 2942 C C . MET B 1 69 ? 1.251 -41.906 -12.094 1 92.81 69 MET B C 1
ATOM 2944 O O . MET B 1 69 ? 0.974 -41.25 -13.102 1 92.81 69 MET B O 1
ATOM 2948 N N . SER B 1 70 ? 0.381 -42.344 -11.164 1 91.12 70 SER B N 1
ATOM 2949 C CA . SER B 1 70 ? -0.988 -41.844 -11.227 1 91.12 70 SER B CA 1
ATOM 2950 C C . SER B 1 70 ? -1.068 -40.406 -10.75 1 91.12 70 SER B C 1
ATOM 2952 O O . SER B 1 70 ? -0.162 -39.906 -10.062 1 91.12 70 SER B O 1
ATOM 2954 N N . LYS B 1 71 ? -2.148 -39.719 -11.148 1 87.81 71 LYS B N 1
ATOM 2955 C CA . LYS B 1 71 ? -2.369 -38.344 -10.68 1 87.81 71 LYS B CA 1
ATOM 2956 C C . LYS B 1 71 ? -2.346 -38.281 -9.156 1 87.81 71 LYS B C 1
ATOM 2958 O O . LYS B 1 71 ? -1.808 -37.344 -8.586 1 87.81 71 LYS B O 1
ATOM 2963 N N . THR B 1 72 ? -2.875 -39.281 -8.562 1 86.44 72 THR B N 1
ATOM 2964 C CA . THR B 1 72 ? -2.93 -39.344 -7.105 1 86.44 72 THR B CA 1
ATOM 2965 C C . THR B 1 72 ? -1.532 -39.531 -6.516 1 86.44 72 THR B C 1
ATOM 2967 O O . THR B 1 72 ? -1.192 -38.875 -5.52 1 86.44 72 THR B O 1
ATOM 2970 N N . GLN B 1 73 ? -0.761 -40.375 -7.145 1 89 73 GLN B N 1
ATOM 2971 C CA . GLN B 1 73 ? 0.608 -40.594 -6.688 1 89 73 GLN B CA 1
ATOM 2972 C C . GLN B 1 73 ? 1.431 -39.312 -6.805 1 89 73 GLN B C 1
ATOM 2974 O O . GLN B 1 73 ? 2.184 -38.969 -5.891 1 89 73 GLN B O 1
ATOM 2979 N N . ILE B 1 74 ? 1.229 -38.625 -7.902 1 87.75 74 ILE B N 1
ATOM 2980 C CA . ILE B 1 74 ? 1.939 -37.375 -8.133 1 87.75 74 ILE B CA 1
ATOM 2981 C C . ILE B 1 74 ? 1.55 -36.344 -7.066 1 87.75 74 ILE B C 1
ATOM 2983 O O . ILE B 1 74 ? 2.416 -35.75 -6.445 1 87.75 74 ILE B O 1
ATOM 2987 N N . ASN B 1 75 ? 0.272 -36.25 -6.863 1 79.31 75 ASN B N 1
ATOM 2988 C CA . ASN B 1 75 ? -0.227 -35.312 -5.863 1 79.31 75 ASN B CA 1
ATOM 2989 C C . ASN B 1 75 ? 0.314 -35.625 -4.473 1 79.31 75 ASN B C 1
ATOM 2991 O O . ASN B 1 75 ? 0.725 -34.719 -3.738 1 79.31 75 ASN B O 1
ATOM 2995 N N . ASP B 1 76 ? 0.34 -36.844 -4.164 1 81.06 76 ASP B N 1
ATOM 2996 C CA . ASP B 1 76 ? 0.813 -37.281 -2.855 1 81.06 76 ASP B CA 1
ATOM 2997 C C . ASP B 1 76 ? 2.293 -36.969 -2.67 1 81.06 76 ASP B C 1
ATOM 2999 O O . ASP B 1 76 ? 2.705 -36.531 -1.6 1 81.06 76 ASP B O 1
ATOM 3003 N N . LEU B 1 77 ? 3.066 -37.219 -3.668 1 81.31 77 LEU B N 1
ATOM 3004 C CA . LEU B 1 77 ? 4.496 -36.969 -3.602 1 81.31 77 LEU B CA 1
ATOM 3005 C C . LEU B 1 77 ? 4.762 -35.469 -3.473 1 81.31 77 LEU B C 1
ATOM 3007 O O . LEU B 1 77 ? 5.645 -35.031 -2.717 1 81.31 77 LEU B O 1
ATOM 3011 N N . VAL B 1 78 ? 3.977 -34.688 -4.211 1 77.94 78 VAL B N 1
ATOM 3012 C CA . VAL B 1 78 ? 4.133 -33.25 -4.164 1 77.94 78 VAL B CA 1
ATOM 3013 C C . VAL B 1 78 ? 3.787 -32.719 -2.768 1 77.94 78 VAL B C 1
ATOM 3015 O O . VAL B 1 78 ? 4.473 -31.859 -2.232 1 77.94 78 VAL B O 1
ATOM 3018 N N . ILE B 1 79 ? 2.703 -33.25 -2.24 1 71.69 79 ILE B N 1
ATOM 3019 C CA . ILE B 1 79 ? 2.289 -32.875 -0.894 1 71.69 79 ILE B CA 1
ATOM 3020 C C . ILE B 1 79 ? 3.408 -33.156 0.098 1 71.69 79 ILE B C 1
ATOM 3022 O O . ILE B 1 79 ? 3.707 -32.344 0.977 1 71.69 79 ILE B O 1
ATOM 3026 N N . GLN B 1 80 ? 4.043 -34.281 -0.117 1 71.69 80 GLN B N 1
ATOM 3027 C CA . GLN B 1 80 ? 5.156 -34.656 0.741 1 71.69 80 GLN B CA 1
ATOM 3028 C C . GLN B 1 80 ? 6.328 -33.688 0.596 1 71.69 80 GLN B C 1
ATOM 3030 O O . GLN B 1 80 ? 6.992 -33.375 1.58 1 71.69 80 GLN B O 1
ATOM 3035 N N . LEU B 1 81 ? 6.426 -33.281 -0.628 1 68.88 81 LEU B N 1
ATOM 3036 C CA . LEU B 1 81 ? 7.52 -32.344 -0.906 1 68.88 81 LEU B CA 1
ATOM 3037 C C . LEU B 1 81 ? 7.168 -30.938 -0.448 1 68.88 81 LEU B C 1
ATOM 3039 O O . LEU B 1 81 ? 8.055 -30.172 -0.061 1 68.88 81 LEU B O 1
ATOM 3043 N N . GLN B 1 82 ? 5.863 -30.516 -0.689 1 61.03 82 GLN B N 1
ATOM 3044 C CA . GLN B 1 82 ? 5.363 -29.188 -0.346 1 61.03 82 GLN B CA 1
ATOM 3045 C C . GLN B 1 82 ? 5.539 -28.906 1.143 1 61.03 82 GLN B C 1
ATOM 3047 O O . GLN B 1 82 ? 5.633 -27.75 1.551 1 61.03 82 GLN B O 1
ATOM 3052 N N . SER B 1 83 ? 5.57 -29.969 1.815 1 60.31 83 SER B N 1
ATOM 3053 C CA . SER B 1 83 ? 5.816 -29.766 3.24 1 60.31 83 SER B CA 1
ATOM 3054 C C . SER B 1 83 ? 7.234 -29.281 3.492 1 60.31 83 SER B C 1
ATOM 3056 O O . SER B 1 83 ? 7.527 -28.734 4.559 1 60.31 83 SER B O 1
ATOM 3058 N N . ASP B 1 84 ? 7.938 -29.328 2.348 1 64.81 84 ASP B N 1
ATOM 3059 C CA . ASP B 1 84 ? 9.297 -28.812 2.441 1 64.81 84 ASP B CA 1
ATOM 3060 C C . ASP B 1 84 ? 9.352 -27.344 2.029 1 64.81 84 ASP B C 1
ATOM 3062 O O . ASP B 1 84 ? 9.531 -27.031 0.851 1 64.81 84 ASP B O 1
ATOM 3066 N N . PHE B 1 85 ? 9.195 -26.453 2.9 1 62.53 85 PHE B N 1
ATOM 3067 C CA . PHE B 1 85 ? 9.188 -25.016 2.654 1 62.53 85 PHE B CA 1
ATOM 3068 C C . PHE B 1 85 ? 10.508 -24.562 2.053 1 62.53 85 PHE B C 1
ATOM 3070 O O . PHE B 1 85 ? 10.625 -23.438 1.575 1 62.53 85 PHE B O 1
ATOM 3077 N N . LYS B 1 86 ? 11.406 -25.516 1.912 1 68.5 86 LYS B N 1
ATOM 3078 C CA . LYS B 1 86 ? 12.727 -25.188 1.37 1 68.5 86 LYS B CA 1
ATOM 3079 C C . LYS B 1 86 ? 12.766 -25.391 -0.142 1 68.5 86 LYS B C 1
ATOM 3081 O O . LYS B 1 86 ? 13.719 -24.984 -0.805 1 68.5 86 LYS B O 1
ATOM 3086 N N . ASN B 1 87 ? 11.641 -25.891 -0.541 1 72.56 87 ASN B N 1
ATOM 3087 C CA . ASN B 1 87 ? 11.578 -26.078 -1.986 1 72.56 87 ASN B CA 1
ATOM 3088 C C . ASN B 1 87 ? 10.977 -24.859 -2.686 1 72.56 87 ASN B C 1
ATOM 3090 O O . ASN B 1 87 ? 9.758 -24.703 -2.744 1 72.56 87 ASN B O 1
ATOM 3094 N N . ASP B 1 88 ? 11.734 -24.047 -3.295 1 77.88 88 ASP B N 1
ATOM 3095 C CA . ASP B 1 88 ? 11.344 -22.734 -3.811 1 77.88 88 ASP B CA 1
ATOM 3096 C C . ASP B 1 88 ? 10.414 -22.859 -5.012 1 77.88 88 ASP B C 1
ATOM 3098 O O . ASP B 1 88 ? 9.43 -22.141 -5.125 1 77.88 88 ASP B O 1
ATOM 3102 N N . THR B 1 89 ? 10.688 -23.828 -5.82 1 75.56 89 THR B N 1
ATOM 3103 C CA . THR B 1 89 ? 9.867 -24.016 -7.012 1 75.56 89 THR B CA 1
ATOM 3104 C C . THR B 1 89 ? 8.445 -24.406 -6.629 1 75.56 89 THR B C 1
ATOM 3106 O O . THR B 1 89 ? 7.477 -23.891 -7.188 1 75.56 89 THR B O 1
ATOM 3109 N N . VAL B 1 90 ? 8.336 -25.281 -5.672 1 78.31 90 VAL B N 1
ATOM 3110 C CA . VAL B 1 90 ? 7.031 -25.75 -5.23 1 78.31 90 VAL B CA 1
ATOM 3111 C C . VAL B 1 90 ? 6.246 -24.594 -4.602 1 78.31 90 VAL B C 1
ATOM 3113 O O . VAL B 1 90 ? 5.047 -24.453 -4.836 1 78.31 90 VAL B O 1
ATOM 3116 N N . GLN B 1 91 ? 6.902 -23.828 -3.791 1 86.81 91 GLN B N 1
ATOM 3117 C CA . GLN B 1 91 ? 6.227 -22.719 -3.115 1 86.81 91 GLN B CA 1
ATOM 3118 C C . GLN B 1 91 ? 5.73 -21.672 -4.117 1 86.81 91 GLN B C 1
ATOM 3120 O O . GLN B 1 91 ? 4.645 -21.125 -3.953 1 86.81 91 GLN B O 1
ATOM 3125 N N . VAL B 1 92 ? 6.531 -21.406 -5.141 1 86 92 VAL B N 1
ATOM 3126 C CA . VAL B 1 92 ? 6.129 -20.484 -6.199 1 86 92 VAL B CA 1
ATOM 3127 C C . VAL B 1 92 ? 4.863 -21 -6.879 1 86 92 VAL B C 1
ATOM 3129 O O . VAL B 1 92 ? 3.938 -20.234 -7.145 1 86 92 VAL B O 1
ATOM 3132 N N . LEU B 1 93 ? 4.793 -22.25 -7.105 1 80.38 93 LEU B N 1
ATOM 3133 C CA . LEU B 1 93 ? 3.637 -22.859 -7.758 1 80.38 93 LEU B CA 1
ATOM 3134 C C . LEU B 1 93 ? 2.414 -22.812 -6.848 1 80.38 93 LEU B C 1
ATOM 3136 O O . LEU B 1 93 ? 1.302 -22.547 -7.309 1 80.38 93 LEU B O 1
ATOM 3140 N N . ARG B 1 94 ? 2.637 -23.094 -5.605 1 86.44 94 ARG B N 1
ATOM 3141 C CA . ARG B 1 94 ? 1.543 -23.062 -4.641 1 86.44 94 ARG B CA 1
ATOM 3142 C C . ARG B 1 94 ? 0.984 -21.641 -4.508 1 86.44 94 ARG B C 1
ATOM 3144 O O . ARG B 1 94 ? -0.233 -21.453 -4.438 1 86.44 94 ARG B O 1
ATOM 3151 N N . LEU B 1 95 ? 1.863 -20.672 -4.492 1 92.25 95 LEU B N 1
ATOM 3152 C CA . LEU B 1 95 ? 1.426 -19.281 -4.461 1 92.25 95 LEU B CA 1
ATOM 3153 C C . LEU B 1 95 ? 0.632 -18.938 -5.715 1 92.25 95 LEU B C 1
ATOM 3155 O O . LEU B 1 95 ? -0.367 -18.219 -5.645 1 92.25 95 LEU B O 1
ATOM 3159 N N . SER B 1 96 ? 1.109 -19.422 -6.875 1 85.81 96 SER B N 1
ATOM 3160 C CA . SER B 1 96 ? 0.404 -19.188 -8.133 1 85.81 96 SER B CA 1
ATOM 3161 C C . SER B 1 96 ? -1.002 -19.781 -8.094 1 85.81 96 SER B C 1
ATOM 3163 O O . SER B 1 96 ? -1.963 -19.141 -8.516 1 85.81 96 SER B O 1
ATOM 3165 N N . ASP B 1 97 ? -1.092 -20.953 -7.594 1 84.12 97 ASP B N 1
ATOM 3166 C CA . ASP B 1 97 ? -2.389 -21.625 -7.477 1 84.12 97 ASP B CA 1
ATOM 3167 C C . ASP B 1 97 ? -3.314 -20.844 -6.539 1 84.12 97 ASP B C 1
ATOM 3169 O O . ASP B 1 97 ? -4.488 -20.641 -6.852 1 84.12 97 ASP B O 1
ATOM 3173 N N . ALA B 1 98 ? -2.781 -20.484 -5.371 1 91.88 98 ALA B N 1
ATOM 3174 C CA . ALA B 1 98 ? -3.561 -19.688 -4.426 1 91.88 98 ALA B CA 1
ATOM 3175 C C . ALA B 1 98 ? -4.039 -18.375 -5.062 1 91.88 98 ALA B C 1
ATOM 3177 O O . ALA B 1 98 ? -5.152 -17.922 -4.797 1 91.88 98 ALA B O 1
ATOM 3178 N N . THR B 1 99 ? -3.205 -17.766 -5.898 1 92.38 99 THR B N 1
ATOM 3179 C CA . THR B 1 99 ? -3.527 -16.531 -6.586 1 92.38 99 THR B CA 1
ATOM 3180 C C . THR B 1 99 ? -4.66 -16.734 -7.586 1 92.38 99 THR B C 1
ATOM 3182 O O . THR B 1 99 ? -5.613 -15.953 -7.625 1 92.38 99 THR B O 1
ATOM 3185 N N . LEU B 1 100 ? -4.586 -17.812 -8.352 1 84 100 LEU B N 1
ATOM 3186 C CA . LEU B 1 100 ? -5.594 -18.109 -9.359 1 84 100 LEU B CA 1
ATOM 3187 C C . LEU B 1 100 ? -6.957 -18.344 -8.711 1 84 100 LEU B C 1
ATOM 3189 O O . LEU B 1 100 ? -7.988 -18 -9.297 1 84 100 LEU B O 1
ATOM 3193 N N . LYS B 1 101 ? -6.957 -18.797 -7.52 1 89.38 101 LYS B N 1
ATOM 3194 C CA . LYS B 1 101 ? -8.195 -19.172 -6.84 1 89.38 101 LYS B CA 1
ATOM 3195 C C . LYS B 1 101 ? -8.625 -18.094 -5.852 1 89.38 101 LYS B C 1
ATOM 3197 O O . LYS B 1 101 ? -9.602 -18.266 -5.113 1 89.38 101 LYS B O 1
ATOM 3202 N N . TYR B 1 102 ? -7.91 -17.031 -5.746 1 94.56 102 TYR B N 1
ATOM 3203 C CA . TYR B 1 102 ? -8.156 -15.984 -4.758 1 94.56 102 TYR B CA 1
ATOM 3204 C C . TYR B 1 102 ? -8.195 -16.562 -3.35 1 94.56 102 TYR B C 1
ATOM 3206 O O . TYR B 1 102 ? -9.062 -16.203 -2.547 1 94.56 102 TYR B O 1
ATOM 3214 N N . ASP B 1 103 ? -7.293 -17.531 -3.105 1 94.5 103 ASP B N 1
ATOM 3215 C CA . ASP B 1 103 ? -7.266 -18.203 -1.81 1 94.5 103 ASP B CA 1
ATOM 3216 C C . ASP B 1 103 ? -6.297 -17.516 -0.854 1 94.5 103 ASP B C 1
ATOM 3218 O O . ASP B 1 103 ? -5.117 -17.875 -0.788 1 94.5 103 ASP B O 1
ATOM 3222 N N . GLU B 1 104 ? -6.809 -16.594 -0.08 1 95.62 104 GLU B N 1
ATOM 3223 C CA . GLU B 1 104 ? -5.992 -15.789 0.817 1 95.62 104 GLU B CA 1
ATOM 3224 C C . GLU B 1 104 ? -5.367 -16.641 1.918 1 95.62 104 GLU B C 1
ATOM 3226 O O . GLU B 1 104 ? -4.211 -16.438 2.289 1 95.62 104 GLU B O 1
ATOM 3231 N N . ILE B 1 105 ? -6.137 -17.516 2.436 1 94.31 105 ILE B N 1
ATOM 3232 C CA . ILE B 1 105 ? -5.676 -18.344 3.547 1 94.31 105 ILE B CA 1
ATOM 3233 C C . ILE B 1 105 ? -4.477 -19.172 3.104 1 94.31 105 ILE B C 1
ATOM 3235 O O . ILE B 1 105 ? -3.434 -19.172 3.762 1 94.31 105 ILE B O 1
ATOM 3239 N N . ALA B 1 106 ? -4.617 -19.875 2.016 1 94.56 106 ALA B N 1
ATOM 3240 C CA . ALA B 1 106 ? -3.518 -20.672 1.488 1 94.56 106 ALA B CA 1
ATOM 3241 C C . ALA B 1 106 ? -2.291 -19.812 1.211 1 94.56 106 ALA B C 1
ATOM 3243 O O . ALA B 1 106 ? -1.169 -20.188 1.569 1 94.56 106 ALA B O 1
ATOM 3244 N N . PHE B 1 107 ? -2.494 -18.672 0.583 1 96.44 107 PHE B N 1
ATOM 3245 C CA . PHE B 1 107 ? -1.399 -17.766 0.255 1 96.44 107 PHE B CA 1
ATOM 3246 C C . PHE B 1 107 ? -0.636 -17.359 1.511 1 96.44 107 PHE B C 1
ATOM 3248 O O . PHE B 1 107 ? 0.592 -17.453 1.555 1 96.44 107 PHE B O 1
ATOM 3255 N N . ALA B 1 108 ? -1.392 -16.953 2.494 1 95.69 108 ALA B N 1
ATOM 3256 C CA . ALA B 1 108 ? -0.806 -16.484 3.746 1 95.69 108 ALA B CA 1
ATOM 3257 C C . ALA B 1 108 ? -0.043 -17.609 4.453 1 95.69 108 ALA B C 1
ATOM 3259 O O . ALA B 1 108 ? 1.03 -17.375 5.016 1 95.69 108 ALA B O 1
ATOM 3260 N N . GLU B 1 109 ? -0.604 -18.75 4.41 1 95.12 109 GLU B N 1
ATOM 3261 C CA . GLU B 1 109 ? 0.029 -19.891 5.062 1 95.12 109 GLU B CA 1
ATOM 3262 C C . GLU B 1 109 ? 1.358 -20.25 4.398 1 95.12 109 GLU B C 1
ATOM 3264 O O . GLU B 1 109 ? 2.348 -20.516 5.082 1 95.12 109 GLU B O 1
ATOM 3269 N N . ILE B 1 110 ? 1.339 -20.266 3.109 1 94.44 110 ILE B N 1
ATOM 3270 C CA . ILE B 1 110 ? 2.555 -20.562 2.361 1 94.44 110 ILE B CA 1
ATOM 3271 C C . ILE B 1 110 ? 3.623 -19.516 2.676 1 94.44 110 ILE B C 1
ATOM 3273 O O . ILE B 1 110 ? 4.758 -19.859 3.012 1 94.44 110 ILE B O 1
ATOM 3277 N N . LEU B 1 111 ? 3.252 -18.266 2.602 1 95.94 111 LEU B N 1
ATOM 3278 C CA . LEU B 1 111 ? 4.18 -17.156 2.838 1 95.94 111 LEU B CA 1
ATOM 3279 C C . LEU B 1 111 ? 4.727 -17.203 4.262 1 95.94 111 LEU B C 1
ATOM 3281 O O . LEU B 1 111 ? 5.938 -17.109 4.469 1 95.94 111 LEU B O 1
ATOM 3285 N N . SER B 1 112 ? 3.859 -17.391 5.207 1 95.38 112 SER B N 1
ATOM 3286 C CA . SER B 1 112 ? 4.273 -17.484 6.605 1 95.38 112 SER B CA 1
ATOM 3287 C C . SER B 1 112 ? 5.207 -18.672 6.832 1 95.38 112 SER B C 1
ATOM 3289 O O . SER B 1 112 ? 6.203 -18.547 7.551 1 95.38 112 SER B O 1
ATOM 3291 N N . GLY B 1 113 ? 4.832 -19.781 6.266 1 94.38 113 GLY B N 1
ATOM 3292 C CA . GLY B 1 113 ? 5.672 -20.953 6.387 1 94.38 113 GLY B CA 1
ATOM 3293 C C . GLY B 1 113 ? 7.07 -20.75 5.832 1 94.38 113 GLY B C 1
ATOM 3294 O O . GLY B 1 113 ? 8.055 -21.141 6.457 1 94.38 113 GLY B O 1
ATOM 3295 N N . CYS B 1 114 ? 7.164 -20.078 4.684 1 95.06 114 CYS B N 1
ATOM 3296 C CA . CYS B 1 114 ? 8.461 -19.781 4.082 1 95.06 114 CYS B CA 1
ATOM 3297 C C . CYS B 1 114 ? 9.289 -18.875 4.98 1 95.06 114 CYS B C 1
ATOM 3299 O O . CYS B 1 114 ? 10.461 -19.141 5.223 1 95.06 114 CYS B O 1
ATOM 3301 N N . ILE B 1 115 ? 8.703 -17.875 5.496 1 95.94 115 ILE B N 1
ATOM 3302 C CA . ILE B 1 115 ? 9.406 -16.891 6.312 1 95.94 115 ILE B CA 1
ATOM 3303 C C . ILE B 1 115 ? 9.875 -17.531 7.617 1 95.94 115 ILE B C 1
ATOM 3305 O O . ILE B 1 115 ? 10.992 -17.281 8.078 1 95.94 115 ILE B O 1
ATOM 3309 N N . GLU B 1 116 ? 9.023 -18.344 8.203 1 94.81 116 GLU B N 1
ATOM 3310 C CA . GLU B 1 116 ? 9.375 -19.016 9.445 1 94.81 116 GLU B CA 1
ATOM 3311 C C . GLU B 1 116 ? 10.539 -19.969 9.242 1 94.81 116 GLU B C 1
ATOM 3313 O O . GLU B 1 116 ? 11.414 -20.094 10.109 1 94.81 116 GLU B O 1
ATOM 3318 N N . GLU B 1 117 ? 10.562 -20.594 8.141 1 92.81 117 GLU B N 1
ATOM 3319 C CA . GLU B 1 117 ? 11.547 -21.641 7.883 1 92.81 117 GLU B CA 1
ATOM 3320 C C . GLU B 1 117 ? 12.875 -21.047 7.422 1 92.81 117 GLU B C 1
ATOM 3322 O O . GLU B 1 117 ? 13.945 -21.5 7.852 1 92.81 117 GLU B O 1
ATOM 3327 N N . MET B 1 118 ? 12.859 -20.062 6.562 1 92.94 118 MET B N 1
ATOM 3328 C CA . MET B 1 118 ? 14.125 -19.672 5.949 1 92.94 118 MET B CA 1
ATOM 3329 C C . MET B 1 118 ? 14.406 -18.188 6.176 1 92.94 118 MET B C 1
ATOM 3331 O O . MET B 1 118 ? 15.461 -17.688 5.789 1 92.94 118 MET B O 1
ATOM 3335 N N . GLY B 1 119 ? 13.477 -17.484 6.797 1 94.69 119 GLY B N 1
ATOM 3336 C CA . GLY B 1 119 ? 13.625 -16.062 6.992 1 94.69 119 GLY B CA 1
ATOM 3337 C C . GLY B 1 119 ? 13.109 -15.242 5.824 1 94.69 119 GLY B C 1
ATOM 3338 O O . GLY B 1 119 ? 12.938 -15.766 4.719 1 94.69 119 GLY B O 1
ATOM 3339 N N . LEU B 1 120 ? 12.891 -13.961 6.051 1 96.38 120 LEU B N 1
ATOM 3340 C CA . LEU B 1 120 ? 12.266 -13.102 5.051 1 96.38 120 LEU B CA 1
ATOM 3341 C C . LEU B 1 120 ? 13.195 -12.891 3.859 1 96.38 120 LEU B C 1
ATOM 3343 O O . LEU B 1 120 ? 12.75 -12.906 2.709 1 96.38 120 LEU B O 1
ATOM 3347 N N . ILE B 1 121 ? 14.477 -12.68 4.078 1 95.44 121 ILE B N 1
ATOM 3348 C CA . ILE B 1 121 ? 15.43 -12.352 3.027 1 95.44 121 ILE B CA 1
ATOM 3349 C C . ILE B 1 121 ? 15.484 -13.492 2.008 1 95.44 121 ILE B C 1
ATOM 3351 O O . ILE B 1 121 ? 15.352 -13.258 0.804 1 95.44 121 ILE B O 1
ATOM 3355 N N . LYS B 1 122 ? 15.625 -14.688 2.422 1 94.75 122 LYS B N 1
ATOM 3356 C CA . LYS B 1 122 ? 15.656 -15.836 1.521 1 94.75 122 LYS B CA 1
ATOM 3357 C C . LYS B 1 122 ? 14.297 -16.062 0.861 1 94.75 122 LYS B C 1
ATOM 3359 O O . LYS B 1 122 ? 14.227 -16.438 -0.31 1 94.75 122 LYS B O 1
ATOM 3364 N N . THR B 1 123 ? 13.25 -15.859 1.638 1 96.38 123 THR B N 1
ATOM 3365 C CA . THR B 1 123 ? 11.906 -15.977 1.08 1 96.38 123 THR B CA 1
ATOM 3366 C C . THR B 1 123 ? 11.711 -15.008 -0.084 1 96.38 123 THR B C 1
ATOM 3368 O O . THR B 1 123 ? 11.156 -15.375 -1.118 1 96.38 123 THR B O 1
ATOM 3371 N N . MET B 1 124 ? 12.203 -13.766 0.126 1 95.31 124 MET B N 1
ATOM 3372 C CA . MET B 1 124 ? 12.102 -12.781 -0.944 1 95.31 124 MET B CA 1
ATOM 3373 C C . MET B 1 124 ? 12.859 -13.234 -2.182 1 95.31 124 MET B C 1
ATOM 3375 O O . MET B 1 124 ? 12.312 -13.258 -3.283 1 95.31 124 MET B O 1
ATOM 3379 N N . ASP B 1 125 ? 14.008 -13.664 -2.027 1 90.75 125 ASP B N 1
ATOM 3380 C CA . ASP B 1 125 ? 14.922 -13.984 -3.119 1 90.75 125 ASP B CA 1
ATOM 3381 C C . ASP B 1 125 ? 14.492 -15.258 -3.844 1 90.75 125 ASP B C 1
ATOM 3383 O O . ASP B 1 125 ? 14.461 -15.305 -5.074 1 90.75 125 ASP B O 1
ATOM 3387 N N . LEU B 1 126 ? 14.047 -16.266 -3.082 1 89.88 126 LEU B N 1
ATOM 3388 C CA . LEU B 1 126 ? 13.867 -17.594 -3.646 1 89.88 126 LEU B CA 1
ATOM 3389 C C . LEU B 1 126 ? 12.406 -17.844 -4.004 1 89.88 126 LEU B C 1
ATOM 3391 O O . LEU B 1 126 ? 12.102 -18.703 -4.832 1 89.88 126 LEU B O 1
ATOM 3395 N N . VAL B 1 127 ? 11.547 -17.078 -3.398 1 93.69 127 VAL B N 1
ATOM 3396 C CA . VAL B 1 127 ? 10.141 -17.422 -3.57 1 93.69 127 VAL B CA 1
ATOM 3397 C C . VAL B 1 127 ? 9.375 -16.219 -4.121 1 93.69 127 VAL B C 1
ATOM 3399 O O . VAL B 1 127 ? 8.836 -16.281 -5.23 1 93.69 127 VAL B O 1
ATOM 3402 N N . LEU B 1 128 ? 9.461 -15.102 -3.475 1 94.75 128 LEU B N 1
ATOM 3403 C CA . LEU B 1 128 ? 8.547 -14.008 -3.781 1 94.75 128 LEU B CA 1
ATOM 3404 C C . LEU B 1 128 ? 8.953 -13.305 -5.074 1 94.75 128 LEU B C 1
ATOM 3406 O O . LEU B 1 128 ? 8.102 -13 -5.914 1 94.75 128 LEU B O 1
ATOM 3410 N N . PHE B 1 129 ? 10.234 -13.039 -5.234 1 89.56 129 PHE B N 1
ATOM 3411 C CA . PHE B 1 129 ? 10.641 -12.359 -6.465 1 89.56 129 PHE B CA 1
ATOM 3412 C C . PHE B 1 129 ? 10.398 -13.25 -7.676 1 89.56 129 PHE B C 1
ATOM 3414 O O . PHE B 1 129 ? 9.805 -12.812 -8.664 1 89.56 129 PHE B O 1
ATOM 3421 N N . PRO B 1 130 ? 10.781 -14.508 -7.637 1 86.12 130 PRO B N 1
ATOM 3422 C CA . PRO B 1 130 ? 10.43 -15.398 -8.75 1 86.12 130 PRO B CA 1
ATOM 3423 C C . PRO B 1 130 ? 8.93 -15.5 -8.977 1 86.12 130 PRO B C 1
ATOM 3425 O O . PRO B 1 130 ? 8.469 -15.516 -10.117 1 86.12 130 PRO B O 1
ATOM 3428 N N . PHE B 1 131 ? 8.156 -15.562 -7.938 1 91.19 131 PHE B N 1
ATOM 3429 C CA . PHE B 1 131 ? 6.707 -15.617 -8.023 1 91.19 131 PHE B CA 1
ATOM 3430 C C . PHE B 1 131 ? 6.148 -14.375 -8.703 1 91.19 131 PHE B C 1
ATOM 3432 O O . PHE B 1 131 ? 5.316 -14.469 -9.602 1 91.19 131 PHE B O 1
ATOM 3439 N N . MET B 1 132 ? 6.633 -13.227 -8.273 1 87.88 132 MET B N 1
ATOM 3440 C CA . MET B 1 132 ? 6.145 -11.961 -8.82 1 87.88 132 MET B CA 1
ATOM 3441 C C . MET B 1 132 ? 6.508 -11.836 -10.297 1 87.88 132 MET B C 1
ATOM 3443 O O . MET B 1 132 ? 5.73 -11.305 -11.094 1 87.88 132 MET B O 1
ATOM 3447 N N . LYS B 1 133 ? 7.676 -12.234 -10.633 1 79.75 133 LYS B N 1
ATOM 3448 C CA . LYS B 1 133 ? 8.062 -12.273 -12.047 1 79.75 133 LYS B CA 1
ATOM 3449 C C . LYS B 1 133 ? 7.117 -13.164 -12.852 1 79.75 133 LYS B C 1
ATOM 3451 O O . LYS B 1 133 ? 6.68 -12.781 -13.938 1 79.75 133 LYS B O 1
ATOM 3456 N N . LYS B 1 134 ? 6.805 -14.211 -12.312 1 78.25 134 LYS B N 1
ATOM 3457 C CA . LYS B 1 134 ? 5.883 -15.141 -12.953 1 78.25 134 LYS B CA 1
ATOM 3458 C C . LYS B 1 134 ? 4.496 -14.531 -13.109 1 78.25 134 LYS B C 1
ATOM 3460 O O . LYS B 1 134 ? 3.887 -14.617 -14.18 1 78.25 134 LYS B O 1
ATOM 3465 N N . VAL B 1 135 ? 3.984 -13.945 -12.039 1 81.5 135 VAL B N 1
ATOM 3466 C CA . VAL B 1 135 ? 2.682 -13.289 -12.062 1 81.5 135 VAL B CA 1
ATOM 3467 C C . VAL B 1 135 ? 2.666 -12.203 -13.125 1 81.5 135 VAL B C 1
ATOM 3469 O O . VAL B 1 135 ? 1.684 -12.055 -13.859 1 81.5 135 VAL B O 1
ATOM 3472 N N . GLY B 1 136 ? 3.754 -11.445 -13.18 1 73.75 136 GLY B N 1
ATOM 3473 C CA . GLY B 1 136 ? 3.865 -10.422 -14.203 1 73.75 136 GLY B CA 1
ATOM 3474 C C . GLY B 1 136 ? 3.789 -10.977 -15.617 1 73.75 136 GLY B C 1
ATOM 3475 O O . GLY B 1 136 ? 3.104 -10.414 -16.469 1 73.75 136 GLY B O 1
ATOM 3476 N N . MET B 1 137 ? 4.445 -12.047 -15.852 1 68 137 MET B N 1
ATOM 3477 C CA . MET B 1 137 ? 4.434 -12.703 -17.156 1 68 137 MET B CA 1
ATOM 3478 C C . MET B 1 137 ? 3.039 -13.227 -17.5 1 68 137 MET B C 1
ATOM 3480 O O . MET B 1 137 ? 2.553 -13.047 -18.609 1 68 137 MET B O 1
ATOM 3484 N N . LEU B 1 138 ? 2.373 -13.781 -16.531 1 69.38 138 LEU B N 1
ATOM 3485 C CA . LEU B 1 138 ? 1.035 -14.336 -16.703 1 69.38 138 LEU B CA 1
ATOM 3486 C C . LEU B 1 138 ? 0.017 -13.234 -16.969 1 69.38 138 LEU B C 1
ATOM 3488 O O . LEU B 1 138 ? -0.913 -13.414 -17.766 1 69.38 138 LEU B O 1
ATOM 3492 N N . TRP B 1 139 ? 0.212 -12.164 -16.281 1 69.94 139 TRP B N 1
ATOM 3493 C CA . TRP B 1 139 ? -0.648 -11 -16.5 1 69.94 139 TRP B CA 1
ATOM 3494 C C . TRP B 1 139 ? -0.51 -10.484 -17.922 1 69.94 139 TRP B C 1
ATOM 3496 O O . TRP B 1 139 ? -1.509 -10.172 -18.578 1 69.94 139 TRP B O 1
ATOM 3506 N N . GLN B 1 140 ? 0.751 -10.453 -18.516 1 60.81 140 GLN B N 1
ATOM 3507 C CA . GLN B 1 140 ? 1.024 -9.961 -19.859 1 60.81 140 GLN B CA 1
ATOM 3508 C C . GLN B 1 140 ? 0.418 -10.883 -20.922 1 60.81 140 GLN B C 1
ATOM 3510 O O . GLN B 1 140 ? -0.037 -10.422 -21.969 1 60.81 140 GLN B O 1
ATOM 3515 N N . THR B 1 141 ? 0.348 -12.211 -20.578 1 59.59 141 THR B N 1
ATOM 3516 C CA . THR B 1 141 ? -0.179 -13.188 -21.531 1 59.59 141 THR B CA 1
ATOM 3517 C C . THR B 1 141 ? -1.693 -13.312 -21.391 1 59.59 141 THR B C 1
ATOM 3519 O O . THR B 1 141 ? -2.344 -13.969 -22.203 1 59.59 141 THR B O 1
ATOM 3522 N N . GLY B 1 142 ? -2.193 -12.664 -20.328 1 66.75 142 GLY B N 1
ATOM 3523 C CA . GLY B 1 142 ? -3.629 -12.719 -20.109 1 66.75 142 GLY B CA 1
ATOM 3524 C C . GLY B 1 142 ? -4.066 -13.945 -19.328 1 66.75 142 GLY B C 1
ATOM 3525 O O . GLY B 1 142 ? -5.262 -14.172 -19.141 1 66.75 142 GLY B O 1
ATOM 3526 N N . ALA B 1 143 ? -3.148 -14.75 -18.891 1 66.81 143 ALA B N 1
ATOM 3527 C CA . ALA B 1 143 ? -3.453 -15.945 -18.125 1 66.81 143 ALA B CA 1
ATOM 3528 C C . ALA B 1 143 ? -3.945 -15.586 -16.719 1 66.81 143 ALA B C 1
ATOM 3530 O O . ALA B 1 143 ? -4.676 -16.359 -16.094 1 66.81 143 ALA B O 1
ATOM 3531 N N . ILE B 1 144 ? -3.555 -14.492 -16.203 1 78.75 144 ILE B N 1
ATOM 3532 C CA . ILE B 1 144 ? -4.059 -13.961 -14.945 1 78.75 144 ILE B CA 1
ATOM 3533 C C . ILE B 1 144 ? -4.68 -12.586 -15.172 1 78.75 144 ILE B C 1
ATOM 3535 O O . ILE B 1 144 ? -4.176 -11.797 -15.977 1 78.75 144 ILE B O 1
ATOM 3539 N N . ASP B 1 145 ? -5.734 -12.375 -14.508 1 86.06 145 ASP B N 1
ATOM 3540 C CA . ASP B 1 145 ? -6.414 -11.086 -14.586 1 86.06 145 ASP B CA 1
ATOM 3541 C C . ASP B 1 145 ? -5.766 -10.062 -13.656 1 86.06 145 ASP B C 1
ATOM 3543 O O . ASP B 1 145 ? -5.094 -10.438 -12.688 1 86.06 145 ASP B O 1
ATOM 3547 N N . PRO B 1 146 ? -5.977 -8.789 -13.953 1 89.38 146 PRO B N 1
ATOM 3548 C CA . PRO B 1 146 ? -5.469 -7.738 -13.07 1 89.38 146 PRO B CA 1
ATOM 3549 C C . PRO B 1 146 ? -5.914 -7.922 -11.625 1 89.38 146 PRO B C 1
ATOM 3551 O O . PRO B 1 146 ? -5.133 -7.676 -10.695 1 89.38 146 PRO B O 1
ATOM 3554 N N . SER B 1 147 ? -7.102 -8.414 -11.406 1 94.5 147 SER B N 1
ATOM 3555 C CA . SER B 1 147 ? -7.602 -8.609 -10.047 1 94.5 147 SER B CA 1
ATOM 3556 C C . SER B 1 147 ? -6.789 -9.664 -9.305 1 94.5 147 SER B C 1
ATOM 3558 O O . SER B 1 147 ? -6.559 -9.547 -8.102 1 94.5 147 SER B O 1
ATOM 3560 N N . GLN B 1 148 ? -6.34 -10.656 -10 1 93 148 GLN B N 1
ATOM 3561 C CA . GLN B 1 148 ? -5.5 -11.688 -9.391 1 93 148 GLN B CA 1
ATOM 3562 C C . GLN B 1 148 ? -4.113 -11.148 -9.062 1 93 148 GLN B C 1
ATOM 3564 O O . GLN B 1 148 ? -3.551 -11.469 -8.016 1 93 148 GLN B O 1
ATOM 3569 N N . GLU B 1 149 ? -3.615 -10.375 -9.984 1 90.25 149 GLU B N 1
ATOM 3570 C CA . GLU B 1 149 ? -2.346 -9.703 -9.711 1 90.25 149 GLU B CA 1
ATOM 3571 C C . GLU B 1 149 ? -2.447 -8.812 -8.484 1 90.25 149 GLU B C 1
ATOM 3573 O O . GLU B 1 149 ? -1.562 -8.82 -7.625 1 90.25 149 GLU B O 1
ATOM 3578 N N . HIS B 1 150 ? -3.512 -8.062 -8.422 1 94 150 HIS B N 1
ATOM 3579 C CA . HIS B 1 150 ? -3.756 -7.199 -7.273 1 94 150 HIS B CA 1
ATOM 3580 C C . HIS B 1 150 ? -3.869 -8.016 -5.988 1 94 150 HIS B C 1
ATOM 3582 O O . HIS B 1 150 ? -3.305 -7.641 -4.957 1 94 150 HIS B O 1
ATOM 3588 N N . PHE B 1 151 ? -4.57 -9.109 -6.117 1 96.5 151 PHE B N 1
ATOM 3589 C CA . PHE B 1 151 ? -4.734 -10 -4.98 1 96.5 151 PHE B CA 1
ATOM 3590 C C . PHE B 1 151 ? -3.379 -10.391 -4.398 1 96.5 151 PHE B C 1
ATOM 3592 O O . PHE B 1 151 ? -3.125 -10.18 -3.209 1 96.5 151 PHE B O 1
ATOM 3599 N N . ALA B 1 152 ? -2.537 -10.883 -5.191 1 95.19 152 ALA B N 1
ATOM 3600 C CA . ALA B 1 152 ? -1.223 -11.352 -4.766 1 95.19 152 ALA B CA 1
ATOM 3601 C C . ALA B 1 152 ? -0.356 -10.195 -4.285 1 95.19 152 ALA B C 1
ATOM 3603 O O . ALA B 1 152 ? 0.272 -10.281 -3.227 1 95.19 152 ALA B O 1
ATOM 3604 N N . SER B 1 153 ? -0.329 -9.078 -5.004 1 94.19 153 SER B N 1
ATOM 3605 C CA . SER B 1 153 ? 0.511 -7.926 -4.699 1 94.19 153 SER B CA 1
ATOM 3606 C C . SER B 1 153 ? 0.129 -7.305 -3.361 1 94.19 153 SER B C 1
ATOM 3608 O O . SER B 1 153 ? 1 -6.926 -2.574 1 94.19 153 SER B O 1
ATOM 3610 N N . ASN B 1 154 ? -1.151 -7.246 -3.121 1 96.56 154 ASN B N 1
ATOM 3611 C CA . ASN B 1 154 ? -1.617 -6.676 -1.861 1 96.56 154 ASN B CA 1
ATOM 3612 C C . ASN B 1 154 ? -1.21 -7.539 -0.671 1 96.56 154 ASN B C 1
ATOM 3614 O O . ASN B 1 154 ? -0.815 -7.02 0.374 1 96.56 154 ASN B O 1
ATOM 3618 N N . LEU B 1 155 ? -1.314 -8.836 -0.82 1 97.56 155 LEU B N 1
ATOM 3619 C CA . LEU B 1 155 ? -0.966 -9.742 0.273 1 97.56 155 LEU B CA 1
ATOM 3620 C C . LEU B 1 155 ? 0.528 -9.68 0.571 1 97.56 155 LEU B C 1
ATOM 3622 O O . LEU B 1 155 ? 0.935 -9.688 1.735 1 97.56 155 LEU B O 1
ATOM 3626 N N . ILE B 1 156 ? 1.29 -9.625 -0.468 1 97.69 156 ILE B N 1
ATOM 3627 C CA . ILE B 1 156 ? 2.736 -9.523 -0.298 1 97.69 156 ILE B CA 1
ATOM 3628 C C . ILE B 1 156 ? 3.084 -8.195 0.374 1 97.69 156 ILE B C 1
ATOM 3630 O O . ILE B 1 156 ? 3.861 -8.164 1.332 1 97.69 156 ILE B O 1
ATOM 3634 N N . ARG B 1 157 ? 2.518 -7.137 -0.146 1 97.38 157 ARG B N 1
ATOM 3635 C CA . ARG B 1 157 ? 2.729 -5.812 0.435 1 97.38 157 ARG B CA 1
ATOM 3636 C C . ARG B 1 157 ? 2.365 -5.801 1.915 1 97.38 157 ARG B C 1
ATOM 3638 O O . ARG B 1 157 ? 3.135 -5.312 2.746 1 97.38 157 ARG B O 1
ATOM 3645 N N . ASP B 1 158 ? 1.189 -6.34 2.221 1 98.06 158 ASP B N 1
ATOM 3646 C CA .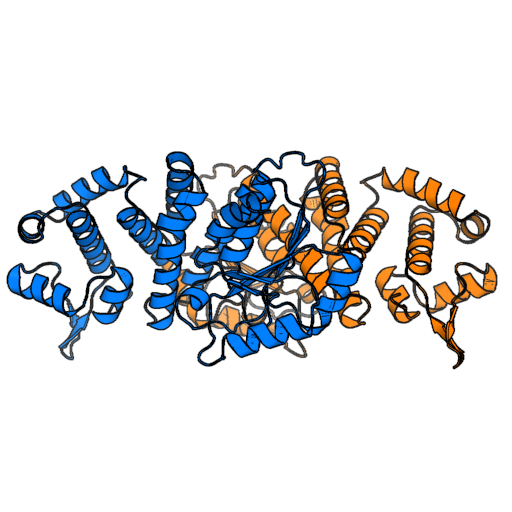 ASP B 1 158 ? 0.729 -6.363 3.605 1 98.06 158 ASP B CA 1
ATOM 3647 C C . ASP B 1 158 ? 1.712 -7.117 4.5 1 98.06 158 ASP B C 1
ATOM 3649 O O . ASP B 1 158 ? 2.047 -6.652 5.59 1 98.06 158 ASP B O 1
ATOM 3653 N N . ARG B 1 159 ? 2.172 -8.227 4.031 1 97.75 159 ARG B N 1
ATOM 3654 C CA . ARG B 1 159 ? 3.105 -9.023 4.816 1 97.75 159 ARG B CA 1
ATOM 3655 C C . ARG B 1 159 ? 4.422 -8.289 5.02 1 97.75 159 ARG B C 1
ATOM 3657 O O . ARG B 1 159 ? 4.988 -8.305 6.117 1 97.75 159 ARG B O 1
ATOM 3664 N N . MET B 1 160 ? 4.922 -7.625 3.992 1 97.81 160 MET B N 1
ATOM 3665 C CA . MET B 1 160 ? 6.152 -6.848 4.094 1 97.81 160 MET B CA 1
ATOM 3666 C C . MET B 1 160 ? 6.02 -5.754 5.148 1 97.81 160 MET B C 1
ATOM 3668 O O . MET B 1 160 ? 6.926 -5.551 5.957 1 97.81 160 MET B O 1
ATOM 3672 N N . ILE B 1 161 ? 4.938 -5.102 5.094 1 98.25 161 ILE B N 1
ATOM 3673 C CA . ILE B 1 161 ? 4.699 -3.996 6.016 1 98.25 161 ILE B CA 1
ATOM 3674 C C . ILE B 1 161 ? 4.676 -4.516 7.449 1 98.25 161 ILE B C 1
ATOM 3676 O O . ILE B 1 161 ? 5.254 -3.898 8.352 1 98.25 161 ILE B O 1
ATOM 3680 N N . VAL B 1 162 ? 4.062 -5.648 7.68 1 98.12 162 VAL B N 1
ATOM 3681 C CA . VAL B 1 162 ? 4.016 -6.27 9 1 98.12 162 VAL B CA 1
ATOM 3682 C C . VAL B 1 162 ? 5.43 -6.645 9.445 1 98.12 162 VAL B C 1
ATOM 3684 O O . VAL B 1 162 ? 5.809 -6.41 10.594 1 98.12 162 VAL B O 1
ATOM 3687 N N . GLU B 1 163 ? 6.227 -7.211 8.531 1 97.81 163 GLU B N 1
ATOM 3688 C CA . GLU B 1 163 ? 7.594 -7.602 8.859 1 97.81 163 GLU B CA 1
ATOM 3689 C C . GLU B 1 163 ? 8.461 -6.383 9.148 1 97.81 163 GLU B C 1
ATOM 3691 O O . GLU B 1 163 ? 9.344 -6.434 10.008 1 97.81 163 GLU B O 1
ATOM 3696 N N . ILE B 1 164 ? 8.25 -5.297 8.438 1 97.81 164 ILE B N 1
ATOM 3697 C CA . ILE B 1 164 ? 8.984 -4.059 8.664 1 97.81 164 ILE B CA 1
ATOM 3698 C C . ILE B 1 164 ? 8.664 -3.518 10.055 1 97.81 164 ILE B C 1
ATOM 3700 O O . ILE B 1 164 ? 9.555 -3.041 10.766 1 97.81 164 ILE B O 1
ATOM 3704 N N . ASP B 1 165 ? 7.406 -3.609 10.406 1 96.69 165 ASP B N 1
ATOM 3705 C CA . ASP B 1 165 ? 6.977 -3.125 11.711 1 96.69 165 ASP B CA 1
ATOM 3706 C C . ASP B 1 165 ? 7.617 -3.938 12.836 1 96.69 165 ASP B C 1
ATOM 3708 O O . ASP B 1 165 ? 7.926 -3.398 13.898 1 96.69 165 ASP B O 1
ATOM 3712 N N . ARG B 1 166 ? 7.871 -5.188 12.602 1 95.69 166 ARG B N 1
ATOM 3713 C CA . ARG B 1 166 ? 8.305 -6.113 13.641 1 95.69 166 ARG B CA 1
ATOM 3714 C C . ARG B 1 166 ? 9.828 -6.121 13.758 1 95.69 166 ARG B C 1
ATOM 3716 O O . ARG B 1 166 ? 10.367 -6.43 14.828 1 95.69 166 ARG B O 1
ATOM 3723 N N . VAL B 1 167 ? 10.492 -5.801 12.695 1 95.25 167 VAL B N 1
ATOM 3724 C CA . VAL B 1 167 ? 11.945 -5.961 12.68 1 95.25 167 VAL B CA 1
ATOM 3725 C C . VAL B 1 167 ? 12.586 -4.961 13.641 1 95.25 167 VAL B C 1
ATOM 3727 O O . VAL B 1 167 ? 12.258 -3.771 13.617 1 95.25 167 VAL B O 1
ATOM 3730 N N . PRO B 1 168 ? 13.422 -5.438 14.508 1 94.12 168 PRO B N 1
ATOM 3731 C CA . PRO B 1 168 ? 14.117 -4.512 15.406 1 94.12 168 PRO B CA 1
ATOM 3732 C C . PRO B 1 168 ? 15.078 -3.582 14.672 1 94.12 168 PRO B C 1
ATOM 3734 O O . PRO B 1 168 ? 15.727 -3.996 13.703 1 94.12 168 PRO B O 1
ATOM 3737 N N . LYS B 1 169 ? 15.109 -2.439 15.016 1 94.56 169 LYS B N 1
ATOM 3738 C CA . LYS B 1 169 ? 16.094 -1.479 14.523 1 94.56 169 LYS B CA 1
ATOM 3739 C C . LYS B 1 169 ? 17.203 -1.249 15.547 1 94.56 169 LYS B C 1
ATOM 3741 O O . LYS B 1 169 ? 16.984 -0.594 16.578 1 94.56 169 LYS B O 1
ATOM 3746 N N . PRO B 1 170 ? 18.344 -1.763 15.297 1 94.81 170 PRO B N 1
ATOM 3747 C CA . PRO B 1 170 ? 19.453 -1.534 16.234 1 94.81 170 PRO B CA 1
ATOM 3748 C C . PRO B 1 170 ? 19.828 -0.061 16.344 1 94.81 170 PRO B C 1
ATOM 3750 O O . PRO B 1 170 ? 19.719 0.684 15.359 1 94.81 170 PRO B O 1
ATOM 3753 N N . ASP B 1 171 ? 20.25 0.237 17.531 1 93.31 171 ASP B N 1
ATOM 3754 C CA . ASP B 1 171 ? 20.766 1.592 17.734 1 93.31 171 ASP B CA 1
ATOM 3755 C C . ASP B 1 171 ? 22.141 1.77 17.094 1 93.31 171 ASP B C 1
ATOM 3757 O O . ASP B 1 171 ? 23.031 0.948 17.297 1 93.31 171 ASP B O 1
ATOM 3761 N N . ARG B 1 172 ? 22.141 2.738 16.266 1 92.38 172 ARG B N 1
ATOM 3762 C CA . ARG B 1 172 ? 23.422 3.115 15.656 1 92.38 172 ARG B CA 1
ATOM 3763 C C . ARG B 1 172 ? 23.797 4.547 16.016 1 92.38 172 ARG B C 1
ATOM 3765 O O . ARG B 1 172 ? 22.938 5.426 16.078 1 92.38 172 ARG B O 1
ATOM 3772 N N . LYS B 1 173 ? 25.031 4.773 16.281 1 90.44 173 LYS B N 1
ATOM 3773 C CA . LYS B 1 173 ? 25.516 6.094 16.688 1 90.44 173 LYS B CA 1
ATOM 3774 C C . LYS B 1 173 ? 25.297 7.113 15.562 1 90.44 173 LYS B C 1
ATOM 3776 O O . LYS B 1 173 ? 24.875 8.242 15.82 1 90.44 173 LYS B O 1
ATOM 3781 N N . ASP B 1 174 ? 25.672 6.711 14.32 1 92.5 174 ASP B N 1
ATOM 3782 C CA . ASP B 1 174 ? 25.547 7.602 13.164 1 92.5 174 ASP B CA 1
ATOM 3783 C C . ASP B 1 174 ? 24.906 6.883 11.984 1 92.5 174 ASP B C 1
ATOM 3785 O O . ASP B 1 174 ? 25.547 6.66 10.961 1 92.5 174 ASP B O 1
ATOM 3789 N N . PRO B 1 175 ? 23.594 6.652 12.188 1 95.81 175 PRO B N 1
ATOM 3790 C CA . PRO B 1 175 ? 22.953 5.957 11.07 1 95.81 175 PRO B CA 1
ATOM 3791 C C . PRO B 1 175 ? 22.875 6.812 9.812 1 95.81 175 PRO B C 1
ATOM 3793 O O . PRO B 1 175 ? 22.625 8.016 9.891 1 95.81 175 PRO B O 1
ATOM 3796 N N . LYS B 1 176 ? 23.109 6.195 8.688 1 97.44 176 LYS B N 1
ATOM 3797 C CA . LYS B 1 176 ? 22.922 6.887 7.418 1 97.44 176 LYS B CA 1
ATOM 3798 C C . LYS B 1 176 ? 21.422 7.039 7.105 1 97.44 176 LYS B C 1
ATOM 3800 O O . LYS B 1 176 ? 20.609 6.242 7.562 1 97.44 176 LYS B O 1
ATOM 3805 N N . ARG B 1 177 ? 21.156 8.094 6.422 1 97.81 177 ARG B N 1
ATOM 3806 C CA . ARG B 1 177 ? 19.766 8.406 6.055 1 97.81 177 ARG B CA 1
ATOM 3807 C C . ARG B 1 177 ? 19.5 8.07 4.59 1 97.81 177 ARG B C 1
ATOM 3809 O O . ARG B 1 177 ? 20.234 8.516 3.701 1 97.81 177 ARG B O 1
ATOM 3816 N N . PHE B 1 178 ? 18.5 7.289 4.355 1 98.5 178 PHE B N 1
ATOM 3817 C CA . PHE B 1 178 ? 18.156 6.848 3.01 1 98.5 178 PHE B CA 1
ATOM 3818 C C . PHE B 1 178 ? 16.781 7.367 2.602 1 98.5 178 PHE B C 1
ATOM 3820 O O . PHE B 1 178 ? 15.797 7.156 3.316 1 98.5 178 PHE B O 1
ATOM 3827 N N . LEU B 1 179 ? 16.719 8.055 1.488 1 98.56 179 LEU B N 1
ATOM 3828 C CA . LEU B 1 179 ? 15.445 8.414 0.867 1 98.56 179 LEU B CA 1
ATOM 3829 C C . LEU B 1 179 ? 14.969 7.309 -0.069 1 98.56 179 LEU B C 1
ATOM 3831 O O . LEU B 1 179 ? 15.656 6.961 -1.029 1 98.56 179 LEU B O 1
ATOM 3835 N N . LEU B 1 180 ? 13.812 6.73 0.211 1 98.62 180 LEU B N 1
ATOM 3836 C CA . LEU B 1 180 ? 13.258 5.629 -0.572 1 98.62 180 LEU B CA 1
ATOM 3837 C C . LEU B 1 180 ? 12.055 6.094 -1.381 1 98.62 180 LEU B C 1
ATOM 3839 O O . LEU B 1 180 ? 11.047 6.52 -0.812 1 98.62 180 LEU B O 1
ATOM 3843 N N . PHE B 1 181 ? 12.148 6.02 -2.725 1 97.81 181 PHE B N 1
ATOM 3844 C CA . PHE B 1 181 ? 11.023 6.418 -3.564 1 97.81 181 PHE B CA 1
ATOM 3845 C C . PHE B 1 181 ? 11.094 5.734 -4.926 1 97.81 181 PHE B C 1
ATOM 3847 O O . PHE B 1 181 ? 12.141 5.199 -5.301 1 97.81 181 PHE B O 1
ATOM 3854 N N . LEU B 1 182 ? 9.969 5.672 -5.594 1 95.94 182 LEU B N 1
ATOM 3855 C CA . LEU B 1 182 ? 9.914 5.262 -6.992 1 95.94 182 LEU B CA 1
ATOM 3856 C C . LEU B 1 182 ? 9.609 6.453 -7.898 1 95.94 182 LEU B C 1
ATOM 3858 O O . LEU B 1 182 ? 8.766 7.289 -7.566 1 95.94 182 LEU B O 1
ATOM 3862 N N . PRO B 1 183 ? 10.391 6.535 -8.969 1 92.81 183 PRO B N 1
ATOM 3863 C CA . PRO B 1 183 ? 10.148 7.656 -9.883 1 92.81 183 PRO B CA 1
ATOM 3864 C C . PRO B 1 183 ? 8.781 7.578 -10.562 1 92.81 183 PRO B C 1
ATOM 3866 O O . PRO B 1 183 ? 8.047 6.602 -10.375 1 92.81 183 PRO B O 1
ATOM 3869 N N . GLU B 1 184 ? 8.477 8.602 -11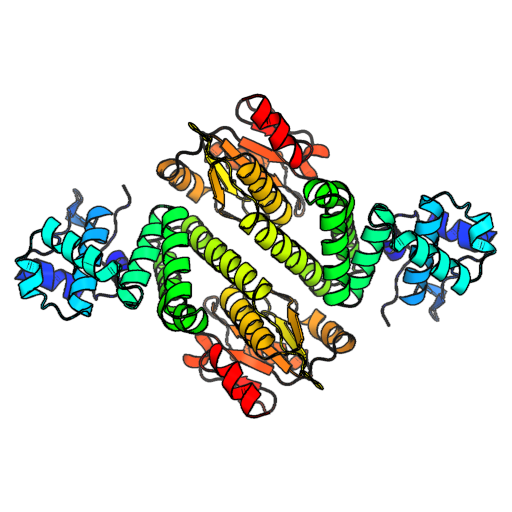.305 1 89.75 184 GLU B N 1
ATOM 3870 C CA . GLU B 1 184 ? 7.199 8.703 -12.008 1 89.75 184 GLU B CA 1
ATOM 3871 C C . GLU B 1 184 ? 6.949 7.477 -12.883 1 89.75 184 GLU B C 1
ATOM 3873 O O . GLU B 1 184 ? 7.867 6.973 -13.531 1 89.75 184 GLU B O 1
ATOM 3878 N N . ALA B 1 185 ? 5.738 6.879 -12.812 1 82.88 185 ALA B N 1
ATOM 3879 C CA . ALA B 1 185 ? 5.238 5.781 -13.633 1 82.88 185 ALA B CA 1
ATOM 3880 C C . ALA B 1 185 ? 5.746 4.438 -13.117 1 82.88 185 ALA B C 1
ATOM 3882 O O . ALA B 1 185 ? 5.566 3.408 -13.773 1 82.88 185 ALA B O 1
ATOM 3883 N N . GLU B 1 186 ? 6.504 4.395 -12.07 1 87.75 186 GLU B N 1
ATOM 3884 C CA . GLU B 1 186 ? 6.875 3.139 -11.422 1 87.75 186 GLU B CA 1
ATOM 3885 C C . GLU B 1 186 ? 5.988 2.859 -10.211 1 87.75 186 GLU B C 1
ATOM 3887 O O . GLU B 1 186 ? 6.012 3.609 -9.234 1 87.75 186 GLU B O 1
ATOM 3892 N N . MET B 1 187 ? 5.289 1.728 -10.281 1 87.12 187 MET B N 1
ATOM 3893 C CA . MET B 1 187 ? 4.27 1.483 -9.266 1 87.12 187 MET B CA 1
ATOM 3894 C C . MET B 1 187 ? 4.594 0.231 -8.453 1 87.12 187 MET B C 1
ATOM 3896 O O . MET B 1 187 ? 3.955 -0.041 -7.441 1 87.12 187 MET B O 1
ATOM 3900 N N . HIS B 1 188 ? 5.539 -0.487 -8.867 1 88.75 188 HIS B N 1
ATOM 3901 C CA . HIS B 1 188 ? 5.871 -1.733 -8.188 1 88.75 188 HIS B CA 1
ATOM 3902 C C . HIS B 1 188 ? 6.648 -1.469 -6.906 1 88.75 188 HIS B C 1
ATOM 3904 O O . HIS B 1 188 ? 7.871 -1.309 -6.938 1 88.75 188 HIS B O 1
ATOM 3910 N N . GLU B 1 189 ? 6.043 -1.596 -5.828 1 94.19 189 GLU B N 1
ATOM 3911 C CA . GLU B 1 189 ? 6.59 -1.071 -4.582 1 94.19 189 GLU B CA 1
ATOM 3912 C C . GLU B 1 189 ? 7.242 -2.176 -3.756 1 94.19 189 GLU B C 1
ATOM 3914 O O . GLU B 1 189 ? 7.922 -1.9 -2.768 1 94.19 189 GLU B O 1
ATOM 3919 N N . THR B 1 190 ? 7.09 -3.438 -4.098 1 94.5 190 THR B N 1
ATOM 3920 C CA . THR B 1 190 ? 7.547 -4.551 -3.273 1 94.5 190 THR B CA 1
ATOM 3921 C C . THR B 1 190 ? 9.047 -4.465 -3.029 1 94.5 190 THR B C 1
ATOM 3923 O O . THR B 1 190 ? 9.508 -4.609 -1.895 1 94.5 190 THR B O 1
ATOM 3926 N N . GLY B 1 191 ? 9.797 -4.227 -4.098 1 95.12 191 GLY B N 1
ATOM 3927 C CA . GLY B 1 191 ? 11.234 -4.09 -3.945 1 95.12 191 GLY B CA 1
ATOM 3928 C C . GLY B 1 191 ? 11.633 -2.953 -3.025 1 95.12 191 GLY B C 1
ATOM 3929 O O . GLY B 1 191 ? 12.594 -3.076 -2.256 1 95.12 191 GLY B O 1
ATOM 3930 N N . LEU B 1 192 ? 10.945 -1.903 -3.119 1 97.19 192 LEU B N 1
ATOM 3931 C CA . LEU B 1 192 ? 11.234 -0.735 -2.291 1 97.19 192 LEU B CA 1
ATOM 3932 C C . LEU B 1 192 ? 10.945 -1.025 -0.823 1 97.19 192 LEU B C 1
ATOM 3934 O O . LEU B 1 192 ? 11.719 -0.642 0.055 1 97.19 192 LEU B O 1
ATOM 3938 N N . LEU B 1 193 ? 9.836 -1.714 -0.562 1 98.19 193 LEU B N 1
ATOM 3939 C CA . LEU B 1 193 ? 9.508 -2.119 0.8 1 98.19 193 LEU B CA 1
ATOM 3940 C C . LEU B 1 193 ? 10.562 -3.068 1.357 1 98.19 193 LEU B C 1
ATOM 3942 O O . LEU B 1 193 ? 10.93 -2.977 2.531 1 98.19 193 LEU B O 1
ATOM 3946 N N . PHE B 1 194 ? 11.016 -3.965 0.53 1 98 194 PHE B N 1
ATOM 3947 C CA . PHE B 1 194 ? 12.07 -4.891 0.936 1 98 194 PHE B CA 1
ATOM 3948 C C . PHE B 1 194 ? 13.336 -4.141 1.314 1 98 194 PHE B C 1
ATOM 3950 O O . PHE B 1 194 ? 13.977 -4.453 2.324 1 98 194 PHE B O 1
ATOM 3957 N N . ALA B 1 195 ? 13.688 -3.113 0.552 1 98 195 ALA B N 1
ATOM 3958 C CA . ALA B 1 195 ? 14.828 -2.266 0.879 1 98 195 ALA B CA 1
ATOM 3959 C C . ALA B 1 195 ? 14.641 -1.59 2.234 1 98 195 ALA B C 1
ATOM 3961 O O . ALA B 1 195 ? 15.578 -1.51 3.031 1 98 195 ALA B O 1
ATOM 3962 N N . ARG B 1 196 ? 13.461 -1.092 2.453 1 98.31 196 ARG B N 1
ATOM 3963 C CA . ARG B 1 196 ? 13.148 -0.46 3.732 1 98.31 196 ARG B CA 1
ATOM 3964 C C . ARG B 1 196 ? 13.375 -1.427 4.891 1 98.31 196 ARG B C 1
ATOM 3966 O O . ARG B 1 196 ? 13.945 -1.053 5.914 1 98.31 196 ARG B O 1
ATOM 3973 N N . TYR B 1 197 ? 12.914 -2.678 4.703 1 98.44 197 TYR B N 1
ATOM 3974 C CA . TYR B 1 197 ? 13.109 -3.727 5.695 1 98.44 197 TYR B CA 1
ATOM 3975 C C . TYR B 1 197 ? 14.594 -3.941 5.98 1 98.44 197 TYR B C 1
ATOM 3977 O O . TYR B 1 197 ? 15.008 -3.973 7.141 1 98.44 197 TYR B O 1
ATOM 3985 N N . LEU B 1 198 ? 15.391 -4.078 4.934 1 98.06 198 LEU B N 1
ATOM 3986 C CA . LEU B 1 198 ? 16.812 -4.355 5.07 1 98.06 198 LEU B CA 1
ATOM 3987 C C . LEU B 1 198 ? 17.531 -3.197 5.762 1 98.06 198 LEU B C 1
ATOM 3989 O O . LEU B 1 198 ? 18.359 -3.414 6.648 1 98.06 198 LEU B O 1
ATOM 3993 N N . LEU B 1 199 ? 17.203 -1.996 5.348 1 98.12 199 LEU B N 1
ATOM 3994 C CA . LEU B 1 199 ? 17.844 -0.812 5.914 1 98.12 199 LEU B CA 1
ATOM 3995 C C . LEU B 1 199 ? 17.516 -0.67 7.395 1 98.12 199 LEU B C 1
ATOM 3997 O O . LEU B 1 199 ? 18.391 -0.371 8.203 1 98.12 199 LEU B O 1
ATOM 4001 N N . LYS B 1 200 ? 16.234 -0.882 7.707 1 97.25 200 LYS B N 1
ATOM 4002 C CA . LYS B 1 200 ? 15.836 -0.826 9.109 1 97.25 200 LYS B CA 1
ATOM 4003 C C . LYS B 1 200 ? 16.547 -1.891 9.93 1 97.25 200 LYS B C 1
ATOM 4005 O O . LYS B 1 200 ? 17.047 -1.607 11.023 1 97.25 200 LYS B O 1
ATOM 4010 N N . ARG B 1 201 ? 16.594 -3.078 9.398 1 96.88 201 ARG B N 1
ATOM 4011 C CA . ARG B 1 201 ? 17.266 -4.191 10.062 1 96.88 201 ARG B CA 1
ATOM 4012 C C . ARG B 1 201 ? 18.734 -3.867 10.336 1 96.88 201 ARG B C 1
ATOM 4014 O O . ARG B 1 201 ? 19.297 -4.336 11.328 1 96.88 201 ARG B O 1
ATOM 4021 N N . CYS B 1 202 ? 19.312 -3.057 9.484 1 97.06 202 CYS B N 1
ATOM 4022 C CA . CYS B 1 202 ? 20.719 -2.686 9.617 1 97.06 202 CYS B CA 1
ATOM 4023 C C . CYS B 1 202 ? 20.875 -1.423 10.453 1 97.06 202 CYS B C 1
ATOM 4025 O O . CYS B 1 202 ? 21.984 -0.904 10.602 1 97.06 202 CYS B O 1
ATOM 4027 N N . GLY B 1 203 ? 19.766 -0.873 10.938 1 97 203 GLY B N 1
ATOM 4028 C CA . GLY B 1 203 ? 19.797 0.256 11.859 1 97 203 GLY B CA 1
ATOM 4029 C C . GLY B 1 203 ? 19.891 1.596 11.148 1 97 203 GLY B C 1
ATOM 4030 O O . GLY B 1 203 ? 20.266 2.602 11.758 1 97 203 GLY B O 1
ATOM 4031 N N . MET B 1 204 ? 19.531 1.68 9.883 1 97.56 204 MET B N 1
ATOM 4032 C CA . MET B 1 204 ? 19.609 2.918 9.109 1 97.56 204 MET B CA 1
ATOM 4033 C C . MET B 1 204 ? 18.312 3.709 9.234 1 97.56 204 MET B C 1
ATOM 4035 O O . MET B 1 204 ? 17.281 3.164 9.648 1 97.56 204 MET B O 1
ATOM 4039 N N . ASP B 1 205 ? 18.391 4.965 8.977 1 96.56 205 ASP B N 1
ATOM 4040 C CA . ASP B 1 205 ? 17.203 5.809 8.914 1 96.56 205 ASP B CA 1
ATOM 4041 C C . ASP B 1 205 ? 16.641 5.855 7.496 1 96.56 205 ASP B C 1
ATOM 4043 O O . ASP B 1 205 ? 17.391 5.93 6.523 1 96.56 205 ASP B O 1
ATOM 4047 N N . THR B 1 206 ? 15.359 5.766 7.434 1 97.69 206 THR B N 1
ATOM 4048 C CA . THR B 1 206 ? 14.75 5.77 6.109 1 97.69 206 THR B CA 1
ATOM 4049 C C . THR B 1 206 ? 13.586 6.758 6.055 1 97.69 206 THR B C 1
ATOM 4051 O O . THR B 1 206 ? 12.852 6.918 7.031 1 97.69 206 THR B O 1
ATOM 4054 N N . LEU B 1 207 ? 13.469 7.465 5.039 1 98.19 207 LEU B N 1
ATOM 4055 C CA . LEU B 1 207 ? 12.25 8.164 4.641 1 98.19 207 LEU B CA 1
ATOM 4056 C C . LEU B 1 207 ? 11.609 7.484 3.438 1 98.19 207 LEU B C 1
ATOM 4058 O O . LEU B 1 207 ? 12.172 7.496 2.34 1 98.19 207 LEU B O 1
ATOM 4062 N N . TYR B 1 208 ? 10.469 6.926 3.652 1 98.38 208 TYR B N 1
ATOM 4063 C CA . TYR B 1 208 ? 9.773 6.16 2.627 1 98.38 208 TYR B CA 1
ATOM 4064 C C . TYR B 1 208 ? 8.672 6.996 1.976 1 98.38 208 TYR B C 1
ATOM 4066 O O . TYR B 1 208 ? 7.719 7.406 2.641 1 98.38 208 TYR B O 1
ATOM 4074 N N . LEU B 1 209 ? 8.75 7.211 0.643 1 97.62 209 LEU B N 1
ATOM 4075 C CA . LEU B 1 209 ? 7.758 8.031 -0.047 1 97.62 209 LEU B CA 1
ATOM 4076 C C . LEU B 1 209 ? 6.918 7.176 -0.993 1 97.62 209 LEU B C 1
ATOM 4078 O O . LEU B 1 209 ? 5.855 7.609 -1.446 1 97.62 209 LEU B O 1
ATOM 4082 N N . GLY B 1 210 ? 7.375 6.031 -1.344 1 96.31 210 GLY B N 1
ATOM 4083 C CA . GLY B 1 210 ? 6.555 5.102 -2.1 1 96.31 210 GLY B CA 1
ATOM 4084 C C . GLY B 1 210 ? 6.566 5.367 -3.592 1 96.31 210 GLY B C 1
ATOM 4085 O O . GLY B 1 210 ? 7.605 5.715 -4.156 1 96.31 210 GLY B O 1
ATOM 4086 N N . GLN B 1 211 ? 5.426 5.188 -4.172 1 93.75 211 GLN B N 1
ATOM 4087 C CA . GLN B 1 211 ? 5.316 5.082 -5.625 1 93.75 211 GLN B CA 1
ATOM 4088 C C . GLN B 1 211 ? 5.168 6.457 -6.27 1 93.75 211 GLN B C 1
ATOM 4090 O O . GLN B 1 211 ? 4.664 7.391 -5.641 1 93.75 211 GLN B O 1
ATOM 4095 N N . GLU B 1 212 ? 5.637 6.645 -7.445 1 92.19 212 GLU B N 1
ATOM 4096 C CA . GLU B 1 212 ? 5.332 7.707 -8.398 1 92.19 212 GLU B CA 1
ATOM 4097 C C . GLU B 1 212 ? 5.535 9.086 -7.781 1 92.19 212 GLU B C 1
ATOM 4099 O O . GLU B 1 212 ? 4.66 9.945 -7.871 1 92.19 212 GLU B O 1
ATOM 4104 N N . ILE B 1 213 ? 6.676 9.289 -7.289 1 95.25 213 ILE B N 1
ATOM 4105 C CA . ILE B 1 213 ? 6.977 10.594 -6.711 1 95.25 213 ILE B CA 1
ATOM 4106 C C . ILE B 1 213 ? 7.406 11.555 -7.816 1 95.25 213 ILE B C 1
ATOM 4108 O O . ILE B 1 213 ? 8.32 11.258 -8.586 1 95.25 213 ILE B O 1
ATOM 4112 N N . PRO B 1 214 ? 6.781 12.688 -7.895 1 93.25 214 PRO B N 1
ATOM 4113 C CA . PRO B 1 214 ? 7.188 13.664 -8.906 1 93.25 214 PRO B CA 1
ATOM 4114 C C . PRO B 1 214 ? 8.641 14.109 -8.742 1 93.25 214 PRO B C 1
ATOM 4116 O O . PRO B 1 214 ? 9.086 14.383 -7.621 1 93.25 214 PRO B O 1
ATOM 4119 N N . TYR B 1 215 ? 9.289 14.297 -9.844 1 94.44 215 TYR B N 1
ATOM 4120 C CA . TYR B 1 215 ? 10.688 14.703 -9.828 1 94.44 215 TYR B CA 1
ATOM 4121 C C . TYR B 1 215 ? 10.844 16.078 -9.164 1 94.44 215 TYR B C 1
ATOM 4123 O O . TYR B 1 215 ? 11.82 16.312 -8.453 1 94.44 215 TYR B O 1
ATOM 4131 N N . SER B 1 216 ? 9.914 16.891 -9.344 1 91.62 216 SER B N 1
ATOM 4132 C CA . SER B 1 216 ? 9.961 18.266 -8.859 1 91.62 216 SER B CA 1
ATOM 4133 C C . SER B 1 216 ? 9.961 18.312 -7.332 1 91.62 216 SER B C 1
ATOM 4135 O O . SER B 1 216 ? 10.375 19.297 -6.734 1 91.62 216 SER B O 1
ATOM 4137 N N . ASP B 1 217 ? 9.516 17.25 -6.727 1 94.44 217 ASP B N 1
ATOM 4138 C CA . ASP B 1 217 ? 9.43 17.219 -5.27 1 94.44 217 ASP B CA 1
ATOM 4139 C C . ASP B 1 217 ? 10.773 16.859 -4.641 1 94.44 217 ASP B C 1
ATOM 4141 O O . ASP B 1 217 ? 10.984 17.078 -3.451 1 94.44 217 ASP B O 1
ATOM 4145 N N . LEU B 1 218 ? 11.648 16.281 -5.34 1 95.75 218 LEU B N 1
ATOM 4146 C CA . LEU B 1 218 ? 12.844 15.648 -4.797 1 95.75 218 LEU B CA 1
ATOM 4147 C C . LEU B 1 218 ? 13.758 16.688 -4.152 1 95.75 218 LEU B C 1
ATOM 4149 O O . LEU B 1 218 ? 14.32 16.438 -3.082 1 95.75 218 LEU B O 1
ATOM 4153 N N . LYS B 1 219 ? 13.906 17.797 -4.758 1 93.06 219 LYS B N 1
ATOM 4154 C CA . LYS B 1 219 ? 14.781 18.844 -4.215 1 93.06 219 LYS B CA 1
ATOM 4155 C C . LYS B 1 219 ? 14.328 19.266 -2.822 1 93.06 219 LYS B C 1
ATOM 4157 O O . LYS B 1 219 ? 15.141 19.375 -1.903 1 93.06 219 LYS B O 1
ATOM 4162 N 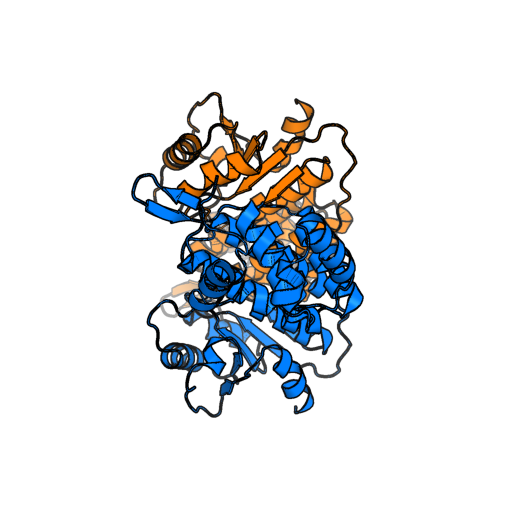N . LYS B 1 220 ? 13.086 19.453 -2.766 1 89 220 LYS B N 1
ATOM 4163 C CA . LYS B 1 220 ? 12.523 19.875 -1.49 1 89 220 LYS B CA 1
ATOM 4164 C C . LYS B 1 220 ? 12.68 18.797 -0.426 1 89 220 LYS B C 1
ATOM 4166 O O . LYS B 1 220 ? 13.008 19.094 0.725 1 89 220 LYS B O 1
ATOM 4171 N N . VAL B 1 221 ? 12.422 17.594 -0.786 1 94.88 221 VAL B N 1
ATOM 4172 C CA . VAL B 1 221 ? 12.555 16.469 0.137 1 94.88 221 VAL B CA 1
ATOM 4173 C C . VAL B 1 221 ? 13.984 16.391 0.648 1 94.88 221 VAL B C 1
ATOM 4175 O O . VAL B 1 221 ? 14.219 16.203 1.847 1 94.88 221 VAL B O 1
ATOM 4178 N N . ILE B 1 222 ? 14.906 16.562 -0.218 1 95.88 222 ILE B N 1
ATOM 4179 C CA . ILE B 1 222 ? 16.328 16.453 0.115 1 95.88 222 ILE B CA 1
ATOM 4180 C C . ILE B 1 222 ? 16.719 17.578 1.062 1 95.88 222 ILE B C 1
ATOM 4182 O O . ILE B 1 222 ? 17.484 17.359 2.012 1 95.88 222 ILE B O 1
ATOM 4186 N N . LEU B 1 223 ? 16.219 18.703 0.786 1 91.5 223 LEU B N 1
ATOM 4187 C CA . LEU B 1 223 ? 16.531 19.875 1.612 1 91.5 223 LEU B CA 1
ATOM 4188 C C . LEU B 1 223 ? 16.047 19.656 3.045 1 91.5 223 LEU B C 1
ATOM 4190 O O . LEU B 1 223 ? 16.75 20.016 3.996 1 91.5 223 LEU B O 1
ATOM 4194 N N . HIS B 1 224 ? 14.914 19.031 3.17 1 90.31 224 HIS B N 1
ATOM 4195 C CA . HIS B 1 224 ? 14.305 18.875 4.488 1 90.31 224 HIS B CA 1
ATOM 4196 C C . HIS B 1 224 ? 14.852 17.656 5.207 1 90.31 224 HIS B C 1
ATOM 4198 O O . HIS B 1 224 ? 15.18 17.719 6.395 1 90.31 224 HIS B O 1
ATOM 4204 N N . TYR B 1 225 ? 15.008 16.578 4.504 1 94.75 225 TYR B N 1
ATOM 4205 C CA . TYR B 1 225 ? 15.375 15.305 5.117 1 94.75 225 TYR B CA 1
ATOM 4206 C C . TYR B 1 225 ? 16.891 15.125 5.148 1 94.75 225 TYR B C 1
ATOM 4208 O O . TYR B 1 225 ? 17.422 14.422 6.012 1 94.75 225 TYR B O 1
ATOM 4216 N N . GLN B 1 226 ? 17.594 15.711 4.199 1 96.12 226 GLN B N 1
ATOM 4217 C CA . GLN B 1 226 ? 19.047 15.648 4.082 1 96.12 226 GLN B CA 1
ATOM 4218 C C . GLN B 1 226 ? 19.531 14.211 4.098 1 96.12 226 GLN B C 1
ATOM 4220 O O . GLN B 1 226 ? 20.375 13.844 4.926 1 96.12 226 GLN B O 1
ATOM 4225 N N . PRO B 1 227 ? 19.109 13.43 3.158 1 97.88 227 PRO B N 1
ATOM 4226 C CA . PRO B 1 227 ? 19.562 12.039 3.084 1 97.88 227 PRO B CA 1
ATOM 4227 C C . PRO B 1 227 ? 21.031 11.922 2.656 1 97.88 227 PRO B C 1
ATOM 4229 O O . PRO B 1 227 ? 21.531 12.781 1.938 1 97.88 227 PRO B O 1
ATOM 4232 N N . ASP B 1 228 ? 21.656 10.844 3.135 1 98.06 228 ASP B N 1
ATOM 4233 C CA . ASP B 1 228 ? 22.984 10.492 2.643 1 98.06 228 ASP B CA 1
ATOM 4234 C C . ASP B 1 228 ? 22.891 9.805 1.285 1 98.06 228 ASP B C 1
ATOM 4236 O O . ASP B 1 228 ? 23.781 9.969 0.441 1 98.06 228 ASP B O 1
ATOM 4240 N N . TYR B 1 229 ? 21.859 9.023 1.101 1 98.25 229 TYR B N 1
ATOM 4241 C CA . TYR B 1 229 ? 21.641 8.273 -0.13 1 98.25 229 TYR B CA 1
ATOM 4242 C C . TYR B 1 229 ? 20.172 8.281 -0.524 1 98.25 229 TYR B C 1
ATOM 4244 O O . TYR B 1 229 ? 19.297 8.453 0.328 1 98.25 229 TYR B O 1
ATOM 4252 N N . ALA B 1 230 ? 19.922 8.188 -1.779 1 98.31 230 ALA B N 1
ATOM 4253 C CA . ALA B 1 230 ? 18.609 7.832 -2.303 1 98.31 230 ALA B CA 1
ATOM 4254 C C . ALA B 1 230 ? 18.594 6.41 -2.857 1 98.31 230 ALA B C 1
ATOM 4256 O O . ALA B 1 230 ? 19.641 5.895 -3.279 1 98.31 230 ALA B O 1
ATOM 4257 N N . PHE B 1 231 ? 17.453 5.801 -2.775 1 98 231 PHE B N 1
ATOM 4258 C CA . PHE B 1 231 ? 17.312 4.434 -3.254 1 98 231 PHE B CA 1
ATOM 4259 C C . PHE B 1 231 ? 16.031 4.27 -4.055 1 98 231 PHE B C 1
ATOM 4261 O O . PHE B 1 231 ? 14.945 4.617 -3.574 1 98 231 PHE B O 1
ATOM 4268 N N . ILE B 1 232 ? 16.156 3.748 -5.273 1 95.94 232 ILE B N 1
ATOM 4269 C CA . ILE B 1 232 ? 14.977 3.463 -6.094 1 95.94 232 ILE B CA 1
ATOM 4270 C C . ILE B 1 232 ? 15.055 2.035 -6.629 1 95.94 232 ILE B C 1
ATOM 4272 O O . ILE B 1 232 ? 16.141 1.444 -6.68 1 95.94 232 ILE B O 1
ATOM 4276 N N . VAL B 1 233 ? 13.906 1.486 -6.914 1 93.5 233 VAL B N 1
ATOM 4277 C CA . VAL B 1 233 ? 13.789 0.174 -7.543 1 93.5 233 VAL B CA 1
ATOM 4278 C C . VAL B 1 233 ? 13.023 0.297 -8.852 1 93.5 233 VAL B C 1
ATOM 4280 O O . VAL B 1 233 ? 11.922 0.849 -8.883 1 93.5 233 VAL B O 1
ATOM 4283 N N . LEU B 1 234 ? 13.594 -0.179 -9.906 1 88.5 234 LEU B N 1
ATOM 4284 C CA . LEU B 1 234 ? 12.953 -0.144 -11.211 1 88.5 234 LEU B CA 1
ATOM 4285 C C . LEU B 1 234 ? 12.594 -1.551 -11.68 1 88.5 234 LEU B C 1
ATOM 4287 O O . LEU B 1 234 ? 13.477 -2.379 -11.906 1 88.5 234 LEU B O 1
ATOM 4291 N N . THR B 1 235 ? 11.258 -1.829 -11.766 1 78.06 235 THR B N 1
ATOM 4292 C CA . THR B 1 235 ? 10.75 -3.158 -12.086 1 78.06 235 THR B CA 1
ATOM 4293 C C . THR B 1 235 ? 10.07 -3.16 -13.453 1 78.06 235 THR B C 1
ATOM 4295 O O . THR B 1 235 ? 10.156 -4.141 -14.195 1 78.06 235 THR B O 1
ATOM 4298 N N . SER B 1 236 ? 9.062 -2.24 -13.648 1 64.69 236 SER B N 1
ATOM 4299 C CA . SER B 1 236 ? 8.234 -2.273 -14.852 1 64.69 236 SER B CA 1
ATOM 4300 C C . SER B 1 236 ? 8.68 -1.211 -15.859 1 64.69 236 SER B C 1
ATOM 4302 O O . SER B 1 236 ? 9.141 -0.137 -15.469 1 64.69 236 SER B O 1
ATOM 4304 N N . LEU B 1 237 ? 9.375 -1.686 -16.875 1 52.06 237 LEU B N 1
ATOM 4305 C CA . LEU B 1 237 ? 9.555 -0.696 -17.938 1 52.06 237 LEU B CA 1
ATOM 4306 C C . LEU B 1 237 ? 8.242 -0.432 -18.656 1 52.06 237 LEU B C 1
ATOM 4308 O O . LEU B 1 237 ? 7.641 -1.352 -19.219 1 52.06 237 LEU B O 1
ATOM 4312 N N . ASN B 1 238 ? 7.258 0.14 -18.047 1 49.34 238 ASN B N 1
ATOM 4313 C CA . ASN B 1 238 ? 6.414 0.487 -19.172 1 49.34 238 ASN B CA 1
ATOM 4314 C C . ASN B 1 238 ? 7.211 0.511 -20.484 1 49.34 238 ASN B C 1
ATOM 4316 O O . ASN B 1 238 ? 8.438 0.639 -20.469 1 49.34 238 ASN B O 1
ATOM 4320 N N . LEU B 1 239 ? 6.465 0.605 -21.688 1 42.91 239 LEU B N 1
ATOM 4321 C CA . LEU B 1 239 ? 6.539 0.544 -23.141 1 42.91 239 LEU B CA 1
ATOM 4322 C C . LEU B 1 239 ? 7.633 1.468 -23.672 1 42.91 239 LEU B C 1
ATOM 4324 O O . LEU B 1 239 ? 7.375 2.639 -23.953 1 42.91 239 LEU B O 1
ATOM 4328 N N . GLY B 1 240 ? 8.734 1.257 -23.328 1 48.84 240 GLY B N 1
ATOM 4329 C CA . GLY B 1 240 ? 9.602 1.896 -24.297 1 48.84 240 GLY B CA 1
ATOM 4330 C C . GLY B 1 240 ? 10.555 2.902 -23.688 1 48.84 240 GLY B C 1
ATOM 4331 O O . GLY B 1 240 ? 11.281 3.596 -24.406 1 48.84 240 GLY B O 1
ATOM 4332 N N . LYS B 1 241 ? 10.461 2.963 -22.281 1 60.62 241 LYS B N 1
ATOM 4333 C CA . LYS B 1 241 ? 11.297 4.07 -21.812 1 60.62 241 LYS B CA 1
ATOM 4334 C C . LYS B 1 241 ? 12.711 3.602 -21.5 1 60.62 241 LYS B C 1
ATOM 4336 O O . LYS B 1 241 ? 12.914 2.475 -21.047 1 60.62 241 LYS B O 1
ATOM 4341 N N . ASP B 1 242 ? 13.648 4.309 -21.891 1 75.06 242 ASP B N 1
ATOM 4342 C CA . ASP B 1 242 ? 15.094 4.254 -21.688 1 75.06 242 ASP B CA 1
ATOM 4343 C C . ASP B 1 242 ? 15.445 4.453 -20.203 1 75.06 242 ASP B C 1
ATOM 4345 O O . ASP B 1 242 ? 15.219 5.527 -19.656 1 75.06 242 ASP B O 1
ATOM 4349 N N . ILE B 1 243 ? 15.758 3.311 -19.5 1 83.75 243 ILE B N 1
ATOM 4350 C CA . ILE B 1 243 ? 16.141 3.307 -18.094 1 83.75 243 ILE B CA 1
ATOM 4351 C C . ILE B 1 243 ? 17.109 4.453 -17.812 1 83.75 243 ILE B C 1
ATOM 4353 O O . ILE B 1 243 ? 17.031 5.102 -16.766 1 83.75 243 ILE B O 1
ATOM 4357 N N . ASN B 1 244 ? 17.938 4.738 -18.703 1 88.56 244 ASN B N 1
ATOM 4358 C CA . ASN B 1 244 ? 18.938 5.785 -18.516 1 88.56 244 ASN B CA 1
ATOM 4359 C C . ASN B 1 244 ? 18.297 7.176 -18.547 1 88.56 244 ASN B C 1
ATOM 4361 O O . ASN B 1 244 ? 18.766 8.086 -17.859 1 88.56 244 ASN B O 1
ATOM 4365 N N . LYS B 1 245 ? 17.266 7.301 -19.281 1 88.69 245 LYS B N 1
ATOM 4366 C CA . LYS B 1 245 ? 16.531 8.562 -19.266 1 88.69 245 LYS B CA 1
ATOM 4367 C C . LYS B 1 245 ? 15.891 8.82 -17.891 1 88.69 245 LYS B C 1
ATOM 4369 O O . LYS B 1 245 ? 15.922 9.945 -17.391 1 88.69 245 LYS B O 1
ATOM 4374 N N . ILE B 1 246 ? 15.375 7.773 -17.344 1 90.56 246 ILE B N 1
ATOM 4375 C CA . ILE B 1 246 ? 14.758 7.875 -16.016 1 90.56 246 ILE B CA 1
ATOM 4376 C C . ILE B 1 246 ? 15.82 8.227 -14.977 1 90.56 246 ILE B C 1
ATOM 4378 O O . ILE B 1 246 ? 15.633 9.141 -14.18 1 90.56 246 ILE B O 1
ATOM 4382 N N . LEU B 1 247 ? 16.906 7.555 -15.039 1 92.19 247 LEU B N 1
ATOM 4383 C CA . LEU B 1 247 ? 17.984 7.777 -14.086 1 92.19 247 LEU B CA 1
ATOM 4384 C C . LEU B 1 247 ? 18.547 9.188 -14.219 1 92.19 247 LEU B C 1
ATOM 4386 O O . LEU B 1 247 ? 18.812 9.852 -13.211 1 92.19 247 LEU B O 1
ATOM 4390 N N . THR B 1 248 ? 18.672 9.648 -15.43 1 92.75 248 THR B N 1
ATOM 4391 C CA . THR B 1 248 ? 19.156 11 -15.68 1 92.75 248 THR B CA 1
ATOM 4392 C C . THR B 1 248 ? 18.203 12.031 -15.086 1 92.75 248 THR B C 1
ATOM 4394 O O . THR B 1 248 ? 18.641 12.992 -14.445 1 92.75 248 THR B O 1
ATOM 4397 N N . LYS B 1 249 ? 16.969 11.75 -15.312 1 93.19 249 LYS B N 1
ATOM 4398 C CA . LYS B 1 249 ? 15.969 12.672 -14.789 1 93.19 249 LYS B CA 1
ATOM 4399 C C . LYS B 1 249 ? 16.016 12.719 -13.266 1 93.19 249 LYS B C 1
ATOM 4401 O O . LYS B 1 249 ? 15.914 13.797 -12.672 1 93.19 249 LYS B O 1
ATOM 4406 N N . VAL B 1 250 ? 16.156 11.57 -12.672 1 94.75 250 VAL B N 1
ATOM 4407 C CA . VAL B 1 250 ? 16.25 11.508 -11.219 1 94.75 250 VAL B CA 1
ATOM 4408 C C . VAL B 1 250 ? 17.469 12.281 -10.75 1 94.75 250 VAL B C 1
ATOM 4410 O O . VAL B 1 250 ? 17.375 13.141 -9.867 1 94.75 250 VAL B O 1
ATOM 4413 N N . LEU B 1 251 ? 18.594 12.078 -11.359 1 94.94 251 LEU B N 1
ATOM 4414 C CA . LEU B 1 251 ? 19.859 12.68 -10.961 1 94.94 251 LEU B CA 1
ATOM 4415 C C . LEU B 1 251 ? 19.859 14.188 -11.211 1 94.94 251 LEU B C 1
ATOM 4417 O O . LEU B 1 251 ? 20.5 14.945 -10.484 1 94.94 251 LEU B O 1
ATOM 4421 N N . ASP B 1 252 ? 19.094 14.594 -12.172 1 95.12 252 ASP B N 1
ATOM 4422 C CA . ASP B 1 252 ? 18.969 16.016 -12.477 1 95.12 252 ASP B CA 1
ATOM 4423 C C . ASP B 1 252 ? 18.219 16.75 -11.359 1 95.12 252 ASP B C 1
ATOM 4425 O O . ASP B 1 252 ? 18.375 17.969 -11.203 1 95.12 252 ASP B O 1
ATOM 4429 N N . HIS B 1 253 ? 17.5 16.016 -10.633 1 95 253 HIS B N 1
ATOM 4430 C CA . HIS B 1 253 ? 16.656 16.672 -9.633 1 95 253 HIS B CA 1
ATOM 4431 C C . HIS B 1 253 ? 17.156 16.391 -8.227 1 95 253 HIS B C 1
ATOM 4433 O O . HIS B 1 253 ? 16.516 16.766 -7.242 1 95 253 HIS B O 1
ATOM 4439 N N . MET B 1 254 ? 18.219 15.711 -8.133 1 92.56 254 MET B N 1
ATOM 4440 C CA . MET B 1 254 ? 18.766 15.461 -6.801 1 92.56 254 MET B CA 1
ATOM 4441 C C . MET B 1 254 ? 20.281 15.477 -6.824 1 92.56 254 MET B C 1
ATOM 4443 O O . MET B 1 254 ? 20.906 15.102 -7.828 1 92.56 254 MET B O 1
ATOM 4447 N N . ASP B 1 255 ? 20.906 15.898 -5.68 1 92.75 255 ASP B N 1
ATOM 4448 C CA . ASP B 1 255 ? 22.359 16 -5.574 1 92.75 255 ASP B CA 1
ATOM 4449 C C . ASP B 1 255 ? 22.906 15.016 -4.543 1 92.75 255 ASP B C 1
ATOM 4451 O O . ASP B 1 255 ? 23.953 15.273 -3.924 1 92.75 255 ASP B O 1
ATOM 4455 N N . VAL B 1 256 ? 22.234 13.953 -4.309 1 96.44 256 VAL B N 1
ATOM 4456 C CA . VAL B 1 256 ? 22.656 12.914 -3.377 1 96.44 256 VAL B CA 1
ATOM 4457 C C . VAL B 1 256 ? 22.969 11.633 -4.145 1 96.44 256 VAL B C 1
ATOM 4459 O O . VAL B 1 256 ? 22.391 11.375 -5.199 1 96.44 256 VAL B O 1
ATOM 4462 N N . PRO B 1 257 ? 23.969 10.82 -3.613 1 97.38 257 PRO B N 1
ATOM 4463 C CA . PRO B 1 257 ? 24.25 9.539 -4.266 1 97.38 257 PRO B CA 1
ATOM 4464 C C . PRO B 1 257 ? 23 8.656 -4.379 1 97.38 257 PRO B C 1
ATOM 4466 O O . PRO B 1 257 ? 22.188 8.617 -3.451 1 97.38 257 PRO B O 1
ATOM 4469 N N . LEU B 1 258 ? 22.875 8.016 -5.543 1 97.44 258 LEU B N 1
ATOM 4470 C CA . LEU B 1 258 ? 21.688 7.227 -5.852 1 97.44 258 LEU B CA 1
ATOM 4471 C C . LEU B 1 258 ? 22.047 5.746 -5.988 1 97.44 258 LEU B C 1
ATOM 4473 O O . LEU B 1 258 ? 22.906 5.379 -6.781 1 97.44 258 LEU B O 1
ATOM 4477 N N . LEU B 1 259 ? 21.422 4.961 -5.168 1 97.31 259 LEU B N 1
ATOM 4478 C CA . LEU B 1 259 ? 21.422 3.516 -5.363 1 97.31 259 LEU B CA 1
ATOM 4479 C C . LEU B 1 259 ? 20.203 3.072 -6.16 1 97.31 259 LEU B C 1
ATOM 4481 O O . LEU B 1 259 ? 19.094 3.559 -5.926 1 97.31 259 LEU B O 1
ATOM 4485 N N . VAL B 1 260 ? 20.406 2.211 -7.145 1 95 260 VAL B N 1
ATOM 4486 C CA . VAL B 1 260 ? 19.312 1.726 -7.965 1 95 260 VAL B CA 1
ATOM 4487 C C . VAL B 1 260 ? 19.359 0.203 -8.062 1 95 260 VAL B C 1
ATOM 4489 O O . VAL B 1 260 ? 20.438 -0.373 -8.227 1 95 260 VAL B O 1
ATOM 4492 N N . ALA B 1 261 ? 18.234 -0.428 -7.797 1 92.31 261 ALA B N 1
ATOM 4493 C CA . ALA B 1 261 ? 18.094 -1.873 -7.957 1 92.31 261 ALA B CA 1
ATOM 4494 C C . ALA B 1 261 ? 16.859 -2.217 -8.773 1 92.31 261 ALA B C 1
ATOM 4496 O O . ALA B 1 261 ? 16.172 -1.324 -9.281 1 92.31 261 ALA B O 1
ATOM 4497 N N . GLY B 1 262 ? 16.641 -3.533 -9.039 1 84.19 262 GLY B N 1
ATOM 4498 C CA . GLY B 1 262 ? 15.461 -3.998 -9.758 1 84.19 262 GLY B CA 1
ATOM 4499 C C . GLY B 1 262 ? 15.797 -4.844 -10.969 1 84.19 262 GLY B C 1
ATOM 4500 O O . GLY B 1 262 ? 16.953 -4.883 -11.406 1 84.19 262 GLY B O 1
ATOM 4501 N N . SER B 1 263 ? 14.828 -5.477 -11.477 1 74.56 263 SER B N 1
ATOM 4502 C CA . SER B 1 263 ? 15.016 -6.441 -12.555 1 74.56 263 SER B CA 1
ATOM 4503 C C . SER B 1 263 ? 15.57 -5.773 -13.805 1 74.56 263 SER B C 1
ATOM 4505 O O . SER B 1 263 ? 16.297 -6.398 -14.578 1 74.56 263 SER B O 1
ATOM 4507 N N . LEU B 1 264 ? 15.305 -4.512 -13.969 1 69.44 264 LEU 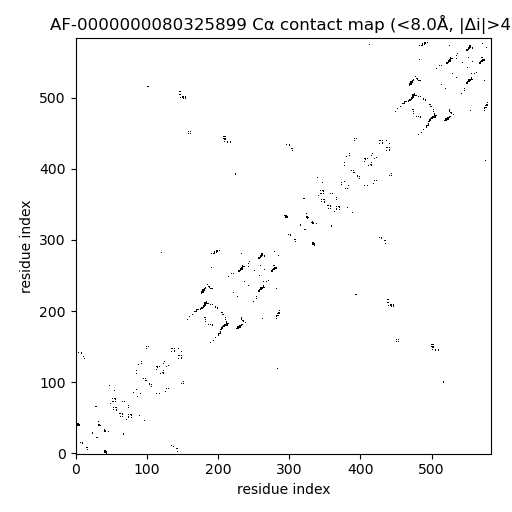B N 1
ATOM 4508 C CA . LEU B 1 264 ? 15.734 -3.805 -15.172 1 69.44 264 LEU B CA 1
ATOM 4509 C C . LEU B 1 264 ? 17.234 -3.506 -15.125 1 69.44 264 LEU B C 1
ATOM 4511 O O . LEU B 1 264 ? 17.875 -3.363 -16.172 1 69.44 264 LEU B O 1
ATOM 4515 N N . ILE B 1 265 ? 17.781 -3.379 -13.984 1 76.94 265 ILE B N 1
ATOM 4516 C CA . ILE B 1 265 ? 19.172 -2.986 -13.82 1 76.94 265 ILE B CA 1
ATOM 4517 C C . ILE B 1 265 ? 20.078 -4.125 -14.266 1 76.94 265 ILE B C 1
ATOM 4519 O O . ILE B 1 265 ? 21.156 -3.883 -14.812 1 76.94 265 ILE B O 1
ATOM 4523 N N . SER B 1 266 ? 19.609 -5.277 -14.094 1 68.56 266 SER B N 1
ATOM 4524 C CA . SER B 1 266 ? 20.406 -6.43 -14.5 1 68.56 266 SER B CA 1
ATOM 4525 C C . SER B 1 266 ? 20.266 -6.703 -16 1 68.56 266 SER B C 1
ATOM 4527 O O . SER B 1 266 ? 21.125 -7.359 -16.594 1 68.56 266 SER B O 1
ATOM 4529 N N . GLU B 1 267 ? 19.297 -6.098 -16.562 1 68.25 267 GLU B N 1
ATOM 4530 C CA . GLU B 1 267 ? 18.969 -6.43 -17.953 1 68.25 267 GLU B CA 1
ATOM 4531 C C . GLU B 1 267 ? 19.531 -5.391 -18.922 1 68.25 267 GLU B C 1
ATOM 4533 O O . GLU B 1 267 ? 19.688 -5.664 -20.109 1 68.25 267 GLU B O 1
ATOM 4538 N N . PHE B 1 268 ? 19.812 -4.18 -18.391 1 71.44 268 PHE B N 1
ATOM 4539 C CA . PHE B 1 268 ? 20.203 -3.096 -19.281 1 71.44 268 PHE B CA 1
ATOM 4540 C C . PHE B 1 268 ? 21.547 -2.512 -18.844 1 71.44 268 PHE B C 1
ATOM 4542 O O . PHE B 1 268 ? 21.969 -2.666 -17.703 1 71.44 268 PHE B O 1
ATOM 4549 N N . ASP B 1 269 ? 22.172 -1.945 -19.812 1 77.88 269 ASP B N 1
ATOM 4550 C CA . ASP B 1 269 ? 23.375 -1.168 -19.484 1 77.88 269 ASP B CA 1
ATOM 4551 C C . ASP B 1 269 ? 23 0.132 -18.781 1 77.88 269 ASP B C 1
ATOM 4553 O O . ASP B 1 269 ? 22.156 0.896 -19.266 1 77.88 269 ASP B O 1
ATOM 4557 N N . ILE B 1 270 ? 23.578 0.313 -17.734 1 83.25 270 ILE B N 1
ATOM 4558 C CA . ILE B 1 270 ? 23.266 1.476 -16.922 1 83.25 270 ILE B CA 1
ATOM 4559 C C . ILE B 1 270 ? 24.297 2.578 -17.172 1 83.25 270 ILE B C 1
ATOM 4561 O O . ILE B 1 270 ? 25.5 2.305 -17.281 1 83.25 270 ILE B O 1
ATOM 4565 N N . LEU B 1 271 ? 23.797 3.742 -17.328 1 82.62 271 LEU B N 1
ATOM 4566 C CA . LEU B 1 271 ? 24.672 4.895 -17.531 1 82.62 271 LEU B CA 1
ATOM 4567 C C . LEU B 1 271 ? 25.719 4.98 -16.422 1 82.62 271 LEU B C 1
ATOM 4569 O O . LEU B 1 271 ? 25.453 4.594 -15.281 1 82.62 271 LEU B O 1
ATOM 4573 N N . LEU B 1 272 ? 26.828 5.512 -16.844 1 81.75 272 LEU B N 1
ATOM 4574 C CA . LEU B 1 272 ? 27.906 5.707 -15.883 1 81.75 272 LEU B CA 1
ATOM 4575 C C . LEU B 1 272 ? 27.859 7.109 -15.289 1 81.75 272 LEU B C 1
ATOM 4577 O O . LEU B 1 272 ? 27.906 8.102 -16.016 1 81.75 272 LEU B O 1
ATOM 4581 N N . ASP B 1 273 ? 27.609 7.215 -14.078 1 90 273 ASP B N 1
ATOM 4582 C CA . ASP B 1 273 ? 27.609 8.43 -13.281 1 90 273 ASP B CA 1
ATOM 4583 C C . ASP B 1 273 ? 28.203 8.18 -11.891 1 90 273 ASP B C 1
ATOM 4585 O O . ASP B 1 273 ? 27.891 7.168 -11.258 1 90 273 ASP B O 1
ATOM 4589 N N . ASP B 1 274 ? 29.047 9.078 -11.391 1 92 274 ASP B N 1
ATOM 4590 C CA . ASP B 1 274 ? 29.766 8.906 -10.125 1 92 274 ASP B CA 1
ATOM 4591 C C . ASP B 1 274 ? 28.797 8.867 -8.953 1 92 274 ASP B C 1
ATOM 4593 O O . ASP B 1 274 ? 29.109 8.312 -7.898 1 92 274 ASP B O 1
ATOM 4597 N N . ARG B 1 275 ? 27.719 9.359 -9.18 1 94.44 275 ARG B N 1
ATOM 4598 C CA . ARG B 1 275 ? 26.734 9.414 -8.109 1 94.44 275 ARG B CA 1
ATOM 4599 C C . ARG B 1 275 ? 25.859 8.172 -8.102 1 94.44 275 ARG B C 1
ATOM 4601 O O . ARG B 1 275 ? 25.062 7.961 -7.176 1 94.44 275 ARG B O 1
ATOM 4608 N N . LEU B 1 276 ? 25.938 7.398 -9.086 1 95.19 276 LEU B N 1
ATOM 4609 C CA . LEU B 1 276 ? 25.016 6.277 -9.289 1 95.19 276 LEU B CA 1
ATOM 4610 C C . LEU 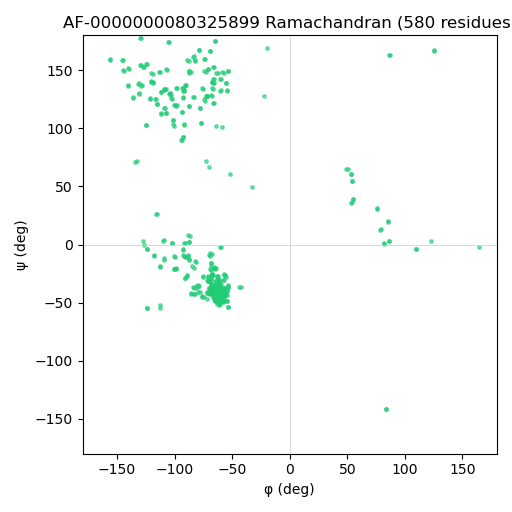B 1 276 ? 25.688 4.957 -8.93 1 95.19 276 LEU B C 1
ATOM 4612 O O . LEU B 1 276 ? 26.812 4.688 -9.367 1 95.19 276 LEU B O 1
ATOM 4616 N N . THR B 1 277 ? 25.031 4.152 -8.133 1 95.31 277 THR B N 1
ATOM 4617 C CA . THR B 1 277 ? 25.484 2.809 -7.781 1 95.31 277 THR B CA 1
ATOM 4618 C C . THR B 1 277 ? 24.406 1.777 -8.109 1 95.31 277 THR B C 1
ATOM 4620 O O . THR B 1 277 ? 23.438 1.629 -7.371 1 95.31 277 THR B O 1
ATOM 4623 N N . PRO B 1 278 ? 24.562 1.072 -9.156 1 93.62 278 PRO B N 1
ATOM 4624 C CA . PRO B 1 278 ? 23.625 0.001 -9.492 1 93.62 278 PRO B CA 1
ATOM 4625 C C . PRO B 1 278 ? 23.812 -1.246 -8.633 1 93.62 278 PRO B C 1
ATOM 4627 O O . PRO B 1 278 ? 24.953 -1.624 -8.336 1 93.62 278 PRO B O 1
ATOM 4630 N N . LEU B 1 279 ? 22.734 -1.77 -8.156 1 92.75 279 LEU B N 1
ATOM 4631 C CA . LEU B 1 279 ? 22.703 -3.043 -7.441 1 92.75 279 LEU B CA 1
ATOM 4632 C C . LEU B 1 279 ? 21.969 -4.105 -8.25 1 92.75 279 LEU B C 1
ATOM 4634 O O . LEU B 1 279 ? 20.875 -3.857 -8.758 1 92.75 279 LEU B O 1
ATOM 4638 N N . LYS B 1 280 ? 22.469 -5.238 -8.43 1 84.38 280 LYS B N 1
ATOM 4639 C CA . LYS B 1 280 ? 21.844 -6.309 -9.195 1 84.38 280 LYS B CA 1
ATOM 4640 C C . LYS B 1 280 ? 20.578 -6.805 -8.508 1 84.38 280 LYS B C 1
ATOM 4642 O O . LYS B 1 280 ? 19.578 -7.082 -9.164 1 84.38 280 LYS B O 1
ATOM 4647 N N . LYS B 1 281 ? 20.734 -6.926 -7.172 1 89.12 281 LYS B N 1
ATOM 4648 C CA . LYS B 1 281 ? 19.609 -7.316 -6.324 1 89.12 281 LYS B CA 1
ATOM 4649 C C . LYS B 1 281 ? 19.406 -6.32 -5.188 1 89.12 281 LYS B C 1
ATOM 4651 O O . LYS B 1 281 ? 20.359 -5.68 -4.738 1 89.12 281 LYS B O 1
ATOM 4656 N N . VAL B 1 282 ? 18.188 -6.238 -4.734 1 93.12 282 VAL B N 1
ATOM 4657 C CA . VAL B 1 282 ? 17.859 -5.324 -3.646 1 93.12 282 VAL B CA 1
ATOM 4658 C C . VAL B 1 282 ? 18.672 -5.688 -2.406 1 93.12 282 VAL B C 1
ATOM 4660 O O . VAL B 1 282 ? 19.156 -4.809 -1.69 1 93.12 282 VAL B O 1
ATOM 4663 N N . CYS B 1 283 ? 18.906 -6.973 -2.203 1 92.94 283 CYS B N 1
ATOM 4664 C CA . CYS B 1 283 ? 19.578 -7.445 -0.993 1 92.94 283 CYS B CA 1
ATOM 4665 C C . CYS B 1 283 ? 21.031 -7.008 -0.965 1 92.94 283 CYS B C 1
ATOM 4667 O O . CYS B 1 283 ? 21.672 -7.027 0.089 1 92.94 283 CYS B O 1
ATOM 4669 N N . GLU B 1 284 ? 21.578 -6.594 -2.055 1 93.19 284 GLU B N 1
ATOM 4670 C CA . GLU B 1 284 ? 22.969 -6.152 -2.127 1 93.19 284 GLU B CA 1
ATOM 4671 C C . GLU B 1 284 ? 23.156 -4.828 -1.391 1 93.19 284 GLU B C 1
ATOM 4673 O O . GLU B 1 284 ? 24.297 -4.398 -1.174 1 93.19 284 GLU B O 1
ATOM 4678 N N . ILE B 1 285 ? 22.094 -4.203 -0.985 1 94.81 285 ILE B N 1
ATOM 4679 C CA . ILE B 1 285 ? 22.203 -2.986 -0.188 1 94.81 285 ILE B CA 1
ATOM 4680 C C . ILE B 1 285 ? 22.922 -3.283 1.124 1 94.81 285 ILE B C 1
ATOM 4682 O O . ILE B 1 285 ? 23.609 -2.42 1.669 1 94.81 285 ILE B O 1
ATOM 4686 N N . VAL B 1 286 ? 22.766 -4.5 1.625 1 94.81 286 VAL B N 1
ATOM 4687 C CA . VAL B 1 286 ? 23.406 -4.883 2.879 1 94.81 286 VAL B CA 1
ATOM 4688 C C . VAL B 1 286 ? 24.922 -4.879 2.703 1 94.81 286 VAL B C 1
ATOM 4690 O O . VAL B 1 286 ? 25.656 -4.344 3.541 1 94.81 286 VAL B O 1
ATOM 4693 N N . GLU B 1 287 ? 25.344 -5.457 1.594 1 93.94 287 GLU B N 1
ATOM 4694 C CA . GLU B 1 287 ? 26.766 -5.441 1.28 1 93.94 287 GLU B CA 1
ATOM 4695 C C . GLU B 1 287 ? 27.281 -4.012 1.099 1 93.94 287 GLU B C 1
ATOM 4697 O O . GLU B 1 287 ? 28.391 -3.684 1.527 1 93.94 287 GLU B O 1
ATOM 4702 N N . PHE B 1 288 ? 26.516 -3.201 0.471 1 95.31 288 PHE B N 1
ATOM 4703 C CA . PHE B 1 288 ? 26.844 -1.795 0.287 1 95.31 288 PHE B CA 1
ATOM 4704 C C . PHE B 1 288 ? 27.062 -1.109 1.632 1 95.31 288 PHE B C 1
ATOM 4706 O O . PHE B 1 288 ? 28.016 -0.34 1.797 1 95.31 288 PHE B O 1
ATOM 4713 N N . LEU B 1 289 ? 26.219 -1.409 2.627 1 93.88 289 LEU B N 1
ATOM 4714 C CA . LEU B 1 289 ? 26.281 -0.801 3.949 1 93.88 289 LEU B CA 1
ATOM 4715 C C . LEU B 1 289 ? 27.547 -1.261 4.691 1 93.88 289 LEU B C 1
ATOM 4717 O O . LEU B 1 289 ? 28.14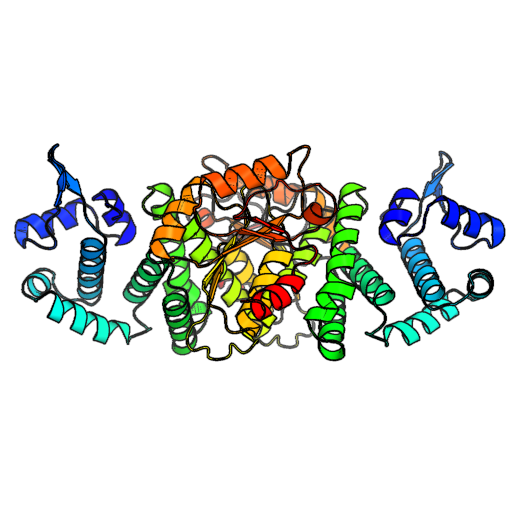1 -0.489 5.441 1 93.88 289 LEU B O 1
ATOM 4721 N N . ASP B 1 290 ? 27.906 -2.488 4.438 1 91.69 290 ASP B N 1
ATOM 4722 C CA . ASP B 1 290 ? 29.109 -3.031 5.059 1 91.69 290 ASP B CA 1
ATOM 4723 C C . ASP B 1 290 ? 30.359 -2.322 4.551 1 91.69 290 ASP B C 1
ATOM 4725 O O . ASP B 1 290 ? 31.359 -2.225 5.262 1 91.69 290 ASP B O 1
ATOM 4729 N N . ASP B 1 291 ? 30.25 -1.808 3.395 1 89.62 291 ASP B N 1
ATOM 4730 C CA . ASP B 1 291 ? 31.391 -1.161 2.752 1 89.62 291 ASP B CA 1
ATOM 4731 C C . ASP B 1 291 ? 31.484 0.309 3.152 1 89.62 291 ASP B C 1
ATOM 4733 O O . ASP B 1 291 ? 32.469 0.98 2.84 1 89.62 291 ASP B O 1
ATOM 4737 N N . LEU B 1 292 ? 30.469 0.854 3.754 1 86.94 292 LEU B N 1
ATOM 4738 C CA . LEU B 1 292 ? 30.469 2.248 4.184 1 86.94 292 LEU B CA 1
ATOM 4739 C C . LEU B 1 292 ? 31.297 2.424 5.453 1 86.94 292 LEU B C 1
ATOM 4741 O O . LEU B 1 292 ? 31.938 3.461 5.641 1 86.94 292 LEU B O 1
#

InterPro domains:
  IPR000551 MerR-type HTH domain [PF13411] (4-70)
  IPR000551 MerR-type HTH domain [PS50937] (3-72)
  IPR000551 MerR-type HTH domain [SM00422] (4-73)
  IPR003759 Cobalamin (vitamin B12)-binding module, cap domain [PF02607] (94-160)
  IPR009061 Putative DNA-binding domain superfamily [SSF46955] (4-81)
  IPR036594 Methionine synthase domain [G3DSA:1.10.1240.10] (93-162)
  IPR036724 Cobalamin-binding domain superfamily [SSF52242] (171-270)
  IPR047057 MerR transcriptional regulator [PTHR30204] (2-75)